Protein AF-A0A0R0IEF7-F1 (afdb_monomer_lite)

Organism: Glycine max (NCBI:txid3847)

InterPro domains:
  IPR008545 WEB family [PF05701] (109-362)

Foldseek 3Di:
DDDDDPVVVVVVVVVVVVVVVVVVVVVVVVVVVVVVVVVVVVVVVVVVVVVVVVVVVVVVVVVPDDDDDDDDDDDDDDDDDDDDDDDDDDDDDDDDDDPDDVVVVVVVVVVVVVVVVVVVVVVVVVVVVVVVVVVVVVVVVVVVVVVVVVVVVVVVVVVVVVVVVVVVVVVVVVVVVCVVVVPVVDPVNVVVVVVVVVVVVVVVVVVVVVVVVVVVVVVVVVVVVVVVVVVVVVVVVVVVVVVVVVVVVVVVVVVVVVVVVVVPPDPDPPDDDDPVVVVVVVVVVVVVVVVVVVVVVVVVVVVVVVVVVVVVVVVVVVVVVVVVVVVVVVVVVVVVVVVVVVVVVVVVVVVVVVVVVVVVVVVVPPPDDDDDDDDDDDDDDDDDDDDDDDDDDDDDDDDDDDDDDDDPVRVVVVVVDDDDDDDDDDDDDDDPDDDPVNVPPDDDDDDDDDDDDDDDDDDDDDDDDDDDDDDDDDDDDDDDDDDDDDDDDD

pLDDT: mean 75.14, std 22.22, range [33.44, 98.44]

Structure (mmCIF, N/CA/C/O backbone):
data_AF-A0A0R0IEF7-F1
#
_entry.id   AF-A0A0R0IEF7-F1
#
loop_
_atom_site.group_PDB
_atom_site.id
_atom_site.type_symbol
_atom_site.label_atom_id
_atom_site.label_alt_id
_atom_site.label_comp_id
_atom_site.label_asym_id
_atom_site.label_entity_id
_atom_site.label_seq_id
_atom_site.pdbx_PDB_ins_code
_atom_site.Cartn_x
_atom_site.Cartn_y
_atom_site.Cartn_z
_atom_site.occupancy
_atom_site.B_iso_or_equiv
_atom_site.auth_seq_id
_atom_site.auth_comp_id
_atom_site.auth_asym_id
_atom_site.auth_atom_id
_atom_site.pdbx_PDB_model_num
ATOM 1 N N . MET A 1 1 ? -33.904 34.238 36.892 1.00 49.34 1 MET A N 1
ATOM 2 C CA . MET A 1 1 ? -32.775 34.107 35.946 1.00 49.34 1 MET A CA 1
ATOM 3 C C . MET A 1 1 ? -32.358 32.641 35.965 1.00 49.34 1 MET A C 1
ATOM 5 O O . MET A 1 1 ? -31.657 32.224 36.875 1.00 49.34 1 MET A O 1
ATOM 9 N N . SER A 1 2 ? -32.947 31.821 35.093 1.00 57.16 2 SER A N 1
ATOM 10 C CA . SER A 1 2 ? -32.855 30.357 35.182 1.00 57.16 2 SER A CA 1
ATOM 11 C C . SER A 1 2 ? -31.479 29.881 34.720 1.00 57.16 2 SER A C 1
ATOM 13 O O . SER A 1 2 ? -31.134 30.001 33.545 1.00 57.16 2 SER A O 1
ATOM 15 N N . ILE A 1 3 ? -30.677 29.384 35.660 1.00 59.12 3 ILE A N 1
ATOM 16 C CA . ILE A 1 3 ? -29.349 28.823 35.406 1.00 59.12 3 ILE A CA 1
ATOM 17 C C . ILE A 1 3 ? -29.560 27.437 34.787 1.00 59.12 3 ILE A C 1
ATOM 19 O O . ILE A 1 3 ? -29.899 26.486 35.484 1.00 59.12 3 ILE A O 1
ATOM 23 N N . LEU A 1 4 ? -29.426 27.335 33.462 1.00 69.88 4 LEU A N 1
ATOM 24 C CA . LEU A 1 4 ? -29.414 26.039 32.781 1.00 69.88 4 LEU A CA 1
ATOM 25 C C . LEU A 1 4 ? -28.160 25.237 33.191 1.00 69.88 4 LEU A C 1
ATOM 27 O O . LEU A 1 4 ? -27.089 25.848 33.303 1.00 69.88 4 LEU A O 1
ATOM 31 N N . PRO A 1 5 ? -28.268 23.903 33.373 1.00 70.12 5 PRO A N 1
ATOM 32 C CA . PRO A 1 5 ? -27.141 23.034 33.719 1.00 70.12 5 PRO A CA 1
ATOM 33 C C . PRO A 1 5 ? -26.001 23.147 32.701 1.00 70.12 5 PRO A C 1
ATOM 35 O O . PRO A 1 5 ? -26.245 23.333 31.503 1.00 70.12 5 PRO A O 1
ATOM 38 N N . ALA A 1 6 ? -24.757 23.017 33.166 1.00 72.75 6 ALA A N 1
ATOM 39 C CA . ALA A 1 6 ? -23.563 23.140 32.332 1.00 72.75 6 ALA A CA 1
ATOM 40 C C . ALA A 1 6 ? -23.555 22.145 31.155 1.00 72.75 6 ALA A C 1
ATOM 42 O O . ALA A 1 6 ? -23.146 22.520 30.054 1.00 72.75 6 ALA A O 1
ATOM 43 N N . GLU A 1 7 ? -24.098 20.932 31.328 1.00 67.81 7 GLU A N 1
ATOM 44 C CA . GLU A 1 7 ? -24.169 19.951 30.238 1.00 67.81 7 GLU A CA 1
ATOM 45 C C . GLU A 1 7 ? -25.093 20.392 29.094 1.00 67.81 7 GLU A C 1
ATOM 47 O O . GLU A 1 7 ? -24.806 20.123 27.928 1.00 67.81 7 GLU A O 1
ATOM 52 N N . VAL A 1 8 ? -26.171 21.129 29.390 1.00 70.56 8 VAL A N 1
ATOM 53 C CA . VAL A 1 8 ? -27.103 21.620 28.360 1.00 70.56 8 VAL A CA 1
ATOM 54 C C . VAL A 1 8 ? -26.454 22.732 27.535 1.00 70.56 8 VAL A C 1
ATOM 56 O O . VAL A 1 8 ? -26.605 22.760 26.314 1.00 70.56 8 VAL A O 1
ATOM 59 N N . LYS A 1 9 ? -25.669 23.616 28.167 1.00 70.50 9 LYS A N 1
ATOM 60 C CA . LYS A 1 9 ? -24.898 24.640 27.441 1.00 70.50 9 LYS A CA 1
ATOM 61 C C . LYS A 1 9 ? -23.840 24.015 26.532 1.00 70.50 9 LYS A C 1
ATOM 63 O O . LYS A 1 9 ? -23.700 24.460 25.395 1.00 70.50 9 LYS A O 1
ATOM 68 N N . GLN A 1 10 ? -23.149 22.972 26.995 1.00 71.31 10 GLN A N 1
ATOM 69 C CA . GLN A 1 10 ? -22.151 22.274 26.184 1.00 71.31 10 GLN A CA 1
ATOM 70 C C . GLN A 1 10 ? -22.790 21.536 24.998 1.00 71.31 10 GLN A C 1
ATOM 72 O O . GLN A 1 10 ? -22.269 21.597 23.887 1.00 71.31 10 GLN A O 1
ATOM 77 N N . GLY A 1 11 ? -23.949 20.899 25.200 1.00 73.00 11 GLY A N 1
ATOM 78 C CA . GLY A 1 11 ? -24.700 20.243 24.125 1.00 73.00 11 GLY A CA 1
ATOM 79 C C . GLY A 1 11 ? -25.161 21.214 23.033 1.00 73.00 11 GLY A C 1
ATOM 80 O O . GLY A 1 11 ? -24.976 20.938 21.849 1.00 73.00 11 GLY A O 1
ATOM 81 N N . VAL A 1 12 ? -25.689 22.382 23.417 1.00 72.12 12 VAL A N 1
ATOM 82 C CA . VAL A 1 12 ? -26.093 23.432 22.462 1.00 72.12 12 VAL A CA 1
ATOM 83 C C . VAL A 1 12 ? -24.881 24.010 21.724 1.00 72.12 12 VAL A C 1
ATOM 85 O O . VAL A 1 12 ? -24.951 24.222 20.515 1.00 72.12 12 VAL A O 1
ATOM 88 N N . TYR A 1 13 ? -23.754 24.213 22.415 1.00 71.38 13 TYR A N 1
ATOM 89 C CA . TYR A 1 13 ? -22.519 24.695 21.791 1.00 71.38 13 TYR A CA 1
ATOM 90 C C . TYR A 1 13 ? -21.960 23.698 20.764 1.00 71.38 13 TYR A C 1
ATOM 92 O O . TYR A 1 13 ? -21.609 24.096 19.654 1.00 71.38 13 TYR A O 1
ATOM 100 N N . ASN A 1 14 ? -21.946 22.403 21.094 1.00 72.38 14 ASN A N 1
ATOM 101 C CA . ASN A 1 14 ? -21.472 21.350 20.195 1.00 72.38 14 ASN A CA 1
ATOM 102 C C . ASN A 1 14 ? -22.400 21.162 18.980 1.00 72.38 14 ASN A C 1
ATOM 104 O O . ASN A 1 14 ? -21.910 20.987 17.868 1.00 72.38 14 ASN A O 1
ATOM 108 N N . SER A 1 15 ? -23.724 21.254 19.158 1.00 71.00 15 SER A N 1
ATOM 109 C CA . SER A 1 15 ? -24.679 21.199 18.038 1.00 71.00 15 SER A CA 1
ATOM 110 C C . SER A 1 15 ? -24.495 22.378 17.082 1.00 71.00 15 SER A C 1
ATOM 112 O O . SER A 1 15 ? -24.438 22.187 15.873 1.00 71.00 15 SER A O 1
ATOM 114 N N . ALA A 1 16 ? -24.330 23.592 17.618 1.00 71.38 16 ALA A N 1
ATOM 115 C CA . ALA A 1 16 ? -24.090 24.779 16.803 1.00 71.38 16 ALA A CA 1
ATOM 116 C C . ALA A 1 16 ? -22.719 24.756 16.101 1.00 71.38 16 ALA A C 1
ATOM 118 O O . ALA A 1 16 ? -22.562 25.398 15.067 1.00 71.38 16 ALA A O 1
ATOM 119 N N . ALA A 1 17 ? -21.721 24.058 16.653 1.00 70.19 17 ALA A N 1
ATOM 120 C CA . ALA A 1 17 ? -20.436 23.849 15.989 1.00 70.19 17 ALA A CA 1
ATOM 121 C C . ALA A 1 17 ? -20.565 22.877 14.805 1.00 70.19 17 ALA A C 1
ATOM 123 O O . ALA A 1 17 ? -20.151 23.225 13.705 1.00 70.19 17 ALA A O 1
ATOM 124 N N . LEU A 1 18 ? -21.236 21.734 14.993 1.00 70.31 18 LEU A N 1
ATOM 125 C CA . LEU A 1 18 ? -21.459 20.748 13.926 1.00 70.31 18 LEU A CA 1
ATOM 126 C C . LEU A 1 18 ? -22.295 21.303 12.763 1.00 70.31 18 LEU A C 1
ATOM 128 O O . LEU A 1 18 ? -21.995 21.014 11.606 1.00 70.31 18 LEU A O 1
ATOM 132 N N . ASP A 1 19 ? -23.307 22.128 13.045 1.00 70.50 19 ASP A N 1
ATOM 133 C CA . ASP A 1 19 ? -24.105 22.766 11.991 1.00 70.50 19 ASP A CA 1
ATOM 134 C C . ASP A 1 19 ? -23.286 23.787 11.181 1.00 70.50 19 ASP A C 1
ATOM 136 O O . ASP A 1 19 ? -23.458 23.882 9.964 1.00 70.50 19 ASP A O 1
ATOM 140 N N . ARG A 1 20 ? -22.358 24.517 11.824 1.00 72.62 20 ARG A N 1
ATOM 141 C CA . ARG A 1 20 ? -21.425 25.418 11.122 1.00 72.62 20 ARG A CA 1
ATOM 142 C C . ARG A 1 20 ? -20.424 24.642 10.273 1.00 72.62 20 ARG A C 1
ATOM 144 O O . ARG A 1 20 ? -20.205 25.012 9.122 1.00 72.62 20 ARG A O 1
ATOM 151 N N . ASP A 1 21 ? -19.864 23.561 10.805 1.00 70.62 21 ASP A N 1
ATOM 152 C CA . ASP A 1 21 ? -18.902 22.731 10.079 1.00 70.62 21 ASP A CA 1
ATOM 153 C C . ASP A 1 21 ? -19.562 22.068 8.859 1.00 70.62 21 ASP A C 1
ATOM 155 O O . ASP A 1 21 ? -19.015 22.115 7.760 1.00 70.62 21 ASP A O 1
ATOM 159 N N . GLY A 1 22 ? -20.802 21.583 8.994 1.00 73.00 22 GLY A N 1
ATOM 160 C CA . GLY A 1 22 ? -21.564 21.014 7.878 1.00 73.00 22 GLY A CA 1
ATOM 161 C C . GLY A 1 22 ? -21.967 22.023 6.791 1.00 73.00 22 GLY A C 1
ATOM 162 O O . GLY A 1 22 ? -22.184 21.629 5.640 1.00 73.00 22 GLY A O 1
ATOM 163 N N . TRP A 1 23 ? -22.082 23.315 7.121 1.00 67.62 23 TRP A N 1
ATOM 164 C CA . TRP A 1 23 ? -22.268 24.390 6.135 1.00 67.62 23 TRP A CA 1
ATOM 165 C C . TRP A 1 23 ? -20.957 24.717 5.411 1.00 67.62 23 TRP A C 1
ATOM 167 O O . TRP A 1 23 ? -20.947 24.774 4.181 1.00 67.62 23 TRP A O 1
ATOM 177 N N . ASN A 1 24 ? -19.847 24.825 6.148 1.00 78.06 24 ASN A N 1
ATOM 178 C CA . ASN A 1 24 ? -18.516 25.066 5.584 1.00 78.06 24 ASN A CA 1
ATOM 179 C C . ASN A 1 24 ? -18.067 23.924 4.651 1.00 78.06 24 ASN A C 1
ATOM 181 O O . ASN A 1 24 ? -17.468 24.167 3.602 1.00 78.06 24 ASN A O 1
ATOM 185 N N . GLU A 1 25 ? -18.388 22.672 4.987 1.00 80.00 25 GLU A N 1
ATOM 186 C CA . GLU A 1 25 ? -18.106 21.504 4.141 1.00 80.00 25 GLU A CA 1
ATOM 187 C C . GLU A 1 25 ? -18.858 21.546 2.801 1.00 80.00 25 GLU A C 1
ATOM 189 O O . GLU A 1 25 ? -18.320 21.140 1.772 1.00 80.00 25 GLU A O 1
ATOM 194 N N . ARG A 1 26 ? -20.094 22.063 2.768 1.00 83.50 26 ARG A N 1
ATOM 195 C CA . ARG A 1 26 ? -20.845 22.202 1.505 1.00 83.50 26 ARG A CA 1
ATOM 196 C C . ARG A 1 26 ? -20.291 23.317 0.634 1.00 83.50 26 ARG A C 1
ATOM 198 O O . ARG A 1 26 ? -20.133 23.107 -0.564 1.00 83.50 26 ARG A O 1
ATOM 205 N N . GLU A 1 27 ? -19.968 24.460 1.232 1.00 84.69 27 GLU A N 1
ATOM 206 C CA . GLU A 1 27 ? -19.375 25.590 0.513 1.00 84.69 27 GLU A CA 1
ATOM 207 C C . GLU A 1 27 ? -18.014 25.207 -0.086 1.00 84.69 27 GLU A C 1
ATOM 209 O O . GLU A 1 27 ? -17.770 25.421 -1.272 1.00 84.69 27 GLU A O 1
ATOM 214 N N . THR A 1 28 ? -17.159 24.528 0.685 1.00 87.56 28 THR A N 1
ATOM 215 C CA . THR A 1 28 ? -15.864 24.033 0.186 1.00 87.56 28 THR A CA 1
ATOM 216 C C . THR A 1 28 ? -16.011 22.983 -0.919 1.00 87.56 28 THR A C 1
ATOM 218 O O . THR A 1 28 ? -15.246 23.012 -1.886 1.00 87.56 28 THR A O 1
ATOM 221 N N . LEU A 1 29 ? -17.003 22.088 -0.843 1.00 91.12 29 LEU A N 1
ATOM 222 C CA . LEU A 1 29 ? -17.290 21.130 -1.918 1.00 91.12 29 LEU A CA 1
ATOM 223 C C . LEU A 1 29 ? -17.778 21.804 -3.205 1.00 91.12 29 LEU A C 1
ATOM 225 O O . LEU A 1 29 ? -17.402 21.364 -4.294 1.00 91.12 29 LEU A O 1
ATOM 229 N N . ASP A 1 30 ? -18.602 22.845 -3.112 1.00 91.75 30 ASP A N 1
ATOM 230 C CA . ASP A 1 30 ? -19.077 23.566 -4.294 1.00 91.75 30 ASP A CA 1
ATOM 231 C C . ASP A 1 30 ? -17.954 24.395 -4.939 1.00 91.75 30 ASP A C 1
ATOM 233 O O . ASP A 1 30 ? -17.789 24.329 -6.160 1.00 91.75 30 ASP A O 1
ATOM 237 N N . VAL A 1 31 ? -17.082 25.026 -4.141 1.00 93.81 31 VAL A N 1
ATOM 238 C CA . VAL A 1 31 ? -15.853 25.680 -4.637 1.00 93.81 31 VAL A CA 1
ATOM 239 C C . VAL A 1 31 ? -14.929 24.678 -5.342 1.00 93.81 31 VAL A C 1
ATOM 241 O O . VAL A 1 31 ? -14.380 24.981 -6.401 1.00 93.81 31 VAL A O 1
ATOM 244 N N . LEU A 1 32 ? -14.774 23.456 -4.817 1.00 93.69 32 LEU A N 1
ATOM 245 C CA . LEU A 1 32 ? -13.963 22.413 -5.462 1.00 93.69 32 LEU A CA 1
ATOM 246 C C . LEU A 1 32 ? -14.529 21.976 -6.822 1.00 93.69 32 LEU A C 1
ATOM 248 O O . LEU A 1 32 ? -13.757 21.777 -7.762 1.00 93.69 32 LEU A O 1
ATOM 252 N N . LYS A 1 33 ? -15.856 21.861 -6.963 1.00 94.94 33 LYS A N 1
ATOM 253 C CA . LYS A 1 33 ? -16.497 21.549 -8.256 1.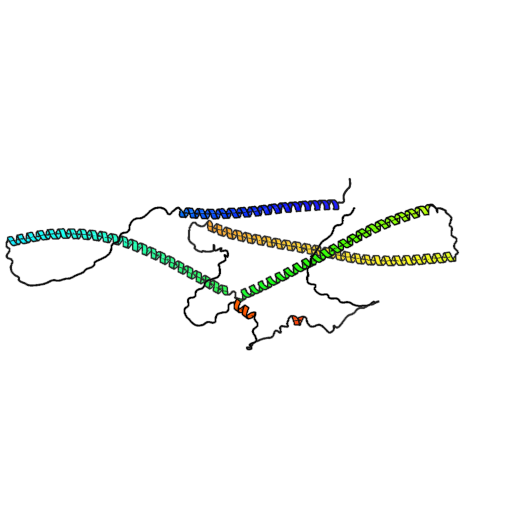00 94.94 33 LYS A CA 1
ATOM 254 C C . LYS A 1 33 ? -16.312 22.673 -9.275 1.00 94.94 33 LYS A C 1
ATOM 256 O O . LYS A 1 33 ? -16.086 22.401 -10.459 1.00 94.94 33 LYS A O 1
ATOM 261 N N . GLU A 1 34 ? -16.407 23.926 -8.839 1.00 93.62 34 GLU A N 1
ATOM 262 C CA . GLU A 1 34 ? -16.178 25.091 -9.698 1.00 93.62 34 GLU A CA 1
ATOM 263 C C . GLU A 1 34 ? -14.708 25.176 -10.141 1.00 93.62 34 GLU A C 1
ATOM 265 O O . GLU A 1 34 ? -14.419 25.398 -11.322 1.00 93.62 34 GLU A O 1
ATOM 270 N N . LEU A 1 35 ? -13.771 24.879 -9.235 1.00 95.94 35 LEU A N 1
ATOM 271 C CA . LEU A 1 35 ? -12.343 24.783 -9.538 1.00 95.94 35 LEU A CA 1
ATOM 272 C C . LEU A 1 35 ? -12.049 23.661 -10.548 1.00 95.94 35 LEU A C 1
ATOM 274 O O . LEU A 1 35 ? -11.281 23.864 -11.490 1.00 95.94 35 LEU A O 1
ATOM 278 N N . GLU A 1 36 ? -12.675 22.489 -10.398 1.00 92.31 36 GLU A N 1
ATOM 279 C CA . GLU A 1 36 ? -12.530 21.375 -11.345 1.00 92.31 36 GLU A CA 1
ATOM 280 C C . GLU A 1 36 ? -13.069 21.743 -12.737 1.00 92.31 36 GLU A C 1
ATOM 282 O O . GLU A 1 36 ? -12.431 21.456 -13.755 1.00 92.31 36 GLU A O 1
ATOM 287 N N . SER A 1 37 ? -14.210 22.434 -12.788 1.00 93.81 37 SER A N 1
ATOM 288 C CA . SER A 1 37 ? -14.810 22.919 -14.036 1.00 93.81 37 SER A CA 1
ATOM 289 C C . SER A 1 37 ? -13.909 23.947 -14.728 1.00 93.81 37 SER A C 1
ATOM 291 O O . SER A 1 37 ? -13.644 23.840 -15.928 1.00 93.81 37 SER A O 1
ATOM 293 N N . THR A 1 38 ? -13.352 24.887 -13.959 1.00 96.00 38 THR A N 1
ATOM 294 C CA . THR A 1 38 ? -12.398 25.896 -14.445 1.00 96.00 38 THR A CA 1
ATOM 295 C C . THR A 1 38 ? -11.115 25.245 -14.962 1.00 96.00 38 THR A C 1
ATOM 297 O O . THR A 1 38 ? -10.619 25.607 -16.029 1.00 96.00 38 THR A O 1
ATOM 300 N N . LYS A 1 39 ? -10.602 24.225 -14.264 1.00 96.50 39 LYS A N 1
ATOM 301 C CA . LYS A 1 39 ? -9.417 23.469 -14.687 1.00 96.50 39 LYS A CA 1
ATOM 302 C C . LYS A 1 39 ? -9.626 22.789 -16.043 1.00 96.50 39 LYS A C 1
ATOM 304 O O . LYS A 1 39 ? -8.761 22.918 -16.908 1.00 96.50 39 LYS A O 1
ATOM 309 N N . ARG A 1 40 ? -10.767 22.119 -16.258 1.00 94.38 40 ARG A N 1
ATOM 310 C CA . ARG A 1 40 ? -11.081 21.508 -17.565 1.00 94.38 40 ARG A CA 1
ATOM 311 C C . ARG A 1 40 ? -11.146 22.539 -18.688 1.00 94.38 40 ARG A C 1
ATOM 313 O O . ARG A 1 40 ? -10.650 22.269 -19.776 1.00 94.38 40 ARG A O 1
ATOM 320 N N . LEU A 1 41 ? -11.725 23.712 -18.430 1.00 96.75 41 LEU A N 1
ATOM 321 C CA . LEU A 1 41 ? -11.813 24.782 -19.424 1.00 96.75 41 LEU A CA 1
ATOM 322 C C . LEU A 1 41 ? -10.426 25.337 -19.790 1.00 96.75 41 LEU A C 1
ATOM 324 O O . LEU A 1 41 ? -10.144 25.561 -20.966 1.00 96.75 41 LEU A O 1
ATOM 328 N N . VAL A 1 42 ? -9.533 25.497 -18.808 1.00 96.31 42 VAL A N 1
ATOM 329 C CA . VAL A 1 42 ? -8.136 25.904 -19.041 1.00 96.31 42 VAL A CA 1
ATOM 330 C C . VAL A 1 42 ? -7.368 24.848 -19.842 1.00 96.31 42 VAL A C 1
ATOM 332 O O . VAL A 1 42 ? -6.611 25.205 -20.745 1.00 96.31 42 VAL A O 1
ATOM 335 N N . GLU A 1 43 ? -7.557 23.559 -19.554 1.00 94.69 43 GLU A N 1
ATOM 336 C CA . GLU A 1 43 ? -6.941 22.465 -20.319 1.00 94.69 43 GLU A CA 1
ATOM 337 C C . GLU A 1 43 ? -7.440 22.428 -21.777 1.00 94.69 43 GLU A C 1
ATOM 339 O O . GLU A 1 43 ? -6.623 22.307 -22.693 1.00 94.69 43 GLU A O 1
ATOM 344 N N . ASP A 1 44 ? -8.744 22.623 -22.008 1.00 95.06 44 ASP A N 1
ATOM 345 C CA . ASP A 1 44 ? -9.330 22.713 -23.354 1.00 95.06 44 ASP A CA 1
ATOM 346 C C . ASP A 1 44 ? -8.773 23.913 -24.140 1.00 95.06 44 ASP A C 1
ATOM 348 O O . ASP A 1 44 ? -8.277 23.743 -25.257 1.00 95.06 44 ASP A O 1
ATOM 352 N N . LEU A 1 45 ? -8.748 25.113 -23.545 1.00 95.75 45 LEU A N 1
ATOM 353 C CA . LEU A 1 45 ? -8.155 26.306 -24.169 1.00 95.75 45 LEU A CA 1
ATOM 354 C C . LEU A 1 45 ? -6.668 26.118 -24.478 1.00 95.75 45 LEU A C 1
ATOM 356 O O . LEU A 1 45 ? -6.212 26.479 -25.562 1.00 95.75 45 LEU A O 1
ATOM 360 N N . LYS A 1 46 ? -5.909 25.508 -23.564 1.00 96.00 46 LYS A N 1
ATOM 361 C CA . LYS A 1 46 ? -4.490 25.211 -23.778 1.00 96.00 46 LYS A CA 1
ATOM 362 C C . LYS A 1 46 ? -4.286 24.269 -24.965 1.00 96.00 46 LYS A C 1
ATOM 364 O O . LYS A 1 46 ? -3.376 24.495 -25.760 1.00 96.00 46 LYS A O 1
ATOM 369 N N . SER A 1 47 ? -5.131 23.246 -25.108 1.00 91.62 47 SER A N 1
ATOM 370 C CA . SER A 1 47 ? -5.075 22.327 -26.250 1.00 91.62 47 SER A CA 1
ATOM 371 C C . SER A 1 47 ? -5.403 23.026 -27.578 1.00 91.62 47 SER A C 1
ATOM 373 O O . SER A 1 47 ? -4.720 22.792 -28.576 1.00 91.62 47 SER A O 1
ATOM 375 N N . LYS A 1 48 ? -6.375 23.951 -27.580 1.00 95.50 48 LYS A N 1
ATOM 376 C CA . LYS A 1 48 ? -6.731 24.771 -28.749 1.00 95.50 48 LYS A CA 1
ATOM 377 C C . LYS A 1 48 ? -5.594 25.696 -29.170 1.00 95.50 48 LYS A C 1
ATOM 379 O O . LYS A 1 48 ? -5.265 25.716 -30.349 1.00 95.50 48 LYS A O 1
ATOM 384 N N . ILE A 1 49 ? -4.947 26.375 -28.220 1.00 92.69 49 ILE A N 1
ATOM 385 C CA . ILE A 1 49 ? -3.789 27.240 -28.497 1.00 92.69 49 ILE A CA 1
ATOM 386 C C . ILE A 1 49 ? -2.630 26.426 -29.077 1.00 92.69 49 ILE A C 1
ATOM 388 O O . ILE A 1 49 ? -2.061 26.821 -30.086 1.00 92.69 49 ILE A O 1
ATOM 392 N N . GLN A 1 50 ? -2.304 25.264 -28.498 1.00 90.88 50 GLN A N 1
ATOM 393 C CA . GLN A 1 50 ? -1.233 24.409 -29.030 1.00 90.88 50 GLN A CA 1
ATOM 394 C C . GLN A 1 50 ? -1.535 23.905 -30.447 1.00 90.88 50 GLN A C 1
ATOM 396 O O . GLN A 1 50 ? -0.635 23.825 -31.285 1.00 90.88 50 GLN A O 1
ATOM 401 N N . LYS A 1 51 ? -2.802 23.582 -30.729 1.00 91.81 51 LYS A N 1
ATOM 402 C CA . LYS A 1 51 ? -3.247 23.193 -32.067 1.00 91.81 51 LYS A CA 1
ATOM 403 C C . LYS A 1 51 ? -3.130 24.360 -33.053 1.00 91.81 51 LYS A C 1
ATOM 405 O O . LYS A 1 51 ? -2.512 24.191 -34.100 1.00 91.81 51 LYS A O 1
ATOM 410 N N . GLU A 1 52 ? -3.649 25.533 -32.710 1.00 88.00 52 GLU A N 1
ATOM 411 C CA . GLU A 1 52 ? -3.589 26.732 -33.555 1.00 88.00 52 GLU A CA 1
ATOM 412 C C . GLU A 1 52 ? -2.143 27.191 -33.804 1.00 88.00 52 GLU A C 1
ATOM 414 O O . GLU A 1 52 ? -1.783 27.517 -34.932 1.00 88.00 52 GLU A O 1
ATOM 419 N N . GLU A 1 53 ? -1.268 27.116 -32.797 1.00 86.94 53 GLU A N 1
ATOM 420 C CA . GLU A 1 53 ? 0.166 27.399 -32.932 1.00 86.94 53 GLU A CA 1
ATOM 421 C C . GLU A 1 53 ? 0.853 26.411 -33.892 1.00 86.94 53 GLU A C 1
ATOM 423 O O . GLU A 1 53 ? 1.712 26.799 -34.690 1.00 86.94 53 GLU A O 1
ATOM 428 N N . SER A 1 54 ? 0.457 25.133 -33.872 1.00 86.50 54 SER A N 1
ATOM 429 C CA . SER A 1 54 ? 0.965 24.136 -34.822 1.00 86.50 54 SER A CA 1
ATOM 430 C C . SER A 1 54 ? 0.465 24.369 -36.256 1.00 86.50 54 SER A C 1
ATOM 432 O O . SER A 1 54 ? 1.244 24.239 -37.201 1.00 86.50 54 SER A O 1
ATOM 434 N N . GLU A 1 55 ? -0.789 24.793 -36.429 1.00 84.56 55 GLU A N 1
ATOM 435 C CA . GLU A 1 55 ? -1.370 25.136 -37.734 1.00 84.56 55 GLU A CA 1
ATOM 436 C C . GLU A 1 55 ? -0.759 26.429 -38.307 1.00 84.56 55 GLU A C 1
ATOM 438 O O . GLU A 1 55 ? -0.407 26.483 -39.489 1.00 84.56 55 GLU A O 1
ATOM 443 N N . ALA A 1 56 ? -0.531 27.448 -37.472 1.00 81.50 56 ALA A N 1
ATOM 444 C CA . ALA A 1 56 ? 0.136 28.688 -37.865 1.00 81.50 56 ALA A CA 1
ATOM 445 C C . ALA A 1 56 ? 1.598 28.450 -38.283 1.00 81.50 56 ALA A C 1
ATOM 447 O O . ALA A 1 56 ? 2.049 28.996 -39.293 1.00 81.50 56 ALA A O 1
ATOM 448 N N . ASN A 1 57 ? 2.329 27.588 -37.564 1.00 78.50 57 ASN A N 1
ATOM 449 C CA . ASN A 1 57 ? 3.699 27.213 -37.925 1.00 78.50 57 ASN A CA 1
ATOM 450 C C . ASN A 1 57 ? 3.775 26.443 -39.255 1.00 78.50 57 ASN A C 1
ATOM 452 O O . ASN A 1 57 ? 4.720 26.649 -40.021 1.00 78.50 57 ASN A O 1
ATOM 456 N N . LEU A 1 58 ? 2.781 25.602 -39.568 1.00 75.31 58 LEU A N 1
ATOM 457 C CA . LEU A 1 58 ? 2.679 24.931 -40.870 1.00 75.31 58 LEU A CA 1
ATOM 458 C C . LEU A 1 58 ? 2.373 25.926 -42.001 1.00 75.31 58 LEU A C 1
ATOM 460 O O . LEU A 1 58 ? 3.035 25.895 -43.040 1.00 75.31 58 LEU A O 1
ATOM 464 N N . ASN A 1 59 ? 1.447 26.864 -41.785 1.00 67.81 59 ASN A N 1
ATOM 465 C CA . ASN A 1 59 ? 1.107 27.887 -42.780 1.00 67.81 59 ASN A CA 1
ATOM 466 C C . ASN A 1 59 ? 2.272 28.855 -43.059 1.00 67.81 59 ASN A C 1
ATOM 468 O O . ASN A 1 59 ? 2.458 29.285 -44.199 1.00 67.81 59 ASN A O 1
ATOM 472 N N . LEU A 1 60 ? 3.120 29.142 -42.064 1.00 65.00 60 LEU A N 1
ATOM 473 C CA . LEU A 1 60 ? 4.314 29.973 -42.249 1.00 65.00 60 LEU A CA 1
ATOM 474 C C . LEU A 1 60 ? 5.436 29.255 -43.030 1.00 65.00 60 LEU A C 1
ATOM 476 O O . LEU A 1 60 ? 6.242 29.916 -43.688 1.00 65.00 60 LEU A O 1
ATOM 480 N N . GLN A 1 61 ? 5.487 27.916 -42.994 1.00 55.34 61 GLN A N 1
ATOM 481 C CA . GLN A 1 61 ? 6.428 27.123 -43.800 1.00 55.34 61 GLN A CA 1
ATOM 482 C C . GLN A 1 61 ? 5.951 26.916 -45.245 1.00 55.34 61 GLN A C 1
ATOM 484 O O . GLN A 1 61 ? 6.782 26.885 -46.151 1.00 55.34 61 GLN A O 1
ATOM 489 N N . MET A 1 62 ? 4.638 26.868 -45.488 1.00 54.59 62 MET A N 1
ATOM 490 C CA . MET A 1 62 ? 4.071 26.705 -46.835 1.00 54.59 62 MET A CA 1
ATOM 491 C C . MET A 1 62 ? 3.986 28.016 -47.642 1.00 54.59 62 MET A C 1
ATOM 493 O O . MET A 1 62 ? 3.890 27.973 -48.863 1.00 54.59 62 MET A O 1
ATOM 497 N N . GLY A 1 63 ? 4.114 29.187 -47.004 1.00 51.59 63 GLY A N 1
ATOM 498 C CA . GLY A 1 63 ? 4.149 30.501 -47.674 1.00 51.59 63 GLY A CA 1
ATOM 499 C C . GLY A 1 63 ? 5.489 30.893 -48.325 1.00 51.59 63 GLY A C 1
ATOM 500 O O . GLY A 1 63 ? 5.643 32.030 -48.772 1.00 51.59 63 GLY A O 1
ATOM 501 N N . LYS A 1 64 ? 6.484 29.993 -48.363 1.00 49.06 64 LYS A N 1
ATOM 502 C CA . LYS A 1 64 ? 7.821 30.225 -48.950 1.00 49.06 64 LYS A CA 1
ATOM 503 C C . LYS A 1 64 ? 8.138 29.246 -50.088 1.00 49.06 64 LYS A C 1
ATOM 505 O O . LYS A 1 64 ? 9.215 28.660 -50.116 1.00 49.06 64 LYS A O 1
ATOM 510 N N . CYS A 1 65 ? 7.232 29.062 -51.042 1.00 40.59 65 CYS A N 1
ATOM 511 C CA . CYS A 1 65 ? 7.583 28.408 -52.305 1.00 40.59 65 CYS A CA 1
ATOM 512 C C . CYS A 1 65 ? 6.709 28.917 -53.454 1.00 40.59 65 CYS A C 1
ATOM 514 O O . CYS A 1 65 ? 5.904 28.186 -53.999 1.00 40.59 65 CYS A O 1
ATOM 516 N N . ASP A 1 66 ? 6.884 30.189 -53.811 1.00 38.56 66 ASP A N 1
ATOM 517 C CA . ASP A 1 66 ? 6.369 30.755 -55.057 1.00 38.56 66 ASP A CA 1
ATOM 518 C C . ASP A 1 66 ? 7.378 31.784 -55.574 1.00 38.56 66 ASP A C 1
ATOM 520 O O . ASP A 1 66 ? 7.488 32.876 -55.009 1.00 38.56 66 ASP A O 1
ATOM 524 N N . LYS A 1 67 ? 8.151 31.414 -56.611 1.00 46.72 67 LYS A N 1
ATOM 525 C CA . LYS A 1 67 ? 8.582 32.266 -57.747 1.00 46.72 67 LYS A CA 1
ATOM 526 C C . LYS A 1 67 ? 9.685 31.605 -58.598 1.00 46.72 67 LYS A C 1
ATOM 528 O O . LYS A 1 67 ? 10.751 31.284 -58.083 1.00 46.72 67 LYS A O 1
ATOM 533 N N . LYS A 1 68 ? 9.422 31.603 -59.921 1.00 39.22 68 LYS A N 1
ATOM 534 C CA . LYS A 1 68 ? 10.258 31.300 -61.115 1.00 39.22 68 LYS A CA 1
ATOM 535 C C . LYS A 1 68 ? 10.365 29.817 -61.511 1.00 39.22 68 LYS A C 1
ATOM 537 O O . LYS A 1 68 ? 11.108 29.078 -60.885 1.00 39.22 68 LYS A O 1
ATOM 542 N N . SER A 1 69 ? 9.566 29.279 -62.449 1.00 38.19 69 SER A N 1
ATOM 543 C CA . SER A 1 69 ? 9.340 29.595 -63.891 1.00 38.19 69 SER A CA 1
ATOM 544 C C . SER A 1 69 ? 10.618 29.447 -64.743 1.00 38.19 69 SER A C 1
ATOM 546 O O . SER A 1 69 ? 11.489 30.304 -64.635 1.00 38.19 69 SER A O 1
ATOM 548 N N . VAL A 1 70 ? 10.836 28.300 -65.408 1.00 37.12 70 VAL A N 1
ATOM 549 C CA . VAL A 1 70 ? 10.445 27.945 -66.806 1.00 37.12 70 VAL A CA 1
ATOM 550 C C . VAL A 1 70 ? 11.472 28.441 -67.848 1.00 37.12 70 VAL A C 1
ATOM 552 O O . VAL A 1 70 ? 11.955 29.562 -67.715 1.00 37.12 70 VAL A O 1
ATOM 555 N N . VAL A 1 71 ? 11.717 27.601 -68.877 1.00 40.38 71 VAL A N 1
ATOM 556 C CA . VAL A 1 71 ? 12.531 27.768 -70.117 1.00 40.38 71 VAL A CA 1
ATOM 557 C C . VAL A 1 71 ? 13.993 27.274 -69.990 1.00 40.38 71 VAL A C 1
ATOM 559 O O . VAL A 1 71 ? 14.697 27.714 -69.090 1.00 40.38 71 VAL A O 1
ATOM 562 N N . ASP A 1 72 ? 14.560 26.380 -70.810 1.00 38.75 72 ASP A N 1
ATOM 563 C CA . ASP A 1 72 ? 14.116 25.652 -72.012 1.00 38.75 72 ASP A CA 1
ATOM 564 C C . ASP A 1 72 ? 14.942 24.363 -72.170 1.00 38.75 72 ASP A C 1
ATOM 566 O O . ASP A 1 72 ? 16.093 24.287 -71.728 1.00 38.75 72 ASP A O 1
ATOM 570 N N . GLU A 1 73 ? 14.357 23.392 -72.858 1.00 39.25 73 GLU A N 1
ATOM 571 C CA . GLU A 1 73 ? 15.011 22.216 -73.427 1.00 39.25 73 GLU A CA 1
ATOM 572 C C . GLU A 1 73 ? 15.771 22.614 -74.706 1.00 39.25 73 GLU A C 1
ATOM 574 O O . GLU A 1 73 ? 15.359 23.540 -75.398 1.00 39.25 73 GLU A O 1
ATOM 579 N N . ASN A 1 74 ? 16.867 21.923 -75.044 1.00 38.38 74 ASN A N 1
ATOM 580 C CA . ASN A 1 74 ? 17.111 21.477 -76.422 1.00 38.38 74 ASN A CA 1
ATOM 581 C C . ASN A 1 74 ? 18.280 20.485 -76.508 1.00 38.38 74 ASN A C 1
ATOM 583 O O . ASN A 1 74 ? 19.362 20.683 -75.951 1.00 38.38 74 ASN A O 1
ATOM 587 N N . GLU A 1 75 ? 17.969 19.393 -77.201 1.00 38.75 75 GLU A N 1
ATOM 588 C CA . GLU A 1 75 ? 18.775 18.233 -77.561 1.00 38.75 75 GLU A CA 1
ATOM 589 C C . GLU A 1 75 ? 19.848 18.546 -78.623 1.00 38.75 75 GLU A C 1
ATOM 591 O O . GLU A 1 75 ? 19.780 19.576 -79.283 1.00 38.75 75 GLU A O 1
ATOM 596 N N . GLU A 1 76 ? 20.799 17.611 -78.792 1.00 41.06 76 GLU A N 1
ATOM 597 C CA . GLU A 1 76 ? 21.330 17.038 -80.061 1.00 41.06 76 GLU A CA 1
ATOM 598 C C . GLU A 1 76 ? 22.729 16.425 -79.779 1.00 41.06 76 GLU A C 1
ATOM 600 O O . GLU A 1 76 ? 23.680 17.130 -79.453 1.00 41.06 76 GLU A O 1
ATOM 605 N N . LYS A 1 77 ? 22.854 15.099 -79.571 1.00 41.19 77 LYS A N 1
ATOM 606 C CA . LYS A 1 77 ? 23.066 14.015 -80.573 1.00 41.19 77 LYS A CA 1
ATOM 607 C C . LYS A 1 77 ? 24.332 14.255 -81.417 1.00 41.19 77 LYS A C 1
ATOM 609 O O . LYS A 1 77 ? 24.370 15.159 -82.231 1.00 41.19 77 LYS A O 1
ATOM 614 N N . GLU A 1 78 ? 25.475 13.648 -81.090 1.00 35.31 78 GLU A N 1
ATOM 615 C CA . GLU A 1 78 ? 25.928 12.282 -81.441 1.00 35.31 78 GLU A CA 1
ATOM 616 C C . GLU A 1 78 ? 26.212 12.065 -82.946 1.00 35.31 78 GLU A C 1
ATOM 618 O O . GLU A 1 78 ? 25.398 12.408 -83.798 1.00 35.31 78 GLU A O 1
ATOM 623 N N . ASN A 1 79 ? 27.343 11.385 -83.213 1.00 35.81 79 ASN A N 1
ATOM 624 C CA . ASN A 1 79 ? 27.901 10.893 -84.491 1.00 35.81 79 ASN A CA 1
ATOM 625 C C . ASN A 1 79 ? 28.871 11.878 -85.188 1.00 35.81 79 ASN A C 1
ATOM 627 O O . ASN A 1 79 ? 28.584 13.055 -85.315 1.00 35.81 79 ASN A O 1
ATOM 631 N N . GLN A 1 80 ? 30.060 11.502 -85.673 1.00 39.88 80 GLN A N 1
ATOM 632 C CA . GLN A 1 80 ? 30.473 10.216 -86.226 1.00 39.88 80 GLN A CA 1
ATOM 633 C C . GLN A 1 80 ? 32.017 10.123 -86.263 1.00 39.88 80 GLN A C 1
ATOM 635 O O . GLN A 1 80 ? 32.706 11.038 -86.713 1.00 39.88 80 GLN A O 1
ATOM 640 N N . VAL A 1 81 ? 32.546 8.993 -85.793 1.00 33.44 81 VAL A N 1
ATOM 641 C CA . VAL A 1 81 ? 33.889 8.470 -86.092 1.00 33.44 81 VAL A CA 1
ATOM 642 C C . VAL A 1 81 ? 33.956 8.120 -87.577 1.00 33.44 81 VAL A C 1
ATOM 644 O O . VAL A 1 81 ? 33.001 7.542 -88.078 1.00 33.44 81 VAL A O 1
ATOM 647 N N . ASN A 1 82 ? 35.084 8.385 -88.246 1.00 37.81 82 ASN A N 1
ATOM 648 C CA . ASN A 1 82 ? 35.620 7.482 -89.270 1.00 37.81 82 ASN A CA 1
ATOM 649 C C . ASN A 1 82 ? 37.118 7.725 -89.509 1.00 37.81 82 ASN A C 1
ATOM 651 O O . ASN A 1 82 ? 37.546 8.771 -89.992 1.00 37.81 82 ASN A O 1
ATOM 655 N N . GLN A 1 83 ? 37.898 6.705 -89.151 1.00 36.41 83 GLN A N 1
ATOM 656 C CA . GLN A 1 83 ? 39.237 6.426 -89.657 1.00 36.41 83 GLN A CA 1
ATOM 657 C C . GLN A 1 83 ? 39.115 5.917 -91.100 1.00 36.41 83 GLN A C 1
ATOM 659 O O . GLN A 1 83 ? 38.251 5.078 -91.342 1.00 36.41 83 GLN A O 1
ATOM 664 N N . LEU A 1 84 ? 40.007 6.313 -92.018 1.00 34.72 84 LEU A N 1
ATOM 665 C CA . LEU A 1 84 ? 40.401 5.437 -93.130 1.00 34.72 84 LEU A CA 1
ATOM 666 C C . LEU A 1 84 ? 41.700 5.900 -93.829 1.00 34.72 84 LEU A C 1
ATOM 668 O O . LEU A 1 84 ? 41.747 6.995 -94.376 1.00 34.72 84 LEU A O 1
ATOM 672 N N . ASN A 1 85 ? 42.697 5.002 -93.823 1.00 35.78 85 ASN A N 1
ATOM 673 C CA . ASN A 1 85 ? 43.690 4.673 -94.869 1.00 35.78 85 ASN A CA 1
ATOM 674 C C . ASN A 1 85 ? 44.528 5.807 -95.502 1.00 35.78 85 ASN A C 1
ATOM 676 O O . ASN A 1 85 ? 44.020 6.666 -96.207 1.00 35.78 85 ASN A O 1
ATOM 680 N N . VAL A 1 86 ? 45.851 5.887 -95.290 1.00 35.31 86 VAL A N 1
ATOM 681 C CA . VAL A 1 86 ? 46.923 5.008 -95.829 1.00 35.31 86 VAL A CA 1
ATOM 682 C C . VAL A 1 86 ? 46.730 4.669 -97.308 1.00 35.31 86 VAL A C 1
ATOM 684 O O . VAL A 1 86 ? 45.869 3.862 -97.624 1.00 35.31 86 VAL A O 1
ATOM 687 N N . LEU A 1 87 ? 47.591 5.217 -98.176 1.00 41.28 87 LEU A N 1
ATOM 688 C CA . LEU A 1 87 ? 48.227 4.526 -99.312 1.00 41.28 87 LEU A CA 1
ATOM 689 C C . LEU A 1 87 ? 49.277 5.447 -99.976 1.00 41.28 87 LEU A C 1
ATOM 691 O O . LEU A 1 87 ? 48.960 6.485 -100.547 1.00 41.28 87 LEU A O 1
ATOM 695 N N . GLN A 1 88 ? 50.544 5.042 -99.871 1.00 34.34 88 GLN A N 1
ATOM 696 C CA . GLN A 1 88 ? 51.651 5.432 -100.757 1.00 34.34 88 GLN A CA 1
ATOM 697 C C . GLN A 1 88 ? 51.445 4.826 -102.159 1.00 34.34 88 GLN A C 1
ATOM 699 O O . GLN A 1 88 ? 50.777 3.796 -102.279 1.00 34.34 88 GLN A O 1
ATOM 704 N N . PRO A 1 89 ? 52.103 5.371 -103.197 1.00 42.53 89 PRO A N 1
ATOM 705 C CA . PRO A 1 89 ? 53.021 4.500 -103.937 1.00 42.53 89 PRO A CA 1
ATOM 706 C C . PRO A 1 89 ? 54.356 5.156 -104.338 1.00 42.53 89 PRO A C 1
ATOM 708 O O . PRO A 1 89 ? 54.424 6.288 -104.813 1.00 42.53 89 PRO A O 1
ATOM 711 N N . SER A 1 90 ? 55.411 4.349 -104.200 1.00 37.09 90 SER A N 1
ATOM 712 C CA . SER A 1 90 ? 56.736 4.481 -104.820 1.00 37.09 90 SER A CA 1
ATOM 713 C C . SER A 1 90 ? 56.687 4.535 -106.351 1.00 37.09 90 SER A C 1
ATOM 715 O O . SER A 1 90 ? 55.876 3.818 -106.932 1.00 37.09 90 SER A O 1
ATOM 717 N N . ARG A 1 91 ? 57.659 5.212 -106.993 1.00 41.81 91 ARG A N 1
ATOM 718 C CA . ARG A 1 91 ? 58.611 4.582 -107.946 1.00 41.81 91 ARG A CA 1
ATOM 719 C C . ARG A 1 91 ? 59.624 5.559 -108.566 1.00 41.81 91 ARG A C 1
ATOM 721 O O . ARG A 1 91 ? 59.233 6.643 -108.966 1.00 41.81 91 ARG A O 1
ATOM 728 N N . GLU A 1 92 ? 60.867 5.060 -108.685 1.00 38.03 92 GLU A N 1
ATOM 729 C CA . GLU A 1 92 ? 61.902 5.297 -109.724 1.00 38.03 92 GLU A CA 1
ATOM 730 C C . GLU A 1 92 ? 62.236 6.762 -110.099 1.00 38.03 92 GLU A C 1
ATOM 732 O O . GLU A 1 92 ? 61.389 7.505 -110.562 1.00 38.03 92 GLU A O 1
ATOM 737 N N . GLY A 1 93 ? 63.456 7.290 -109.979 1.00 35.38 93 GLY A N 1
ATOM 738 C CA . GLY A 1 93 ? 64.746 6.792 -110.466 1.00 35.38 93 GLY A CA 1
ATOM 739 C C . GLY A 1 93 ? 65.436 7.944 -111.236 1.00 35.38 93 GLY A C 1
ATOM 740 O O . GLY A 1 93 ? 64.740 8.781 -111.799 1.00 35.38 93 GLY A O 1
ATOM 741 N N . PHE A 1 94 ? 66.777 7.966 -111.267 1.00 46.09 94 PHE A N 1
ATOM 742 C CA . PHE A 1 94 ? 67.695 8.897 -111.975 1.00 46.09 94 PHE A CA 1
ATOM 743 C C . PHE A 1 94 ? 68.261 10.126 -111.212 1.00 46.09 94 PHE A C 1
ATOM 745 O O . PHE A 1 94 ? 67.643 11.176 -111.079 1.00 46.09 94 PHE A O 1
ATOM 752 N N . ILE A 1 95 ? 69.534 10.001 -110.809 1.00 44.84 95 ILE A N 1
ATOM 753 C CA . ILE A 1 95 ? 70.568 11.068 -110.755 1.00 44.84 95 ILE A CA 1
ATOM 754 C C . ILE A 1 95 ? 71.067 11.197 -112.222 1.00 44.84 95 ILE A C 1
ATOM 756 O O . ILE A 1 95 ? 71.202 10.115 -112.808 1.00 44.84 95 ILE A O 1
ATOM 760 N N . PRO A 1 96 ? 71.357 12.372 -112.869 1.00 44.59 96 PRO A N 1
ATOM 761 C CA . PRO A 1 96 ? 72.443 13.282 -112.441 1.00 44.59 96 PRO A CA 1
ATOM 762 C C . PRO A 1 96 ? 72.484 14.777 -112.941 1.00 44.59 96 PRO A C 1
ATOM 764 O O . PRO A 1 96 ? 71.823 15.177 -113.890 1.00 44.59 96 PRO A O 1
ATOM 767 N N . TYR A 1 97 ? 73.392 15.560 -112.324 1.00 50.53 97 TYR A N 1
ATOM 768 C CA . TYR A 1 97 ? 74.010 16.860 -112.721 1.00 50.53 97 TYR A CA 1
ATOM 769 C C . TYR A 1 97 ? 73.241 18.209 -112.592 1.00 50.53 97 TYR A C 1
ATOM 771 O O . TYR A 1 97 ? 72.102 18.341 -113.034 1.00 50.53 97 TYR A O 1
ATOM 779 N N . PRO A 1 98 ? 73.876 19.275 -112.032 1.00 46.66 98 PRO A N 1
ATOM 780 C CA . PRO A 1 98 ? 73.241 20.574 -111.818 1.00 46.66 98 PRO A CA 1
ATOM 781 C C . PRO A 1 98 ? 73.440 21.512 -113.023 1.00 46.66 98 PRO A C 1
ATOM 783 O O . PRO A 1 98 ? 74.452 22.202 -113.114 1.00 46.66 98 PRO A O 1
ATOM 786 N N . SER A 1 99 ? 72.458 21.625 -113.924 1.00 50.75 99 SER A N 1
ATOM 787 C CA . SER A 1 99 ? 72.407 22.760 -114.861 1.00 50.75 99 SER A CA 1
ATOM 788 C C . SER A 1 99 ? 71.610 23.909 -114.236 1.00 50.75 99 SER A C 1
ATOM 790 O O . SER A 1 99 ? 70.384 24.004 -114.343 1.00 50.75 99 SER A O 1
ATOM 792 N N . SER A 1 100 ? 72.318 24.784 -113.529 1.00 54.69 100 SER A N 1
ATOM 793 C CA . SER A 1 100 ? 71.774 26.023 -112.978 1.00 54.69 100 SER A CA 1
ATOM 794 C C . SER A 1 100 ? 71.435 27.000 -114.113 1.00 54.69 100 SER A C 1
ATOM 796 O O . SER A 1 100 ? 72.297 27.723 -114.599 1.00 54.69 100 SER A O 1
ATOM 798 N N . THR A 1 101 ? 70.182 27.006 -114.577 1.00 67.25 101 THR A N 1
ATOM 799 C CA . THR A 1 101 ? 69.670 28.068 -115.463 1.00 67.25 101 THR A CA 1
ATOM 800 C C . THR A 1 101 ? 69.093 29.188 -114.585 1.00 67.25 101 THR A C 1
ATOM 802 O O . THR A 1 101 ? 68.301 28.870 -113.691 1.00 67.25 101 THR A O 1
ATOM 805 N N . PRO A 1 102 ? 69.402 30.483 -114.811 1.00 78.50 102 PRO A N 1
ATOM 806 C CA . PRO A 1 102 ? 68.885 31.593 -113.993 1.00 78.50 102 PRO A CA 1
ATOM 807 C C . PRO A 1 102 ? 67.355 31.577 -113.808 1.00 78.50 102 PRO A C 1
ATOM 809 O O . PRO A 1 102 ? 66.847 31.899 -112.733 1.00 78.50 102 PRO A O 1
ATOM 812 N N . GLY A 1 103 ? 66.614 31.108 -114.821 1.00 82.62 103 GLY A N 1
ATOM 813 C CA . GLY A 1 103 ? 65.163 30.910 -114.752 1.00 82.62 103 GLY A CA 1
ATOM 814 C C . GLY A 1 103 ? 64.713 29.825 -113.762 1.00 82.62 103 GLY A C 1
ATOM 815 O O . GLY A 1 103 ? 63.725 30.027 -113.056 1.00 82.62 103 GLY A O 1
ATOM 816 N N . LEU A 1 104 ? 65.453 28.712 -113.635 1.00 85.56 104 LEU A N 1
ATOM 817 C CA . LEU A 1 104 ? 65.156 27.659 -112.652 1.00 85.56 104 LEU A CA 1
ATOM 818 C C . LEU A 1 104 ? 65.360 28.158 -111.219 1.00 85.56 104 LEU A C 1
ATOM 820 O O . LEU A 1 104 ? 64.561 27.823 -110.345 1.00 85.56 104 LEU A O 1
ATOM 824 N N . ILE A 1 105 ? 66.401 28.962 -110.968 1.00 87.00 105 ILE A N 1
ATOM 825 C CA . ILE A 1 105 ? 66.642 29.545 -109.639 1.00 87.00 105 ILE A CA 1
ATOM 826 C C . ILE A 1 105 ? 65.485 30.473 -109.259 1.00 87.00 105 ILE A C 1
ATOM 828 O O . ILE A 1 105 ? 64.945 30.353 -108.161 1.00 87.00 105 ILE A O 1
ATOM 832 N N . LEU A 1 106 ? 65.052 31.353 -110.169 1.00 89.69 106 LEU A N 1
ATOM 833 C CA . LEU A 1 106 ? 63.935 32.263 -109.911 1.00 89.69 106 LEU A CA 1
ATOM 834 C C . LEU A 1 106 ? 62.612 31.512 -109.703 1.00 89.69 106 LEU A C 1
ATOM 836 O O . LEU A 1 106 ? 61.841 31.876 -108.817 1.00 89.69 106 LEU A O 1
ATOM 840 N N . MET A 1 107 ? 62.350 30.452 -110.477 1.00 91.06 107 MET A N 1
ATOM 841 C CA . MET A 1 107 ? 61.172 29.599 -110.289 1.00 91.06 107 MET A CA 1
ATOM 842 C C . MET A 1 107 ? 61.201 28.904 -108.922 1.00 91.06 107 MET A C 1
ATOM 844 O O . MET A 1 107 ? 60.211 28.953 -108.194 1.00 91.06 107 MET A O 1
ATOM 848 N N . LYS A 1 108 ? 62.348 28.330 -108.529 1.00 90.94 108 LYS A N 1
ATOM 849 C CA . LYS A 1 108 ? 62.544 27.733 -107.198 1.00 90.94 108 LYS A CA 1
ATOM 850 C C . LYS A 1 108 ? 62.391 28.763 -106.077 1.00 90.94 108 LYS A C 1
ATOM 852 O O . LYS A 1 108 ? 61.780 28.446 -105.065 1.00 90.94 108 LYS A O 1
ATOM 857 N N . LEU A 1 109 ? 62.869 29.996 -106.259 1.00 94.44 109 LEU A N 1
ATOM 858 C CA . LEU A 1 109 ? 62.703 31.084 -105.290 1.00 94.44 109 LEU A CA 1
ATOM 859 C C . LEU A 1 109 ? 61.237 31.527 -105.171 1.00 94.44 109 LEU A C 1
ATOM 861 O O . LEU A 1 109 ? 60.745 31.716 -104.062 1.00 94.44 109 LEU A O 1
ATOM 865 N N . LYS A 1 110 ? 60.516 31.657 -106.293 1.00 94.38 110 LYS A N 1
ATOM 866 C CA . LYS A 1 110 ? 59.072 31.946 -106.297 1.00 94.38 110 LYS A CA 1
ATOM 867 C C . LYS A 1 110 ? 58.287 30.841 -105.590 1.00 94.38 110 LYS A C 1
ATOM 869 O O . LYS A 1 110 ? 57.439 31.150 -104.757 1.00 94.38 110 LYS A O 1
ATOM 874 N N . GLN A 1 111 ? 58.617 29.576 -105.852 1.00 94.31 111 GLN A N 1
ATOM 875 C CA . GLN A 1 111 ? 58.032 28.435 -105.149 1.00 94.31 111 GLN A CA 1
ATOM 876 C C . GLN A 1 111 ? 58.365 28.461 -103.653 1.00 94.31 111 GLN A C 1
ATOM 878 O O . GLN A 1 111 ? 57.477 28.274 -102.829 1.00 94.31 111 GLN A O 1
ATOM 883 N N . ALA A 1 112 ? 59.618 28.740 -103.283 1.00 95.06 112 ALA A N 1
ATOM 884 C CA . ALA A 1 112 ? 60.037 28.854 -101.889 1.00 95.06 112 ALA A CA 1
ATOM 885 C C . ALA A 1 112 ? 59.312 29.998 -101.163 1.00 95.06 112 ALA A C 1
ATOM 887 O O . ALA A 1 112 ? 58.918 29.827 -100.014 1.00 95.06 112 ALA A O 1
ATOM 888 N N . LYS A 1 113 ? 59.062 31.130 -101.836 1.00 96.38 113 LYS A N 1
ATOM 889 C CA . LYS A 1 113 ? 58.271 32.245 -101.296 1.00 96.38 113 LYS A CA 1
ATOM 890 C C . LYS A 1 113 ? 56.813 31.847 -101.060 1.00 96.38 113 LYS A C 1
ATOM 892 O O . LYS A 1 113 ? 56.290 32.136 -99.990 1.00 96.38 113 LYS A O 1
ATOM 897 N N . LEU A 1 114 ? 56.179 31.175 -102.026 1.00 95.94 114 LEU A N 1
ATOM 898 C CA . LEU A 1 114 ? 54.814 30.656 -101.869 1.00 95.94 114 LEU A CA 1
ATOM 899 C C . LEU A 1 114 ? 54.731 29.632 -100.730 1.00 95.94 114 LEU A C 1
ATOM 901 O O . LEU A 1 114 ? 53.824 29.699 -99.901 1.00 95.94 114 LEU A O 1
ATOM 905 N N . ASN A 1 115 ? 55.711 28.730 -100.646 1.00 96.69 115 ASN A N 1
ATOM 906 C CA . ASN A 1 115 ? 55.818 27.771 -99.552 1.00 96.69 115 ASN A CA 1
ATOM 907 C C . ASN A 1 115 ? 55.988 28.492 -98.208 1.00 96.69 115 ASN A C 1
ATOM 909 O O . ASN A 1 115 ? 55.289 28.152 -97.267 1.00 96.69 115 ASN A O 1
ATOM 913 N N . LEU A 1 116 ? 56.835 29.523 -98.120 1.00 96.38 116 LEU A N 1
ATOM 914 C CA . LEU A 1 116 ? 57.021 30.307 -96.896 1.00 96.38 116 LEU A CA 1
ATOM 915 C C . LEU A 1 116 ? 55.720 30.985 -96.449 1.00 96.38 116 LEU A C 1
ATOM 917 O O . LEU A 1 116 ? 55.377 30.914 -95.270 1.00 96.38 116 LEU A O 1
ATOM 921 N N . THR A 1 117 ? 54.977 31.611 -97.369 1.00 95.12 117 THR A N 1
ATOM 922 C CA . THR A 1 117 ? 53.671 32.214 -97.049 1.00 95.12 117 THR A CA 1
ATOM 923 C C . THR A 1 117 ? 52.649 31.172 -96.606 1.00 95.12 117 THR A C 1
ATOM 925 O O . THR A 1 117 ? 51.932 31.410 -95.639 1.00 95.12 117 THR A O 1
ATOM 928 N N . LYS A 1 118 ? 52.625 29.997 -97.252 1.00 96.38 118 LYS A N 1
ATOM 929 C CA . LYS A 1 118 ? 51.748 28.887 -96.866 1.00 96.38 118 LYS A CA 1
ATOM 930 C C . LYS A 1 118 ? 52.095 28.381 -95.465 1.00 96.38 118 LYS A C 1
ATOM 932 O O . LYS A 1 118 ? 51.241 28.409 -94.594 1.00 96.38 118 LYS A O 1
ATOM 937 N N . THR A 1 119 ? 53.362 28.052 -95.214 1.00 96.62 119 THR A N 1
ATOM 938 C CA . THR A 1 119 ? 53.841 27.600 -93.900 1.00 96.62 119 THR A CA 1
ATOM 939 C C . THR A 1 119 ? 53.615 28.650 -92.806 1.00 96.62 119 THR A C 1
ATOM 941 O O . THR A 1 119 ? 53.360 28.291 -91.663 1.00 96.62 119 THR A O 1
ATOM 944 N N . THR A 1 120 ? 53.693 29.946 -93.127 1.00 96.44 120 THR A N 1
ATOM 945 C CA . THR A 1 120 ? 53.424 31.029 -92.162 1.00 96.44 120 THR A CA 1
ATOM 946 C C . THR A 1 120 ? 51.944 31.094 -91.779 1.00 96.44 120 THR A C 1
ATOM 948 O O . THR A 1 120 ? 51.641 31.261 -90.598 1.00 96.44 120 THR A O 1
ATOM 951 N N . ASN A 1 121 ? 51.034 30.930 -92.744 1.00 96.44 121 ASN A N 1
ATOM 952 C CA . ASN A 1 121 ? 49.596 30.851 -92.476 1.00 96.44 121 ASN A CA 1
ATOM 953 C C . ASN A 1 121 ? 49.243 29.566 -91.716 1.00 96.44 121 ASN A C 1
ATOM 955 O O . ASN A 1 121 ? 48.608 29.650 -90.670 1.00 96.44 121 ASN A O 1
ATOM 959 N N . ASP A 1 122 ? 49.757 28.413 -92.157 1.00 97.50 122 ASP A N 1
ATOM 960 C CA . ASP A 1 122 ? 49.582 27.132 -91.461 1.00 97.50 122 ASP A CA 1
ATOM 961 C C . ASP A 1 122 ? 50.084 27.233 -90.003 1.00 97.50 122 ASP A C 1
ATOM 963 O O . ASP A 1 122 ? 49.454 26.727 -89.077 1.00 97.50 122 ASP A O 1
ATOM 967 N N . LEU A 1 123 ? 51.193 27.947 -89.756 1.00 97.38 123 LEU A N 1
ATOM 968 C CA . LEU A 1 123 ? 51.708 28.210 -88.407 1.00 97.38 123 LEU A CA 1
ATOM 969 C C . LEU A 1 123 ? 50.775 29.110 -87.581 1.00 97.38 123 LEU A C 1
ATOM 971 O O . LEU A 1 123 ? 50.680 28.926 -86.366 1.00 97.38 123 LEU A O 1
ATOM 975 N N . ALA A 1 124 ? 50.106 30.085 -88.199 1.00 96.50 124 ALA A N 1
ATOM 976 C CA . ALA A 1 124 ? 49.101 30.903 -87.525 1.00 96.50 124 ALA A CA 1
ATOM 977 C C . ALA A 1 124 ? 47.873 30.061 -87.134 1.00 96.50 124 ALA A C 1
ATOM 979 O O . ALA A 1 124 ? 47.434 30.144 -85.988 1.00 96.50 124 ALA A O 1
ATOM 980 N N . ASP A 1 125 ? 47.396 29.184 -88.019 1.00 97.25 125 ASP A N 1
ATOM 981 C CA . ASP A 1 125 ? 46.281 28.265 -87.749 1.00 97.25 125 ASP A CA 1
ATOM 982 C C . ASP A 1 125 ? 46.631 27.230 -86.667 1.00 97.25 125 ASP A C 1
ATOM 984 O O . ASP A 1 125 ? 45.837 26.933 -85.772 1.00 97.25 125 ASP A O 1
ATOM 988 N N . VAL A 1 126 ? 47.864 26.715 -86.672 1.00 97.94 126 VAL A N 1
ATOM 989 C CA . VAL A 1 126 ? 48.359 25.847 -85.594 1.00 97.94 126 VAL A CA 1
ATOM 990 C C . VAL A 1 126 ? 48.409 26.605 -84.267 1.00 97.94 126 VAL A C 1
ATOM 992 O O . VAL A 1 126 ? 48.009 26.056 -83.242 1.00 97.94 126 VAL A O 1
ATOM 995 N N . ARG A 1 127 ? 48.848 27.871 -84.255 1.00 98.00 127 ARG A N 1
ATOM 996 C CA . ARG A 1 127 ? 48.875 28.694 -83.033 1.00 98.00 127 ARG A CA 1
ATOM 997 C C . ARG A 1 127 ? 47.475 28.941 -82.474 1.00 98.00 127 ARG A C 1
ATOM 999 O O . ARG A 1 127 ? 47.279 28.749 -81.275 1.00 98.00 127 ARG A O 1
ATOM 1006 N N . THR A 1 128 ? 46.498 29.292 -83.311 1.00 97.31 128 THR A N 1
ATOM 1007 C CA . THR A 1 128 ? 45.105 29.481 -82.865 1.00 97.31 128 THR A CA 1
ATOM 1008 C C . THR A 1 128 ? 44.502 28.172 -82.347 1.00 97.31 128 THR A C 1
ATOM 1010 O O . THR A 1 128 ? 43.829 28.167 -81.313 1.00 97.31 128 THR A O 1
ATOM 1013 N N . SER A 1 129 ? 44.816 27.040 -82.986 1.00 97.81 129 SER A N 1
ATOM 1014 C CA . SER A 1 129 ? 44.431 25.704 -82.520 1.00 97.81 129 SER A CA 1
ATOM 1015 C C . SER A 1 129 ? 45.039 25.373 -81.151 1.00 97.81 129 SER A C 1
ATOM 1017 O O . SER A 1 129 ? 44.309 24.981 -80.238 1.00 97.81 129 SER A O 1
ATOM 1019 N N . VAL A 1 130 ? 46.337 25.624 -80.947 1.00 98.25 130 VAL A N 1
ATOM 1020 C CA . VAL A 1 130 ? 47.028 25.429 -79.658 1.00 98.25 130 VAL A CA 1
ATOM 1021 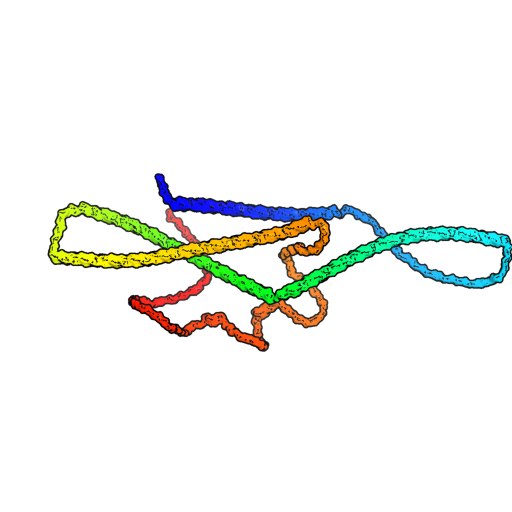C C . VAL A 1 130 ? 46.433 26.313 -78.559 1.00 98.25 130 VAL A C 1
ATOM 1023 O O . VAL A 1 130 ? 46.189 25.831 -77.453 1.00 98.25 130 VAL A O 1
ATOM 1026 N N . GLU A 1 131 ? 46.138 27.584 -78.842 1.00 97.81 131 GLU A N 1
ATOM 1027 C CA . GLU A 1 131 ? 45.472 28.475 -77.884 1.00 97.81 131 GLU A CA 1
ATOM 1028 C C . GLU A 1 131 ? 44.062 27.988 -77.523 1.00 97.81 131 GLU A C 1
ATOM 1030 O O . GLU A 1 131 ? 43.677 28.007 -76.349 1.00 97.81 131 GLU A O 1
ATOM 1035 N N . SER A 1 132 ? 43.292 27.512 -78.507 1.00 97.06 132 SER A N 1
ATOM 1036 C CA . SER A 1 132 ? 41.960 26.942 -78.275 1.00 97.06 132 SER A CA 1
ATOM 1037 C C . SER A 1 132 ? 42.022 25.665 -77.424 1.00 97.06 132 SER A C 1
ATOM 1039 O O . SER A 1 132 ? 41.236 25.505 -76.484 1.00 97.06 132 SER A O 1
ATOM 1041 N N . LEU A 1 133 ? 43.009 24.798 -77.683 1.00 97.88 133 LEU A N 1
ATOM 1042 C CA . LEU A 1 133 ? 43.252 23.568 -76.939 1.00 97.88 133 LEU A CA 1
ATOM 1043 C C . LEU A 1 133 ? 43.677 23.874 -75.501 1.00 97.88 133 LEU A C 1
ATOM 1045 O O . LEU A 1 133 ? 43.145 23.264 -74.579 1.00 97.88 133 LEU A O 1
ATOM 1049 N N . ASN A 1 134 ? 44.551 24.862 -75.294 1.00 98.12 134 ASN A N 1
ATOM 1050 C CA . ASN A 1 134 ? 44.950 25.325 -73.964 1.00 98.12 134 ASN A CA 1
ATOM 1051 C C . ASN A 1 134 ? 43.756 25.861 -73.162 1.00 98.12 134 ASN A C 1
ATOM 1053 O O . ASN A 1 134 ? 43.604 25.521 -71.990 1.00 98.12 134 ASN A O 1
ATOM 1057 N N . LYS A 1 135 ? 42.858 26.638 -73.788 1.00 97.81 135 LYS A N 1
ATOM 1058 C CA . LYS A 1 135 ? 41.616 27.099 -73.139 1.00 97.81 135 LYS A CA 1
ATOM 1059 C C . LYS A 1 135 ? 40.709 25.932 -72.739 1.00 97.81 135 LYS A C 1
ATOM 1061 O O . LYS A 1 135 ? 40.113 25.972 -71.663 1.00 97.81 135 LYS A O 1
ATOM 1066 N N . ARG A 1 136 ? 40.581 24.900 -73.582 1.00 97.94 136 ARG A N 1
ATOM 1067 C CA . ARG A 1 136 ? 39.804 23.689 -73.260 1.00 97.94 136 ARG A CA 1
ATOM 1068 C C . ARG A 1 136 ? 40.447 22.893 -72.122 1.00 97.94 136 ARG A C 1
ATOM 1070 O O . ARG A 1 136 ? 39.751 22.520 -71.185 1.00 97.94 136 ARG A O 1
ATOM 1077 N N . LEU A 1 137 ? 41.764 22.720 -72.166 1.00 98.06 137 LEU A N 1
ATOM 1078 C CA . LEU A 1 137 ? 42.542 22.020 -71.147 1.00 98.06 137 LEU A CA 1
ATOM 1079 C C . LEU A 1 137 ? 42.405 22.698 -69.776 1.00 98.06 137 LEU A C 1
ATOM 1081 O O . LEU A 1 137 ? 42.210 22.022 -68.770 1.00 98.06 137 LEU A O 1
ATOM 1085 N N . GLU A 1 138 ? 42.425 24.031 -69.723 1.00 97.75 138 GLU A N 1
ATOM 1086 C CA . GLU A 1 138 ? 42.237 24.763 -68.466 1.00 97.75 138 GLU A CA 1
ATOM 1087 C C . GLU A 1 138 ? 40.817 24.591 -67.893 1.00 97.75 138 GLU A C 1
ATOM 1089 O O . GLU A 1 138 ? 40.648 24.376 -66.691 1.00 97.75 138 GLU A O 1
ATOM 1094 N N . LYS A 1 139 ? 39.780 24.578 -68.747 1.00 97.81 139 LYS A N 1
ATOM 1095 C CA . LYS A 1 139 ? 38.401 24.259 -68.325 1.00 97.81 139 LYS A CA 1
ATOM 1096 C C . LYS A 1 139 ? 38.283 22.839 -67.757 1.00 97.81 139 LYS A C 1
ATOM 1098 O O . LYS A 1 139 ? 37.604 22.640 -66.745 1.00 97.81 139 LYS A O 1
ATOM 1103 N N . GLU A 1 140 ? 38.943 21.862 -68.377 1.00 97.00 140 GLU A N 1
ATOM 1104 C CA . GLU A 1 140 ? 38.993 20.481 -67.885 1.00 97.00 140 GLU A CA 1
ATOM 1105 C C . GLU A 1 140 ? 39.757 20.376 -66.562 1.00 97.00 140 GLU A C 1
ATOM 1107 O O . GLU A 1 140 ? 39.262 19.735 -65.638 1.00 97.00 140 GLU A O 1
ATOM 1112 N N . ARG A 1 141 ? 40.893 21.071 -66.403 1.00 97.94 141 ARG A N 1
ATOM 1113 C CA . ARG A 1 141 ? 41.644 21.123 -65.134 1.00 97.94 141 ARG A CA 1
ATOM 1114 C C . ARG A 1 141 ? 40.807 21.666 -63.980 1.00 97.94 141 ARG A C 1
ATOM 1116 O O . ARG A 1 141 ? 40.801 21.073 -62.901 1.00 97.94 141 ARG A O 1
ATOM 1123 N N . ILE A 1 142 ? 40.075 22.760 -64.197 1.00 97.19 142 ILE A N 1
ATOM 1124 C CA . ILE A 1 142 ? 39.185 23.342 -63.179 1.00 97.19 142 ILE A CA 1
ATOM 1125 C C . ILE A 1 142 ? 38.053 22.367 -62.832 1.00 97.19 142 ILE A C 1
ATOM 1127 O O . ILE A 1 142 ? 37.731 22.183 -61.656 1.00 97.19 142 ILE A O 1
ATOM 1131 N N . SER A 1 143 ? 37.457 21.722 -63.837 1.00 96.50 143 SER A N 1
ATOM 1132 C CA . SER A 1 143 ? 36.387 20.738 -63.635 1.00 96.50 143 SER A CA 1
ATOM 1133 C C . SER A 1 143 ? 36.892 19.510 -62.871 1.00 96.50 143 SER A C 1
ATOM 1135 O O . SER A 1 143 ? 36.259 19.092 -61.902 1.00 96.50 143 SER A O 1
ATOM 1137 N N . LEU A 1 144 ? 38.076 19.000 -63.223 1.00 97.75 144 LEU A N 1
ATOM 1138 C CA . LEU A 1 144 ? 38.741 17.898 -62.533 1.00 97.75 144 LEU A CA 1
ATOM 1139 C C . LEU A 1 144 ? 39.018 18.254 -61.071 1.00 97.75 144 LEU A C 1
ATOM 1141 O O . LEU A 1 144 ? 38.657 17.488 -60.180 1.00 97.75 144 LEU A O 1
ATOM 1145 N N . LYS A 1 145 ? 39.566 19.445 -60.797 1.00 97.44 145 LYS A N 1
ATOM 1146 C CA . LYS A 1 145 ? 39.819 19.909 -59.426 1.00 97.44 145 LYS A CA 1
ATOM 1147 C C . LYS A 1 145 ? 38.541 19.930 -58.582 1.00 97.44 145 LYS A C 1
ATOM 1149 O O . LYS A 1 145 ? 38.542 19.377 -57.485 1.00 97.44 145 LYS A O 1
ATOM 1154 N N . LYS A 1 146 ? 37.431 20.451 -59.120 1.00 97.50 146 LYS A N 1
ATOM 1155 C CA . LYS A 1 146 ? 36.115 20.413 -58.451 1.00 97.50 146 LYS A CA 1
ATOM 1156 C C . LYS A 1 146 ? 35.643 18.980 -58.180 1.00 97.50 146 LYS A C 1
ATOM 1158 O O . LYS A 1 146 ? 35.102 18.701 -57.111 1.00 97.50 146 LYS A O 1
ATOM 1163 N N . THR A 1 147 ? 35.846 18.053 -59.122 1.00 97.06 147 THR A N 1
ATOM 1164 C CA . THR A 1 147 ? 35.488 16.641 -58.905 1.00 97.06 147 THR A CA 1
ATOM 1165 C C . THR A 1 147 ? 36.368 15.965 -57.854 1.00 97.06 147 THR A C 1
ATOM 1167 O O . THR A 1 147 ? 35.836 15.217 -57.037 1.00 97.06 147 THR A O 1
ATOM 1170 N N . CYS A 1 148 ? 37.667 16.278 -57.806 1.00 97.31 148 CYS A N 1
ATOM 1171 C CA . CYS A 1 148 ? 38.586 15.794 -56.778 1.00 97.31 148 CYS A CA 1
ATOM 1172 C C . CYS A 1 148 ? 38.219 16.331 -55.388 1.00 97.31 148 CYS A C 1
ATOM 1174 O O . CYS A 1 148 ? 38.184 15.561 -54.433 1.00 97.31 148 CYS A O 1
ATOM 1176 N N . GLU A 1 149 ? 37.878 17.617 -55.268 1.00 96.94 149 GLU A N 1
ATOM 1177 C CA . GLU A 1 149 ? 37.399 18.218 -54.014 1.00 96.94 149 GLU A CA 1
ATOM 1178 C C . GLU A 1 149 ? 36.104 17.547 -53.527 1.00 96.94 149 GLU A C 1
ATOM 1180 O O . GLU A 1 149 ? 35.997 17.177 -52.356 1.00 96.94 149 GLU A O 1
ATOM 1185 N N . ARG A 1 150 ? 35.143 17.302 -54.431 1.00 97.50 150 ARG A N 1
ATOM 1186 C CA . ARG A 1 150 ? 33.906 16.569 -54.113 1.00 97.50 150 ARG A CA 1
ATOM 1187 C C . ARG A 1 150 ? 34.183 15.129 -53.674 1.00 97.50 150 ARG A C 1
ATOM 1189 O O . ARG A 1 150 ? 33.555 14.658 -52.728 1.00 97.50 150 ARG A O 1
ATOM 1196 N N . LEU A 1 151 ? 35.109 14.432 -54.336 1.00 97.06 151 LEU A N 1
ATOM 1197 C CA . LEU A 1 151 ? 35.522 13.082 -53.945 1.00 97.06 151 LEU A CA 1
ATOM 1198 C C . LEU A 1 151 ? 36.176 13.080 -52.560 1.00 97.06 151 LEU A C 1
ATOM 1200 O O . LEU A 1 151 ? 35.778 12.278 -51.725 1.00 97.06 151 LEU A O 1
ATOM 1204 N N . ALA A 1 152 ? 37.085 14.013 -52.269 1.00 96.56 152 ALA A N 1
ATOM 1205 C CA . ALA A 1 152 ? 37.718 14.132 -50.954 1.00 96.56 152 ALA A CA 1
ATOM 1206 C C . ALA A 1 152 ? 36.694 14.393 -49.832 1.00 96.56 152 ALA A C 1
ATOM 1208 O O . ALA A 1 152 ? 36.744 13.755 -48.778 1.00 96.56 152 ALA A O 1
ATOM 1209 N N . GLN A 1 153 ? 35.717 15.277 -50.072 1.00 96.62 153 GLN A N 1
ATOM 1210 C CA . GLN A 1 153 ? 34.609 15.515 -49.141 1.00 96.62 153 GLN A CA 1
ATOM 1211 C C . GLN A 1 153 ? 33.742 14.266 -48.936 1.00 96.62 153 GLN A C 1
ATOM 1213 O O . GLN A 1 153 ? 33.358 13.966 -47.806 1.00 96.62 153 GLN A O 1
ATOM 1218 N N . ASN A 1 154 ? 33.434 13.527 -50.005 1.00 97.62 154 ASN A N 1
ATOM 1219 C CA . ASN A 1 154 ? 32.667 12.285 -49.913 1.00 97.62 154 ASN A CA 1
ATOM 1220 C C . ASN A 1 154 ? 33.433 11.202 -49.145 1.00 97.62 154 ASN A C 1
ATOM 1222 O O . ASN A 1 154 ? 32.842 10.564 -48.280 1.00 97.62 154 ASN A O 1
ATOM 1226 N N . THR A 1 155 ? 34.738 11.047 -49.381 1.00 96.75 155 THR A N 1
ATOM 1227 C CA . THR A 1 155 ? 35.596 10.124 -48.624 1.00 96.75 155 THR A CA 1
ATOM 1228 C C . THR A 1 155 ? 35.576 10.454 -47.130 1.00 96.75 155 THR A C 1
ATOM 1230 O O . THR A 1 155 ? 35.357 9.563 -46.318 1.00 96.75 155 THR A O 1
ATOM 1233 N N . SER A 1 156 ? 35.690 11.734 -46.752 1.00 95.25 156 SER A N 1
ATOM 1234 C CA . SER A 1 156 ? 35.598 12.156 -45.344 1.00 95.25 156 SER A CA 1
ATOM 1235 C C . SER A 1 156 ? 34.230 11.851 -44.712 1.00 95.25 156 SER A C 1
ATOM 1237 O O . SER A 1 156 ? 34.172 11.389 -43.571 1.00 95.25 156 SER A O 1
ATOM 1239 N N . LYS A 1 157 ? 33.126 12.046 -45.449 1.00 97.88 157 LYS A N 1
ATOM 1240 C CA . LYS A 1 157 ? 31.775 11.681 -44.983 1.00 97.88 157 LYS A CA 1
ATOM 1241 C C . LYS A 1 157 ? 31.617 10.171 -44.798 1.00 97.88 157 LYS A C 1
ATOM 1243 O O . LYS A 1 157 ? 31.027 9.754 -43.807 1.00 97.88 157 LYS A O 1
ATOM 1248 N N . ILE A 1 158 ? 32.146 9.367 -45.722 1.00 97.25 158 ILE A N 1
ATOM 1249 C CA . ILE A 1 158 ? 32.115 7.901 -45.633 1.00 97.25 158 ILE A CA 1
ATOM 1250 C C . ILE A 1 158 ? 32.876 7.433 -44.388 1.00 97.25 158 ILE A C 1
ATOM 1252 O O . ILE A 1 158 ? 32.317 6.664 -43.613 1.00 97.25 158 ILE A O 1
ATOM 1256 N N . SER A 1 159 ? 34.076 7.965 -44.125 1.00 95.56 159 SER A N 1
ATOM 1257 C CA . SER A 1 159 ? 34.833 7.637 -42.907 1.00 95.56 159 SER A CA 1
ATOM 1258 C C . SER A 1 159 ? 34.088 8.018 -41.622 1.00 95.56 159 SER A C 1
ATOM 1260 O O . SER A 1 159 ? 34.078 7.244 -40.670 1.00 95.56 159 SER A O 1
ATOM 1262 N N . SER A 1 160 ? 33.405 9.171 -41.594 1.00 95.06 160 SER A N 1
ATOM 1263 C CA . SER A 1 160 ? 32.572 9.566 -40.445 1.00 95.06 160 SER A CA 1
ATOM 1264 C C . SER A 1 160 ? 31.391 8.615 -40.222 1.00 95.06 160 SER A C 1
ATOM 1266 O O . SER A 1 160 ? 31.064 8.309 -39.079 1.00 95.06 160 SER A O 1
ATOM 1268 N N . LEU A 1 161 ? 30.733 8.150 -41.288 1.00 97.69 161 LEU A N 1
ATOM 1269 C CA . LEU A 1 161 ? 29.628 7.191 -41.182 1.00 97.69 161 LEU A CA 1
ATOM 1270 C C . LEU A 1 161 ? 30.115 5.800 -40.755 1.00 97.69 161 LEU A C 1
ATOM 1272 O O . LEU A 1 161 ? 29.439 5.132 -39.976 1.00 97.69 161 LEU A O 1
ATOM 1276 N N . GLU A 1 162 ? 31.288 5.376 -41.224 1.00 96.88 162 GLU A N 1
ATOM 1277 C CA . GLU A 1 162 ? 31.927 4.120 -40.821 1.00 96.88 162 GLU A CA 1
ATOM 1278 C C . GLU A 1 162 ? 32.283 4.118 -39.324 1.00 96.88 162 GLU A C 1
ATOM 1280 O O . GLU A 1 162 ? 32.027 3.135 -38.625 1.00 96.88 162 GLU A O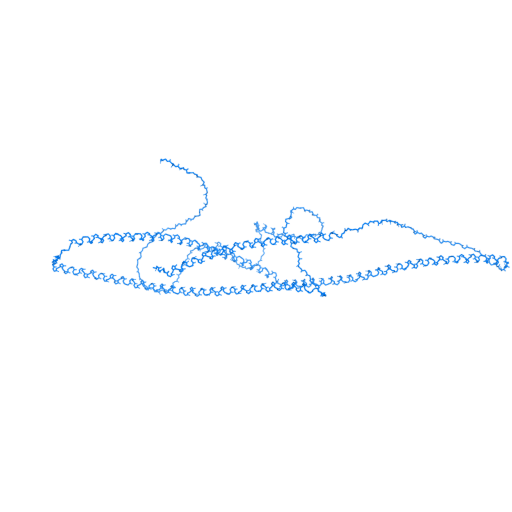 1
ATOM 1285 N N . GLU A 1 163 ? 32.783 5.236 -38.790 1.00 96.50 163 GLU A N 1
ATOM 1286 C CA . GLU A 1 163 ? 33.020 5.401 -37.351 1.00 96.50 163 GLU A CA 1
ATOM 1287 C C . GLU A 1 163 ? 31.714 5.311 -36.537 1.00 96.50 163 GLU A C 1
ATOM 1289 O O . GLU A 1 163 ? 31.655 4.599 -35.530 1.00 96.50 163 GLU A O 1
ATOM 1294 N N . GLU A 1 164 ? 30.632 5.956 -36.989 1.00 96.25 164 GLU A N 1
ATOM 1295 C CA . GLU A 1 164 ? 29.315 5.877 -36.337 1.00 96.25 164 GLU A CA 1
ATOM 1296 C C . GLU A 1 164 ? 28.707 4.463 -36.383 1.00 96.25 164 GLU A C 1
ATOM 1298 O O . GLU A 1 164 ? 28.127 3.995 -35.395 1.00 96.25 164 GLU A O 1
ATOM 1303 N N . LEU A 1 165 ? 28.877 3.744 -37.495 1.00 97.19 165 LEU A N 1
ATOM 1304 C CA . LEU A 1 165 ? 28.474 2.342 -37.630 1.00 97.19 165 LEU A CA 1
ATOM 1305 C C . LEU A 1 165 ? 29.240 1.456 -36.636 1.00 97.19 165 LEU A C 1
ATOM 1307 O O . LEU A 1 165 ? 28.642 0.650 -35.921 1.00 97.19 165 LEU A O 1
ATOM 1311 N N . ASN A 1 166 ? 30.556 1.633 -36.532 1.00 96.94 166 ASN A N 1
ATOM 1312 C CA . ASN A 1 166 ? 31.379 0.889 -35.582 1.00 96.94 166 ASN A CA 1
ATOM 1313 C C . ASN A 1 166 ? 30.987 1.200 -34.128 1.00 96.94 166 ASN A C 1
ATOM 1315 O O . ASN A 1 166 ? 30.867 0.285 -33.306 1.00 96.94 166 ASN A O 1
ATOM 1319 N N . GLN A 1 167 ? 30.690 2.464 -33.814 1.00 96.69 167 GLN A N 1
ATOM 1320 C CA . GLN A 1 167 ? 30.217 2.876 -32.492 1.00 96.69 167 GLN A CA 1
ATOM 1321 C C . GLN A 1 167 ? 28.855 2.256 -32.140 1.00 96.69 167 GLN A C 1
ATOM 1323 O O . GLN A 1 167 ? 28.661 1.782 -31.018 1.00 96.69 167 GLN A O 1
ATOM 1328 N N . THR A 1 168 ? 27.901 2.241 -33.074 1.00 94.38 168 THR A N 1
ATOM 1329 C CA . THR A 1 168 ? 26.578 1.624 -32.860 1.00 94.38 168 THR A CA 1
ATOM 1330 C C . THR A 1 168 ? 26.669 0.106 -32.741 1.00 94.38 168 THR A C 1
ATOM 1332 O O . THR A 1 168 ? 26.015 -0.463 -31.866 1.00 94.38 168 THR A O 1
ATOM 1335 N N . ARG A 1 169 ? 27.542 -0.547 -33.521 1.00 97.06 169 ARG A N 1
ATOM 1336 C CA . ARG A 1 169 ? 27.826 -1.984 -33.398 1.00 97.06 169 ARG A CA 1
ATOM 1337 C C . ARG A 1 169 ? 28.371 -2.338 -32.016 1.00 97.06 169 ARG A C 1
ATOM 1339 O O . ARG A 1 169 ? 27.882 -3.284 -31.405 1.00 97.06 169 ARG A O 1
ATOM 1346 N N . LEU A 1 170 ? 29.321 -1.555 -31.497 1.00 95.19 170 LEU A N 1
ATOM 1347 C CA . LEU A 1 170 ? 29.871 -1.751 -30.153 1.00 95.19 170 LEU A CA 1
ATOM 1348 C C . LEU A 1 170 ? 28.805 -1.537 -29.068 1.00 95.19 170 LEU A C 1
ATOM 1350 O O . LEU A 1 170 ? 28.690 -2.348 -28.156 1.00 95.19 170 LEU A O 1
ATOM 1354 N N . ARG A 1 171 ? 27.980 -0.487 -29.178 1.00 93.62 171 ARG A N 1
ATOM 1355 C CA . ARG A 1 171 ? 26.867 -0.237 -28.240 1.00 93.62 171 ARG A CA 1
ATOM 1356 C C . ARG A 1 171 ? 25.848 -1.373 -28.234 1.00 93.62 171 ARG A C 1
ATOM 1358 O O . ARG A 1 171 ? 25.386 -1.759 -27.166 1.00 93.62 171 ARG A O 1
ATOM 1365 N N . LEU A 1 172 ? 25.518 -1.913 -29.406 1.00 92.38 172 LEU A N 1
ATOM 1366 C CA . LEU A 1 172 ? 24.613 -3.051 -29.542 1.00 92.38 172 LEU A CA 1
ATOM 1367 C C . LEU A 1 172 ? 25.221 -4.321 -28.941 1.00 92.38 172 LEU A C 1
ATOM 1369 O O . LEU A 1 172 ? 24.509 -5.076 -28.289 1.00 92.38 172 LEU A O 1
ATOM 1373 N N . GLN A 1 173 ? 26.527 -4.541 -29.108 1.00 91.50 173 GLN A N 1
ATOM 1374 C CA . GLN A 1 173 ? 27.224 -5.656 -28.471 1.00 91.50 173 GLN A CA 1
ATOM 1375 C C . GLN A 1 173 ? 27.240 -5.519 -26.944 1.00 91.50 173 GLN A C 1
ATOM 1377 O O . GLN A 1 173 ? 26.876 -6.465 -26.262 1.00 91.50 173 GLN A O 1
ATOM 1382 N N . ILE A 1 174 ? 27.532 -4.330 -26.407 1.00 88.94 174 ILE A N 1
ATOM 1383 C CA . ILE A 1 174 ? 27.455 -4.056 -24.963 1.00 88.94 174 ILE A CA 1
ATOM 1384 C C . ILE A 1 174 ? 26.033 -4.277 -24.433 1.00 88.94 174 ILE A C 1
ATOM 1386 O O . ILE A 1 174 ? 25.871 -4.868 -23.371 1.00 88.94 174 ILE A O 1
ATOM 1390 N N . ALA A 1 175 ? 25.002 -3.830 -25.157 1.00 84.62 175 ALA A N 1
ATOM 1391 C CA . ALA A 1 175 ? 23.610 -4.047 -24.768 1.00 84.62 175 ALA A CA 1
ATOM 1392 C C . ALA A 1 175 ? 23.241 -5.539 -24.772 1.00 84.62 175 ALA A C 1
ATOM 1394 O O . ALA A 1 175 ? 22.604 -5.998 -23.831 1.00 84.62 175 ALA A O 1
ATOM 1395 N N . LYS A 1 176 ? 23.700 -6.304 -25.771 1.00 84.62 176 LYS A N 1
ATOM 1396 C CA . LYS A 1 176 ? 23.532 -7.763 -25.814 1.00 84.62 176 LYS A CA 1
ATOM 1397 C C . LYS A 1 176 ? 24.281 -8.466 -24.688 1.00 84.62 176 LYS A C 1
ATOM 1399 O O . LYS A 1 176 ? 23.719 -9.347 -24.059 1.00 84.62 176 LYS A O 1
ATOM 1404 N N . ASP A 1 177 ? 25.517 -8.074 -24.399 1.00 80.69 177 ASP A N 1
ATOM 1405 C CA . ASP A 1 177 ? 26.301 -8.663 -23.310 1.00 80.69 177 ASP A CA 1
ATOM 1406 C C . ASP A 1 177 ? 25.710 -8.302 -21.938 1.00 80.69 177 ASP A C 1
ATOM 1408 O O . ASP A 1 177 ? 25.754 -9.113 -21.015 1.00 80.69 177 ASP A O 1
ATOM 1412 N N . ALA A 1 178 ? 25.116 -7.111 -21.803 1.00 76.44 178 ALA A N 1
ATOM 1413 C CA . ALA A 1 178 ? 24.349 -6.707 -20.629 1.00 76.44 178 ALA A CA 1
ATOM 1414 C C . ALA A 1 178 ? 23.026 -7.476 -20.512 1.00 76.44 178 ALA A C 1
ATOM 1416 O O . ALA A 1 178 ? 22.639 -7.824 -19.405 1.00 76.44 178 ALA A O 1
ATOM 1417 N N . GLU A 1 179 ? 22.364 -7.792 -21.626 1.00 63.69 179 GLU A N 1
ATOM 1418 C CA . GLU A 1 179 ? 21.171 -8.644 -21.658 1.00 63.69 179 GLU A CA 1
ATOM 1419 C C . GLU A 1 179 ? 21.518 -10.102 -21.335 1.00 63.69 179 GLU A C 1
ATOM 1421 O O . GLU A 1 179 ? 20.805 -10.733 -20.573 1.00 63.69 179 GLU A O 1
ATOM 1426 N N . ILE A 1 180 ? 22.657 -10.623 -21.803 1.00 64.12 180 ILE A N 1
ATOM 1427 C CA . ILE A 1 180 ? 23.134 -11.977 -21.476 1.00 64.12 180 ILE A CA 1
ATOM 1428 C C . ILE A 1 180 ? 23.583 -12.065 -20.011 1.00 64.12 180 ILE A C 1
ATOM 1430 O O . ILE A 1 180 ? 23.299 -13.057 -19.344 1.00 64.12 180 ILE A O 1
ATOM 1434 N N . LYS A 1 181 ? 24.256 -11.034 -19.480 1.00 58.88 181 LYS A N 1
ATOM 1435 C CA . LYS A 1 181 ? 24.622 -10.968 -18.054 1.00 58.88 181 LYS A CA 1
ATOM 1436 C C . LYS A 1 181 ? 23.431 -10.654 -17.144 1.00 58.88 181 LYS A C 1
ATOM 1438 O O . LYS A 1 181 ? 23.438 -11.100 -16.005 1.00 58.88 181 LYS A O 1
ATOM 1443 N N . GLY A 1 182 ? 22.431 -9.921 -17.632 1.00 53.44 182 GLY A N 1
ATOM 1444 C CA . GLY A 1 182 ? 21.180 -9.616 -16.930 1.00 53.44 182 GLY A CA 1
ATOM 1445 C C . GLY A 1 182 ? 20.135 -10.733 -17.021 1.00 53.44 182 GLY A C 1
ATOM 1446 O O . GLY A 1 182 ? 19.311 -10.866 -16.131 1.00 53.44 182 GLY A O 1
ATOM 1447 N N . ALA A 1 183 ? 20.211 -11.601 -18.032 1.00 52.50 183 ALA A N 1
ATOM 1448 C CA . ALA A 1 183 ? 19.437 -12.843 -18.131 1.00 52.50 183 ALA A CA 1
ATOM 1449 C C . ALA A 1 183 ? 19.960 -13.956 -17.200 1.00 52.50 183 ALA A C 1
ATOM 1451 O O . ALA A 1 183 ? 19.443 -15.072 -17.222 1.00 52.50 183 ALA A O 1
ATOM 1452 N N . LEU A 1 184 ? 20.982 -13.653 -16.388 1.00 52.50 184 LEU A N 1
ATOM 1453 C CA . LEU A 1 184 ? 21.334 -14.430 -15.201 1.00 52.50 184 LEU A CA 1
ATOM 1454 C C . LEU A 1 184 ? 20.487 -14.028 -13.975 1.00 52.50 184 LEU A C 1
ATOM 1456 O O . LEU A 1 184 ? 20.739 -14.528 -12.886 1.00 52.50 184 LEU A O 1
ATOM 1460 N N . ASP A 1 185 ? 19.474 -13.170 -14.125 1.00 50.66 185 ASP A N 1
ATOM 1461 C CA . ASP A 1 185 ? 18.280 -13.300 -13.293 1.00 50.66 185 ASP A CA 1
ATOM 1462 C C . ASP A 1 185 ? 17.489 -14.474 -13.879 1.00 50.66 185 ASP A C 1
ATOM 1464 O O . ASP A 1 185 ? 16.870 -14.372 -14.942 1.00 50.66 185 ASP A O 1
ATOM 1468 N N . ASP A 1 186 ? 17.626 -15.628 -13.226 1.00 56.22 186 ASP A N 1
ATOM 1469 C CA . ASP A 1 186 ? 17.043 -16.909 -13.610 1.00 56.22 186 ASP A CA 1
ATOM 1470 C C . ASP A 1 186 ? 15.590 -16.697 -14.097 1.00 56.22 186 ASP A C 1
ATOM 1472 O O . ASP A 1 186 ? 14.795 -16.083 -13.380 1.00 56.22 186 ASP A O 1
ATOM 1476 N N . PRO A 1 187 ? 15.168 -17.181 -15.283 1.00 60.12 187 PRO A N 1
ATOM 1477 C CA . PRO A 1 187 ? 13.758 -17.150 -15.690 1.00 60.12 187 PRO A CA 1
ATOM 1478 C C . PRO A 1 187 ? 12.812 -17.705 -14.604 1.00 60.12 187 PRO A C 1
ATOM 1480 O O . PRO A 1 187 ? 11.619 -17.369 -14.557 1.00 60.12 187 PRO A O 1
ATOM 1483 N N . LEU A 1 188 ? 13.352 -18.539 -13.706 1.00 66.31 188 LEU A N 1
ATOM 1484 C CA . LEU A 1 188 ? 12.699 -19.002 -12.489 1.00 66.31 188 LEU A CA 1
ATOM 1485 C C . LEU A 1 188 ? 12.384 -17.880 -11.487 1.00 66.31 188 LEU A C 1
ATOM 1487 O O . LEU A 1 188 ? 11.310 -17.940 -10.893 1.00 66.31 188 LEU A O 1
ATOM 1491 N N . ASP A 1 189 ? 13.212 -16.848 -11.323 1.00 73.75 189 ASP A N 1
ATOM 1492 C CA . ASP A 1 189 ? 12.980 -15.748 -10.377 1.00 73.75 189 ASP A CA 1
ATOM 1493 C C . ASP A 1 189 ? 11.815 -14.851 -10.803 1.00 73.75 189 ASP A C 1
ATOM 1495 O O . ASP A 1 189 ? 10.922 -14.595 -9.993 1.00 73.75 189 ASP A O 1
ATOM 1499 N N . ILE A 1 190 ? 11.714 -14.473 -12.084 1.00 80.38 190 ILE A N 1
ATOM 1500 C CA . ILE A 1 190 ? 10.546 -13.718 -12.587 1.00 80.38 190 ILE A CA 1
ATOM 1501 C C . ILE A 1 190 ? 9.271 -14.557 -12.442 1.00 80.38 190 ILE A C 1
ATOM 1503 O O . ILE A 1 190 ? 8.228 -14.060 -12.012 1.00 80.38 190 ILE A O 1
ATOM 1507 N N . THR A 1 191 ? 9.344 -15.850 -12.770 1.00 85.88 191 THR A N 1
ATOM 1508 C CA . THR A 1 191 ? 8.196 -16.758 -12.653 1.00 85.88 191 THR A CA 1
ATOM 1509 C C . THR A 1 191 ? 7.766 -16.924 -11.193 1.00 85.88 191 THR A C 1
ATOM 1511 O O . THR A 1 191 ? 6.570 -16.898 -10.891 1.00 85.88 191 THR A O 1
ATOM 1514 N N . ARG A 1 192 ? 8.725 -17.059 -10.273 1.00 88.44 192 ARG A N 1
ATOM 1515 C CA . ARG A 1 192 ? 8.491 -17.180 -8.830 1.00 88.44 192 ARG A CA 1
ATOM 1516 C C . ARG A 1 192 ? 7.901 -15.899 -8.254 1.00 88.44 192 ARG A C 1
ATOM 1518 O O . ARG A 1 192 ? 6.959 -15.969 -7.465 1.00 88.44 192 ARG A O 1
ATOM 1525 N N . GLU A 1 193 ? 8.395 -14.747 -8.686 1.00 87.69 193 GLU A N 1
ATOM 1526 C CA . GLU A 1 193 ? 7.893 -13.441 -8.275 1.00 87.69 193 GLU A CA 1
ATOM 1527 C C . GLU A 1 193 ? 6.467 -13.201 -8.792 1.00 87.69 193 GLU A C 1
ATOM 1529 O O . GLU A 1 193 ? 5.587 -12.798 -8.032 1.00 87.69 193 GLU A O 1
ATOM 1534 N N . LEU A 1 194 ? 6.174 -13.569 -10.044 1.00 92.56 194 LEU A N 1
ATOM 1535 C CA . LEU A 1 194 ? 4.820 -13.506 -10.600 1.00 92.56 194 LEU A CA 1
ATOM 1536 C C . LEU A 1 194 ? 3.849 -14.430 -9.848 1.00 92.56 194 LEU A C 1
ATOM 1538 O O . LEU A 1 194 ? 2.717 -14.038 -9.557 1.00 92.56 194 LEU A O 1
ATOM 1542 N N . GLN A 1 195 ? 4.278 -15.646 -9.494 1.00 93.88 195 GLN A N 1
ATOM 1543 C CA . GLN A 1 195 ? 3.486 -16.565 -8.668 1.00 93.88 195 GLN A CA 1
ATOM 1544 C C . GLN A 1 195 ? 3.243 -16.004 -7.261 1.00 93.88 195 GLN A C 1
ATOM 1546 O O . GLN A 1 195 ? 2.121 -16.101 -6.755 1.00 93.88 195 GLN A O 1
ATOM 1551 N N . ARG A 1 196 ? 4.256 -15.376 -6.649 1.00 94.88 196 ARG A N 1
ATOM 1552 C CA . ARG A 1 196 ? 4.151 -14.701 -5.348 1.00 94.88 196 ARG A CA 1
ATOM 1553 C C . ARG A 1 196 ? 3.132 -13.565 -5.396 1.00 94.88 196 ARG A C 1
ATOM 1555 O O . ARG A 1 196 ? 2.193 -13.572 -4.602 1.00 94.88 196 ARG A O 1
ATOM 1562 N N . LEU A 1 197 ? 3.254 -12.659 -6.366 1.00 95.62 197 LEU A N 1
ATOM 1563 C CA . LEU A 1 197 ? 2.328 -11.538 -6.562 1.00 95.62 197 LEU A CA 1
ATOM 1564 C C . LEU A 1 197 ? 0.907 -12.018 -6.892 1.00 95.62 197 LEU A C 1
ATOM 1566 O O . LEU A 1 197 ? -0.069 -11.461 -6.394 1.00 95.62 197 LEU A O 1
ATOM 1570 N N . SER A 1 198 ? 0.763 -13.095 -7.670 1.00 95.81 198 SER A N 1
ATOM 1571 C CA . SER A 1 198 ? -0.539 -13.715 -7.947 1.00 95.81 198 SER A CA 1
ATOM 1572 C C . SER A 1 198 ? -1.193 -14.273 -6.674 1.00 95.81 198 SER A C 1
ATOM 1574 O O . SER A 1 198 ? -2.391 -14.076 -6.439 1.00 95.81 198 SER A O 1
ATOM 1576 N N . TYR A 1 199 ? -0.410 -14.932 -5.811 1.00 95.62 199 TYR A N 1
ATOM 1577 C CA . TYR A 1 199 ? -0.875 -15.425 -4.513 1.00 95.62 199 TYR A CA 1
ATOM 1578 C C . TYR A 1 199 ? -1.259 -14.279 -3.567 1.00 95.62 199 TYR A C 1
ATOM 1580 O O . TYR A 1 199 ? -2.313 -14.332 -2.929 1.00 95.62 199 TYR A O 1
ATOM 1588 N N . GLU A 1 200 ? -0.453 -13.223 -3.516 1.00 96.12 200 GLU A N 1
ATOM 1589 C CA . GLU A 1 200 ? -0.699 -12.028 -2.712 1.00 96.12 200 GLU A CA 1
ATOM 1590 C C . GLU A 1 200 ? -1.963 -11.278 -3.165 1.00 96.12 200 GLU A C 1
ATOM 1592 O O . GLU A 1 200 ? -2.844 -11.005 -2.347 1.00 96.12 200 GLU A O 1
ATOM 1597 N N . ALA A 1 201 ? -2.151 -11.070 -4.471 1.00 96.19 201 ALA A N 1
ATOM 1598 C CA . ALA A 1 201 ? -3.376 -10.489 -5.023 1.00 96.19 201 ALA A CA 1
ATOM 1599 C C . ALA A 1 201 ? -4.624 -11.319 -4.660 1.00 96.19 201 ALA A C 1
ATOM 1601 O O . ALA A 1 201 ? -5.672 -10.776 -4.292 1.00 96.19 201 ALA A O 1
ATOM 1602 N N . LYS A 1 202 ? -4.516 -12.656 -4.694 1.00 96.56 202 LYS A N 1
ATOM 1603 C CA . LYS A 1 202 ? -5.593 -13.563 -4.270 1.00 96.56 202 LYS A CA 1
ATOM 1604 C C . LYS A 1 202 ? -5.871 -13.470 -2.765 1.00 96.56 202 LYS A C 1
ATOM 1606 O O . LYS A 1 202 ? -7.035 -13.546 -2.364 1.00 96.56 202 LYS A O 1
ATOM 1611 N N . ASN A 1 203 ? -4.843 -13.288 -1.934 1.00 95.56 203 ASN A N 1
ATOM 1612 C CA . ASN A 1 203 ? -4.994 -13.045 -0.497 1.00 95.56 203 ASN A CA 1
ATOM 1613 C C . ASN A 1 203 ? -5.707 -11.725 -0.213 1.00 95.56 203 ASN A C 1
ATOM 1615 O O . ASN A 1 203 ? -6.672 -11.727 0.549 1.00 95.56 203 ASN A O 1
ATOM 1619 N N . PHE A 1 204 ? -5.298 -10.630 -0.857 1.00 94.94 204 PHE A N 1
ATOM 1620 C CA . PHE A 1 204 ? -5.947 -9.329 -0.691 1.00 94.94 204 PHE A CA 1
ATOM 1621 C C . PHE A 1 204 ? -7.417 -9.364 -1.099 1.00 94.94 204 PHE A C 1
ATOM 1623 O O . PHE A 1 204 ? -8.260 -8.820 -0.386 1.00 94.94 204 PHE A O 1
ATOM 1630 N N . LYS A 1 205 ? -7.760 -10.080 -2.177 1.00 97.19 205 LYS A N 1
ATOM 1631 C CA . LYS A 1 205 ? -9.160 -10.287 -2.564 1.00 97.19 205 LYS A CA 1
ATOM 1632 C C . LYS A 1 205 ? -9.963 -10.989 -1.462 1.00 97.19 205 LYS A C 1
ATOM 1634 O O . LYS A 1 205 ? -11.020 -10.491 -1.082 1.00 97.19 205 LYS A O 1
ATOM 1639 N N . ARG A 1 206 ? -9.447 -12.092 -0.901 1.00 96.88 206 ARG A N 1
ATOM 1640 C CA . ARG A 1 206 ? -10.099 -12.807 0.217 1.00 96.88 206 ARG A CA 1
ATOM 1641 C C . ARG A 1 206 ? -10.226 -11.943 1.470 1.00 96.88 206 ARG A C 1
ATOM 1643 O O . ARG A 1 206 ? -11.267 -11.967 2.122 1.00 96.88 206 ARG A O 1
ATOM 1650 N N . MET A 1 207 ? -9.191 -11.172 1.799 1.00 95.25 207 MET A N 1
ATOM 1651 C CA . MET A 1 207 ? -9.208 -10.252 2.937 1.00 95.25 207 MET A CA 1
ATOM 1652 C C . MET A 1 207 ? -10.270 -9.161 2.746 1.00 95.25 207 MET A C 1
ATOM 1654 O O . MET A 1 207 ? -11.058 -8.904 3.653 1.00 95.25 207 MET A O 1
ATOM 1658 N N . GLY A 1 208 ? -10.358 -8.585 1.543 1.00 95.75 208 GLY A N 1
ATOM 1659 C CA . GLY A 1 208 ? -11.380 -7.601 1.188 1.00 95.75 208 GLY A CA 1
ATOM 1660 C C . GLY A 1 208 ? -12.803 -8.164 1.246 1.00 95.75 208 GLY A C 1
ATOM 1661 O O . GLY A 1 208 ? -13.709 -7.496 1.741 1.00 95.75 208 GLY A O 1
ATOM 1662 N N . GLU A 1 209 ? -13.016 -9.402 0.796 1.00 97.12 209 GLU A N 1
ATOM 1663 C CA . GLU A 1 209 ? -14.307 -10.099 0.909 1.00 97.12 209 GLU A CA 1
ATOM 1664 C C . GLU A 1 209 ? -14.686 -10.377 2.376 1.00 97.12 209 GLU A C 1
ATOM 1666 O O . GLU A 1 209 ? -15.822 -10.113 2.778 1.00 97.12 209 GLU A O 1
ATOM 1671 N N . SER A 1 210 ? -13.734 -10.823 3.203 1.00 94.75 210 SER A N 1
ATOM 1672 C CA . SER A 1 210 ? -13.930 -11.038 4.645 1.00 94.75 210 SER A CA 1
ATOM 1673 C C . SER A 1 210 ? -14.287 -9.738 5.379 1.00 94.75 210 SER A C 1
ATOM 1675 O O . SER A 1 210 ? -15.263 -9.694 6.132 1.00 94.75 210 SER A O 1
ATOM 1677 N N . ALA A 1 211 ? -13.565 -8.647 5.097 1.00 96.44 211 ALA A N 1
ATOM 1678 C CA . ALA A 1 211 ? -13.843 -7.329 5.664 1.00 96.44 211 ALA A CA 1
ATOM 1679 C C . ALA A 1 211 ? -15.251 -6.835 5.293 1.00 96.44 211 ALA A C 1
ATOM 1681 O O . ALA A 1 211 ? -16.009 -6.424 6.172 1.00 96.44 211 ALA A O 1
ATOM 1682 N N . LYS A 1 212 ? -15.652 -6.965 4.019 1.00 98.00 212 LYS A N 1
ATOM 1683 C CA . LYS A 1 212 ? -17.018 -6.644 3.565 1.00 98.00 212 LYS A CA 1
ATOM 1684 C C . LYS A 1 212 ? -18.076 -7.472 4.296 1.00 98.00 212 LYS A C 1
ATOM 1686 O O . LYS A 1 212 ? -19.085 -6.921 4.731 1.00 98.00 212 LYS A O 1
ATOM 1691 N N . SER A 1 213 ? -17.845 -8.774 4.482 1.00 95.25 213 SER A N 1
ATOM 1692 C CA . SER A 1 213 ? -18.771 -9.631 5.231 1.00 95.25 213 SER A CA 1
ATOM 1693 C C . SER A 1 213 ? -18.885 -9.225 6.701 1.00 95.25 213 SER A C 1
ATOM 1695 O O . SER A 1 213 ? -19.984 -9.303 7.252 1.00 95.25 213 SER A O 1
ATOM 1697 N N . LYS A 1 214 ? -17.788 -8.798 7.340 1.00 95.81 214 LYS A N 1
ATOM 1698 C CA . LYS A 1 214 ? -17.803 -8.318 8.729 1.00 95.81 214 LYS A CA 1
ATOM 1699 C C . LYS A 1 214 ? -18.607 -7.024 8.853 1.00 95.81 214 LYS A C 1
ATOM 1701 O O . LYS A 1 214 ? -19.453 -6.948 9.732 1.00 95.81 214 LYS A O 1
ATOM 1706 N N . VAL A 1 215 ? -18.422 -6.077 7.929 1.00 97.38 215 VAL A N 1
ATOM 1707 C CA . VAL A 1 215 ? -19.195 -4.821 7.881 1.00 97.38 215 VAL A CA 1
ATOM 1708 C C . VAL A 1 215 ? -20.696 -5.084 7.720 1.00 97.38 215 VAL A C 1
ATOM 1710 O O . VAL A 1 215 ? -21.504 -4.494 8.433 1.00 97.38 215 VAL A O 1
ATOM 1713 N N . LEU A 1 216 ? -21.090 -5.997 6.824 1.00 97.25 216 LEU A N 1
ATOM 1714 C CA . LEU A 1 216 ? -22.503 -6.362 6.652 1.00 97.25 216 LEU A CA 1
ATOM 1715 C C . LEU A 1 216 ? -23.092 -7.009 7.912 1.00 97.25 216 LEU A C 1
ATOM 1717 O O . LEU A 1 216 ? -24.224 -6.703 8.285 1.00 97.25 216 LEU A O 1
ATOM 1721 N N . ARG A 1 217 ? -22.321 -7.869 8.590 1.00 97.06 217 ARG A N 1
ATOM 1722 C CA . ARG A 1 217 ? -22.736 -8.487 9.855 1.00 97.06 217 ARG A CA 1
ATOM 1723 C C . ARG A 1 217 ? -22.951 -7.436 10.943 1.00 97.06 217 ARG A C 1
ATOM 1725 O O . ARG A 1 217 ? -24.031 -7.397 11.522 1.00 97.06 217 ARG A O 1
ATOM 1732 N N . THR A 1 218 ? -21.980 -6.549 11.161 1.00 95.81 218 THR A N 1
ATOM 1733 C CA . THR A 1 218 ? -22.090 -5.486 12.171 1.00 95.81 218 THR A CA 1
ATOM 1734 C C . THR A 1 218 ? -23.231 -4.521 11.856 1.00 95.81 218 THR A C 1
ATOM 1736 O O . THR A 1 218 ? -23.935 -4.091 12.760 1.00 95.81 218 THR A O 1
ATOM 1739 N N . MET A 1 219 ? -23.479 -4.217 10.577 1.00 97.12 219 MET A N 1
ATOM 1740 C CA . MET A 1 219 ? -24.619 -3.388 10.169 1.00 97.12 219 MET A CA 1
ATOM 1741 C C . MET A 1 219 ? -25.960 -4.047 10.531 1.00 97.12 219 MET A C 1
ATOM 1743 O O . MET A 1 219 ? -26.862 -3.384 11.038 1.00 97.12 219 MET A O 1
ATOM 1747 N N . SER A 1 220 ? -26.079 -5.363 10.322 1.00 95.88 220 SER A N 1
ATOM 1748 C CA . SER A 1 220 ? -27.268 -6.126 10.719 1.00 95.88 220 SER A CA 1
ATOM 1749 C C . SER A 1 220 ? -27.459 -6.157 12.239 1.00 95.88 220 SER A C 1
ATOM 1751 O O . SER A 1 220 ? -28.588 -6.030 12.707 1.00 95.88 220 SER A O 1
ATOM 1753 N N . GLU A 1 221 ? -26.381 -6.311 13.011 1.00 97.12 221 GLU A N 1
ATOM 1754 C CA . GLU A 1 221 ? -26.412 -6.283 14.483 1.00 97.12 221 GLU A CA 1
ATOM 1755 C C . GLU A 1 221 ? -26.826 -4.898 15.016 1.00 97.12 221 GLU A C 1
ATOM 1757 O O . GLU A 1 221 ? -27.618 -4.804 15.958 1.00 97.12 221 GLU A O 1
ATOM 1762 N N . ILE A 1 222 ? -26.363 -3.816 14.378 1.00 97.06 222 ILE A N 1
ATOM 1763 C CA . ILE A 1 222 ? -26.764 -2.437 14.698 1.00 97.06 222 ILE A CA 1
ATOM 1764 C C . ILE A 1 222 ? -28.261 -2.234 14.441 1.00 97.06 222 ILE A C 1
ATOM 1766 O O . ILE A 1 222 ? -28.973 -1.750 15.324 1.00 97.06 222 ILE A O 1
ATOM 1770 N N . GLU A 1 223 ? -28.770 -2.626 13.270 1.00 96.44 223 GLU A N 1
ATOM 1771 C CA . GLU A 1 223 ? -30.199 -2.487 12.963 1.00 96.44 223 GLU A CA 1
ATOM 1772 C C . GLU A 1 223 ? -31.068 -3.358 13.885 1.00 96.44 223 GLU A C 1
ATOM 1774 O O . GLU A 1 223 ? -32.088 -2.885 14.393 1.00 96.44 223 GLU A O 1
ATOM 1779 N N . GLN A 1 224 ? -30.637 -4.580 14.216 1.00 97.62 224 GLN A N 1
ATOM 1780 C CA . GLN A 1 224 ? -31.314 -5.406 15.220 1.00 97.62 224 GLN A CA 1
ATOM 1781 C C . GLN A 1 224 ? -31.364 -4.697 16.583 1.00 97.62 224 GLN A C 1
ATOM 1783 O O . GLN A 1 224 ? -32.438 -4.557 17.173 1.00 97.62 224 GLN A O 1
ATOM 1788 N N . THR A 1 225 ? -30.233 -4.183 17.066 1.00 96.94 225 THR A N 1
ATOM 1789 C CA . THR A 1 225 ? -30.147 -3.469 18.351 1.00 96.94 225 THR A CA 1
ATOM 1790 C C . THR A 1 225 ? -31.046 -2.232 18.371 1.00 96.94 225 THR A C 1
ATOM 1792 O O . THR A 1 225 ? -31.756 -1.991 19.345 1.00 96.94 225 THR A O 1
ATOM 1795 N N . LYS A 1 226 ? -31.117 -1.489 17.264 1.00 98.44 226 LYS A N 1
ATOM 1796 C CA . LYS A 1 226 ? -31.995 -0.323 17.097 1.00 98.44 226 LYS A CA 1
ATOM 1797 C C . LYS A 1 226 ? -33.481 -0.683 17.189 1.00 98.44 226 LYS A C 1
ATOM 1799 O O . LYS A 1 226 ? -34.255 0.052 17.804 1.00 98.44 226 LYS A O 1
ATOM 1804 N N . THR A 1 227 ? -33.897 -1.819 16.624 1.00 96.44 227 THR A N 1
ATOM 1805 C CA . THR A 1 227 ? -35.284 -2.309 16.767 1.00 96.44 227 THR A CA 1
ATOM 1806 C C . THR A 1 227 ? -35.605 -2.740 18.200 1.00 96.44 227 THR A C 1
ATOM 1808 O O . THR A 1 227 ? -36.683 -2.422 18.717 1.00 96.44 227 THR A O 1
ATOM 1811 N N . MET A 1 228 ? -34.655 -3.390 18.877 1.00 97.06 228 MET A N 1
ATOM 1812 C CA . MET A 1 228 ? -34.786 -3.762 20.286 1.00 97.06 228 MET A CA 1
ATOM 1813 C C . MET A 1 228 ? -34.891 -2.526 21.182 1.00 97.06 228 MET A C 1
ATOM 1815 O O . MET A 1 228 ? -35.779 -2.479 22.034 1.00 97.06 228 MET A O 1
ATOM 1819 N N . LEU A 1 229 ? -34.073 -1.501 20.922 1.00 96.88 229 LEU A N 1
ATOM 1820 C CA . LEU A 1 229 ? -34.087 -0.224 21.634 1.00 96.88 229 LEU A CA 1
ATOM 1821 C C . LEU A 1 229 ? -35.449 0.472 21.520 1.00 96.88 229 LEU A C 1
ATOM 1823 O O . LEU A 1 229 ? -36.047 0.824 22.537 1.00 96.88 229 LEU A O 1
ATOM 1827 N N . ARG A 1 230 ? -36.009 0.580 20.306 1.00 98.00 230 ARG A N 1
ATOM 1828 C CA . ARG A 1 230 ? -37.363 1.135 20.098 1.00 98.00 230 ARG A CA 1
ATOM 1829 C C . ARG A 1 230 ? -38.426 0.367 20.887 1.00 98.00 230 ARG A C 1
ATOM 1831 O O . ARG A 1 230 ? -39.311 0.963 21.493 1.00 98.00 230 ARG A O 1
ATOM 1838 N N . THR A 1 231 ? -38.320 -0.960 20.921 1.00 96.81 231 THR A N 1
ATOM 1839 C CA . THR A 1 231 ? -39.256 -1.820 21.662 1.00 96.81 231 THR A CA 1
ATOM 1840 C C . THR A 1 231 ? -39.132 -1.630 23.176 1.00 96.81 231 THR A C 1
ATOM 1842 O O . THR A 1 231 ? -40.135 -1.624 23.891 1.00 96.81 231 THR A O 1
ATOM 1845 N N . THR A 1 232 ? -37.914 -1.484 23.703 1.00 96.56 232 THR A N 1
ATOM 1846 C CA . THR A 1 232 ? -37.700 -1.165 25.123 1.00 96.56 232 THR A CA 1
ATOM 1847 C C . THR A 1 232 ? -38.185 0.236 25.475 1.00 96.56 232 THR A C 1
ATOM 1849 O O . THR A 1 232 ? -38.762 0.417 26.542 1.00 96.56 232 THR A O 1
ATOM 1852 N N . GLU A 1 233 ? -38.041 1.202 24.571 1.00 97.19 233 GLU A N 1
ATOM 1853 C CA . GLU A 1 233 ? -38.483 2.578 24.788 1.00 97.19 233 GLU A CA 1
ATOM 1854 C C . GLU A 1 233 ? -40.010 2.687 24.868 1.00 97.19 233 GLU A C 1
ATOM 1856 O O . GLU A 1 233 ? -40.536 3.289 25.803 1.00 97.19 233 GLU A O 1
ATOM 1861 N N . ILE A 1 234 ? -40.738 1.994 23.984 1.00 97.38 234 ILE A N 1
ATOM 1862 C CA . ILE A 1 234 ? -42.206 1.892 24.064 1.00 97.38 234 ILE A CA 1
ATOM 1863 C C . ILE A 1 234 ? -42.640 1.273 25.404 1.00 97.38 234 ILE A C 1
ATOM 1865 O O . ILE A 1 234 ? -43.543 1.795 26.063 1.00 97.38 234 ILE A O 1
ATOM 1869 N N . ARG A 1 235 ? -41.979 0.191 25.846 1.00 97.25 235 ARG A N 1
ATOM 1870 C CA . ARG A 1 235 ? -42.266 -0.454 27.143 1.00 97.25 235 ARG A CA 1
ATOM 1871 C C . ARG A 1 235 ? -42.000 0.477 28.326 1.00 97.25 235 ARG A C 1
ATOM 1873 O O . ARG A 1 235 ? -42.793 0.513 29.263 1.00 97.25 235 ARG A O 1
ATOM 1880 N N . LEU A 1 236 ? -40.925 1.256 28.270 1.00 97.12 236 LEU A N 1
ATOM 1881 C CA . LEU A 1 236 ? -40.570 2.229 29.298 1.00 97.12 236 LEU A CA 1
ATOM 1882 C C . LEU A 1 236 ? -41.587 3.376 29.377 1.00 97.12 236 LEU A C 1
ATOM 1884 O O . LEU A 1 236 ? -41.989 3.753 30.478 1.00 97.12 236 LEU A O 1
ATOM 1888 N N . VAL A 1 237 ? -42.065 3.890 28.239 1.00 97.62 237 VAL A N 1
ATOM 1889 C CA . VAL A 1 237 ? -43.140 4.898 28.204 1.00 97.62 237 VAL A CA 1
ATOM 1890 C C . VAL A 1 237 ? -44.433 4.341 28.808 1.00 97.62 237 VAL A C 1
ATOM 1892 O O . VAL A 1 237 ? -45.065 5.018 29.620 1.00 97.62 237 VAL A O 1
ATOM 1895 N N . ALA A 1 238 ? -44.810 3.102 28.475 1.00 97.44 238 ALA A N 1
ATOM 1896 C CA . ALA A 1 238 ? -45.985 2.449 29.055 1.00 97.44 238 ALA A CA 1
ATOM 1897 C C . ALA A 1 238 ? -45.856 2.265 30.580 1.00 97.44 238 ALA A C 1
ATOM 1899 O O . ALA A 1 238 ? -46.779 2.602 31.321 1.00 97.44 238 ALA A O 1
ATOM 1900 N N . ALA A 1 239 ? -44.695 1.811 31.063 1.00 97.31 239 ALA A N 1
ATOM 1901 C CA . ALA A 1 239 ? -44.428 1.649 32.492 1.00 97.31 239 ALA A CA 1
ATOM 1902 C C . ALA A 1 239 ? -44.468 2.984 33.257 1.00 97.31 239 ALA A C 1
ATOM 1904 O O . ALA A 1 239 ? -45.001 3.038 34.365 1.00 97.31 239 ALA A O 1
ATOM 1905 N N . ARG A 1 240 ? -43.963 4.078 32.666 1.00 97.75 240 ARG A N 1
ATOM 1906 C CA . ARG A 1 240 ? -44.058 5.427 33.255 1.00 97.75 240 ARG A CA 1
ATOM 1907 C C . ARG A 1 240 ? -45.510 5.888 33.391 1.00 97.75 240 ARG A C 1
ATOM 1909 O O . ARG A 1 240 ? -45.893 6.309 34.477 1.00 97.75 240 ARG A O 1
ATOM 1916 N N . LYS A 1 241 ? -46.330 5.719 32.346 1.00 97.75 241 LYS A N 1
ATOM 1917 C CA . LYS A 1 241 ? -47.768 6.044 32.399 1.00 97.75 241 LYS A CA 1
ATOM 1918 C C . LYS A 1 241 ? -48.514 5.218 33.451 1.00 97.75 241 LYS A C 1
ATOM 1920 O O . LYS A 1 241 ? -49.330 5.758 34.188 1.00 97.75 241 LYS A O 1
ATOM 1925 N N . MET A 1 242 ? -48.203 3.926 33.567 1.00 95.06 242 MET A N 1
ATOM 1926 C CA . MET A 1 242 ? -48.785 3.055 34.595 1.00 95.06 242 MET A CA 1
ATOM 1927 C C . MET A 1 242 ? -48.372 3.476 36.014 1.00 95.06 242 MET A C 1
ATOM 1929 O O . MET A 1 242 ? -49.209 3.493 36.911 1.00 95.06 242 MET A O 1
ATOM 1933 N N . LYS A 1 243 ? -47.107 3.869 36.218 1.00 96.44 243 LYS A N 1
ATOM 1934 C CA . LYS A 1 243 ? -46.617 4.404 37.499 1.00 96.44 243 LYS A CA 1
ATOM 1935 C C . LYS A 1 243 ? -47.335 5.697 37.893 1.00 96.44 243 LYS A C 1
ATOM 1937 O O . LYS A 1 243 ? -47.673 5.872 39.059 1.00 96.44 243 LYS A O 1
ATOM 1942 N N . GLU A 1 244 ? -47.552 6.604 36.943 1.00 95.56 244 GLU A N 1
ATOM 1943 C CA . GLU A 1 244 ? -48.300 7.845 37.180 1.00 95.56 244 GLU A CA 1
ATOM 1944 C C . GLU A 1 244 ? -49.770 7.564 37.518 1.00 95.56 244 GLU A C 1
ATOM 1946 O O . GLU A 1 244 ? -50.285 8.130 38.480 1.00 95.56 244 GLU A O 1
ATOM 1951 N N . ALA A 1 245 ? -50.413 6.626 36.815 1.00 95.44 245 ALA A N 1
ATOM 1952 C CA . ALA A 1 245 ? -51.772 6.188 37.131 1.00 95.44 245 ALA A CA 1
ATOM 1953 C C . ALA A 1 245 ? -51.872 5.549 38.530 1.00 95.44 245 ALA A C 1
ATOM 1955 O O . ALA A 1 245 ? -52.783 5.878 39.285 1.00 95.44 245 ALA A O 1
ATOM 1956 N N . ALA A 1 246 ? -50.915 4.695 38.913 1.00 95.94 246 ALA A N 1
ATOM 1957 C CA . ALA A 1 246 ? -50.873 4.086 40.245 1.00 95.94 246 ALA A CA 1
ATOM 1958 C C . ALA A 1 246 ? -50.743 5.137 41.360 1.00 95.94 246 ALA A C 1
ATOM 1960 O O . ALA A 1 246 ? -51.467 5.068 42.348 1.00 95.94 246 ALA A O 1
ATOM 1961 N N . ARG A 1 247 ? -49.891 6.157 41.171 1.00 96.50 247 ARG A N 1
ATOM 1962 C CA . ARG A 1 247 ? -49.768 7.286 42.112 1.00 96.50 247 ARG A CA 1
ATOM 1963 C C . ARG A 1 247 ? -51.057 8.099 42.237 1.00 96.50 247 ARG A C 1
ATOM 1965 O O . ARG A 1 247 ? -51.377 8.554 43.329 1.00 96.50 247 ARG A O 1
ATOM 1972 N N . ALA A 1 248 ? -51.797 8.291 41.143 1.00 95.38 248 ALA A N 1
ATOM 1973 C CA . ALA A 1 248 ? -53.084 8.985 41.185 1.00 95.38 248 ALA A CA 1
ATOM 1974 C C . ALA A 1 248 ? -54.143 8.188 41.972 1.00 95.38 248 ALA A C 1
ATOM 1976 O O . ALA A 1 248 ? -54.885 8.771 42.759 1.00 95.38 248 ALA A O 1
ATOM 1977 N N . VAL A 1 249 ? -54.174 6.859 41.808 1.00 94.38 249 VAL A N 1
ATOM 1978 C CA . VAL A 1 249 ? -55.053 5.962 42.582 1.00 94.38 249 VAL A CA 1
ATOM 1979 C C . VAL A 1 249 ? -54.672 5.950 44.063 1.00 94.38 249 VAL A C 1
ATOM 1981 O O . VAL A 1 249 ? -55.549 6.030 44.916 1.00 94.38 249 VAL A O 1
ATOM 1984 N N . GLU A 1 250 ? -53.377 5.904 44.381 1.00 93.56 250 GLU A N 1
ATOM 1985 C CA . GLU A 1 250 ? -52.882 5.990 45.759 1.00 93.56 250 GLU A CA 1
ATOM 1986 C C . GLU A 1 250 ? -53.290 7.313 46.421 1.00 93.56 250 GLU A C 1
ATOM 1988 O O . GLU A 1 250 ? -53.815 7.307 47.531 1.00 93.56 250 GLU A O 1
ATOM 1993 N N . ALA A 1 251 ? -53.128 8.442 45.724 1.00 95.12 251 ALA A N 1
ATOM 1994 C CA . ALA A 1 251 ? -53.556 9.745 46.226 1.00 95.12 251 ALA A CA 1
ATOM 1995 C C . ALA A 1 251 ? -55.076 9.808 46.477 1.00 95.12 251 ALA A C 1
ATOM 1997 O O . ALA A 1 251 ? -55.503 10.390 47.474 1.00 95.12 251 ALA A O 1
ATOM 1998 N N . PHE A 1 252 ? -55.886 9.183 45.612 1.00 93.19 252 PHE A N 1
ATOM 1999 C CA . PHE A 1 252 ? -57.335 9.067 45.803 1.00 93.19 252 PHE A CA 1
ATOM 2000 C C . PHE A 1 252 ? -57.683 8.223 47.038 1.00 93.19 252 PHE A C 1
ATOM 2002 O O . PHE A 1 252 ? -58.447 8.675 47.889 1.00 93.19 252 PHE A O 1
ATOM 2009 N N . ALA A 1 253 ? -57.068 7.045 47.186 1.00 91.94 253 ALA A N 1
ATOM 2010 C CA . ALA A 1 253 ? -57.287 6.167 48.335 1.00 91.94 253 ALA A CA 1
ATOM 2011 C C . ALA A 1 253 ? -56.845 6.818 49.659 1.00 91.94 253 ALA A C 1
ATOM 2013 O O . ALA A 1 253 ? -57.546 6.720 50.662 1.00 91.94 253 ALA A O 1
ATOM 2014 N N . LEU A 1 254 ? -55.713 7.534 49.670 1.00 91.88 254 LEU A N 1
ATOM 2015 C CA . LEU A 1 254 ? -55.258 8.281 50.847 1.00 91.88 254 LEU A CA 1
ATOM 2016 C C . LEU A 1 254 ? -56.226 9.410 51.224 1.00 91.88 254 LEU A C 1
ATOM 2018 O O . LEU A 1 254 ? -56.473 9.631 52.409 1.00 91.88 254 LEU A O 1
ATOM 2022 N N . ALA A 1 255 ? -56.797 10.114 50.243 1.00 90.62 255 ALA A N 1
ATOM 2023 C CA . ALA A 1 255 ? -57.816 11.127 50.503 1.00 90.62 255 ALA A CA 1
ATOM 2024 C C . ALA A 1 255 ? -59.090 10.509 51.105 1.00 90.62 255 ALA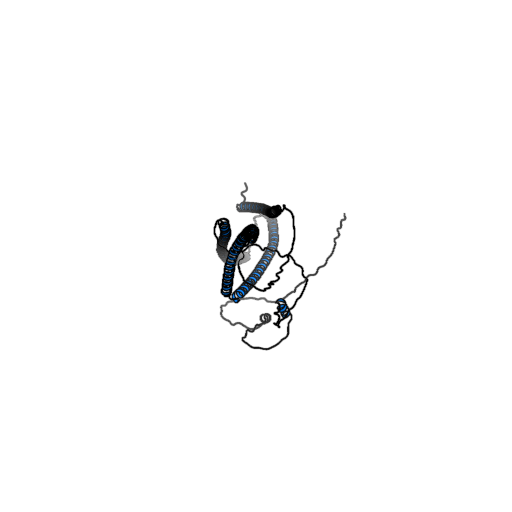 A C 1
ATOM 2026 O O . ALA A 1 255 ? -59.627 11.052 52.069 1.00 90.62 255 ALA A O 1
ATOM 2027 N N . GLU A 1 256 ? -59.531 9.355 50.599 1.00 87.88 256 GLU A N 1
ATOM 2028 C CA . GLU A 1 256 ? -60.688 8.619 51.122 1.00 87.88 256 GLU A CA 1
ATOM 2029 C C . GLU A 1 256 ? -60.463 8.142 52.567 1.00 87.88 256 GLU A C 1
ATOM 2031 O O . GLU A 1 256 ? -61.308 8.380 53.432 1.00 87.88 256 GLU A O 1
ATOM 2036 N N . ILE A 1 257 ? -59.288 7.574 52.870 1.00 84.25 257 ILE A N 1
ATOM 2037 C CA . ILE A 1 257 ? -58.912 7.165 54.235 1.00 84.25 257 ILE A CA 1
ATOM 2038 C C . ILE A 1 257 ? -58.937 8.362 55.193 1.00 84.25 257 ILE A C 1
ATOM 2040 O O . ILE A 1 257 ? -59.468 8.252 56.298 1.00 84.25 257 ILE A O 1
ATOM 2044 N N . ASN A 1 258 ? -58.411 9.518 54.777 1.00 86.69 258 ASN A N 1
ATOM 2045 C CA . ASN A 1 258 ? -58.422 10.726 55.604 1.00 86.69 258 ASN A CA 1
ATOM 2046 C C . ASN A 1 258 ? -59.848 11.230 55.883 1.00 86.69 258 ASN A C 1
ATOM 2048 O O . ASN A 1 258 ? -60.120 11.708 56.982 1.00 86.69 258 ASN A O 1
ATOM 2052 N N . VAL A 1 259 ? -60.774 11.109 54.926 1.00 82.19 259 VAL A N 1
ATOM 2053 C CA . VAL A 1 259 ? -62.187 11.478 55.130 1.00 82.19 259 VAL A CA 1
ATOM 2054 C C . VAL A 1 259 ? -62.847 10.570 56.170 1.00 82.19 259 VAL A C 1
ATOM 2056 O O . VAL A 1 259 ? -63.527 11.076 57.060 1.00 82.19 259 VAL A O 1
ATOM 2059 N N . VAL A 1 260 ? -62.609 9.255 56.105 1.00 79.69 260 VAL A N 1
ATOM 2060 C CA . VAL A 1 260 ? -63.178 8.288 57.061 1.00 79.69 260 VAL A CA 1
ATOM 2061 C C . VAL A 1 260 ? -62.560 8.452 58.453 1.00 79.69 260 VAL A C 1
ATOM 2063 O O . VAL A 1 260 ? -63.277 8.525 59.447 1.00 79.69 260 VAL A O 1
ATOM 2066 N N . SER A 1 261 ? -61.235 8.589 58.542 1.00 74.75 261 SER A N 1
ATOM 2067 C CA . SER A 1 261 ? -60.530 8.634 59.829 1.00 74.75 261 SER A CA 1
ATOM 2068 C C . SER A 1 261 ? -60.841 9.886 60.657 1.00 74.75 261 SER A C 1
ATOM 2070 O O . SER A 1 261 ? -60.715 9.849 61.880 1.00 74.75 261 SER A O 1
ATOM 2072 N N . ASN A 1 262 ? -61.271 10.982 60.024 1.00 62.91 262 ASN A N 1
ATOM 2073 C CA . ASN A 1 262 ? -61.677 12.198 60.730 1.00 62.91 262 ASN A CA 1
ATOM 2074 C C . ASN A 1 262 ? -63.042 12.062 61.434 1.00 62.91 262 ASN A C 1
ATOM 2076 O O . ASN A 1 262 ? -63.348 12.879 62.302 1.00 62.91 262 ASN A O 1
ATOM 2080 N N . HIS A 1 263 ? -63.841 11.034 61.115 1.00 57.94 263 HIS A N 1
ATOM 2081 C CA . HIS A 1 263 ? -65.138 10.788 61.757 1.00 57.94 263 HIS A CA 1
ATOM 2082 C C . HIS A 1 263 ? -65.047 9.862 62.993 1.00 57.94 263 HIS A C 1
ATOM 2084 O O . HIS A 1 263 ? -65.971 9.831 63.805 1.00 57.94 263 HIS A O 1
ATOM 2090 N N . ASP A 1 264 ? -63.916 9.180 63.205 1.00 52.97 264 ASP A N 1
ATOM 2091 C CA . ASP A 1 264 ? -63.758 8.159 64.258 1.00 52.97 264 ASP A CA 1
ATOM 2092 C C . ASP A 1 264 ? -62.839 8.588 65.419 1.00 52.97 264 ASP A C 1
ATOM 2094 O O . ASP A 1 264 ? -62.248 7.764 66.119 1.00 52.97 264 ASP A O 1
ATOM 2098 N N . SER A 1 265 ? -62.734 9.892 65.690 1.00 46.41 265 SER A N 1
ATOM 2099 C CA . SER A 1 265 ? -61.989 10.415 66.846 1.00 46.41 265 SER A CA 1
ATOM 2100 C C . SER A 1 265 ? -62.794 10.319 68.156 1.00 46.41 265 SER A C 1
ATOM 2102 O O . SER A 1 265 ? -63.060 11.313 68.825 1.00 46.41 265 SER A O 1
ATOM 2104 N N . SER A 1 266 ? -63.178 9.099 68.551 1.00 47.50 266 SER A N 1
ATOM 2105 C CA . SER A 1 266 ? -63.696 8.807 69.897 1.00 47.50 266 SER A CA 1
ATOM 2106 C C . SER A 1 266 ? -62.635 8.080 70.740 1.00 47.50 266 SER A C 1
ATOM 2108 O O . SER A 1 266 ? -62.244 6.956 70.407 1.00 47.50 266 SER A O 1
ATOM 2110 N N . PRO A 1 267 ? -62.127 8.687 71.830 1.00 46.66 267 PRO A N 1
ATOM 2111 C CA . PRO A 1 267 ? -61.098 8.089 72.666 1.00 46.66 267 PRO A CA 1
ATOM 2112 C C . PRO A 1 267 ? -61.766 7.165 73.692 1.00 46.66 267 PRO A C 1
ATOM 2114 O O . PRO A 1 267 ? -62.250 7.630 74.720 1.00 46.66 267 PRO A O 1
ATOM 2117 N N . GLY A 1 268 ? -61.835 5.855 73.431 1.00 49.22 268 GLY A N 1
ATOM 2118 C CA . GLY A 1 268 ? -62.502 4.963 74.395 1.00 49.22 268 GLY A CA 1
ATOM 2119 C C . GLY A 1 268 ? -62.301 3.454 74.282 1.00 49.22 268 GLY A C 1
ATOM 2120 O O . GLY A 1 268 ? -62.685 2.741 75.205 1.00 49.22 268 GLY A O 1
ATOM 2121 N N . ASN A 1 269 ? -61.685 2.924 73.221 1.00 48.44 269 ASN A N 1
ATOM 2122 C CA . ASN A 1 269 ? -61.624 1.469 73.021 1.00 48.44 269 ASN A CA 1
ATOM 2123 C C . ASN A 1 269 ? -60.477 0.802 73.801 1.00 48.44 269 ASN A C 1
ATOM 2125 O O . ASN A 1 269 ? -59.490 0.335 73.235 1.00 48.44 269 ASN A O 1
ATOM 2129 N N . GLN A 1 270 ? -60.627 0.730 75.124 1.00 42.09 270 GLN A N 1
ATOM 2130 C CA . GLN A 1 270 ? -59.811 -0.110 75.996 1.00 42.09 270 GLN A CA 1
ATOM 2131 C C . GLN A 1 270 ? -60.268 -1.574 75.862 1.00 42.09 270 GLN A C 1
ATOM 2133 O O . GLN A 1 270 ? -61.258 -1.996 76.454 1.00 42.09 270 GLN A O 1
ATOM 2138 N N . VAL A 1 271 ? -59.560 -2.359 75.046 1.00 57.66 271 VAL A N 1
ATOM 2139 C CA . VAL A 1 271 ? -59.869 -3.780 74.807 1.00 57.66 271 VAL A CA 1
ATOM 2140 C C . VAL A 1 271 ? -59.307 -4.642 75.944 1.00 57.66 271 VAL A C 1
ATOM 2142 O O . VAL A 1 271 ? -58.093 -4.783 76.083 1.00 57.66 271 VAL A O 1
ATOM 2145 N N . THR A 1 272 ? -60.179 -5.253 76.751 1.00 56.44 272 THR A N 1
ATOM 2146 C CA . THR A 1 272 ? -59.792 -6.231 77.783 1.00 56.44 272 THR A CA 1
ATOM 2147 C C . THR A 1 272 ? -59.617 -7.621 77.160 1.00 56.44 272 THR A C 1
ATOM 2149 O O . THR A 1 272 ? -60.565 -8.203 76.633 1.00 56.44 272 THR A O 1
ATOM 2152 N N . LEU A 1 273 ? -58.402 -8.172 77.217 1.00 66.88 273 LEU A N 1
ATOM 2153 C CA . LEU A 1 273 ? -58.077 -9.521 76.737 1.00 66.88 273 LEU A CA 1
ATOM 2154 C C . LEU A 1 273 ? -57.864 -10.477 77.916 1.00 66.88 273 LEU A C 1
ATOM 2156 O O . LEU A 1 273 ? -57.263 -10.106 78.921 1.00 66.88 273 LEU A O 1
ATOM 2160 N N . SER A 1 274 ? -58.331 -11.724 77.779 1.00 82.06 274 SER A N 1
ATOM 2161 C CA . SER A 1 274 ? -58.002 -12.789 78.734 1.00 82.06 274 SER A CA 1
ATOM 2162 C C . SER A 1 274 ? -56.496 -13.064 78.730 1.00 82.06 274 SER A C 1
ATOM 2164 O O . SER A 1 274 ? -55.840 -12.907 77.699 1.00 82.06 274 SER A O 1
ATOM 2166 N N . PHE A 1 275 ? -55.951 -13.517 79.864 1.00 83.19 275 PHE A N 1
ATOM 2167 C CA . PHE A 1 275 ? -54.522 -13.828 79.994 1.00 83.19 275 PHE A CA 1
ATOM 2168 C C . PHE A 1 275 ? -54.026 -14.791 78.902 1.00 83.19 275 PHE A C 1
ATOM 2170 O O . PHE A 1 275 ? -52.985 -14.553 78.305 1.00 83.19 275 PHE A O 1
ATOM 2177 N N . GLU A 1 276 ? -54.810 -15.816 78.563 1.00 86.38 276 GLU A N 1
ATOM 2178 C CA . GLU A 1 276 ? -54.492 -16.758 77.480 1.00 86.38 276 GLU A CA 1
ATOM 2179 C C . GLU A 1 276 ? -54.470 -16.103 76.088 1.00 86.38 276 GLU A C 1
ATOM 2181 O O . GLU A 1 276 ? -53.609 -16.404 75.262 1.00 86.38 276 GLU A O 1
ATOM 2186 N N . LYS A 1 277 ? -55.385 -15.161 75.811 1.00 88.19 277 LYS A N 1
ATOM 2187 C CA . LYS A 1 277 ? -55.355 -14.411 74.547 1.00 88.19 277 LYS A CA 1
ATOM 2188 C C . LYS A 1 277 ? -54.160 -13.473 74.501 1.00 88.19 277 LYS A C 1
ATOM 2190 O O . LYS A 1 277 ? -53.542 -13.352 73.448 1.00 88.19 277 LYS A O 1
ATOM 2195 N N . TYR A 1 278 ? -53.837 -12.831 75.623 1.00 84.25 278 TYR A N 1
ATOM 2196 C CA . TYR A 1 278 ? -52.651 -11.996 75.756 1.00 84.25 278 TYR A CA 1
ATOM 2197 C C . TYR A 1 278 ? -51.386 -12.809 75.466 1.00 84.25 278 TYR A C 1
ATOM 2199 O O . TYR A 1 278 ? -50.642 -12.443 74.563 1.00 84.25 278 TYR A O 1
ATOM 2207 N N . THR A 1 279 ? -51.188 -13.956 76.121 1.00 88.25 279 THR A N 1
ATOM 2208 C CA . THR A 1 279 ? -50.005 -14.798 75.888 1.00 88.25 279 THR A CA 1
ATOM 2209 C C . THR A 1 279 ? -49.947 -15.327 74.456 1.00 88.25 279 THR A C 1
ATOM 2211 O O . THR A 1 279 ? -48.893 -15.237 73.830 1.00 88.25 279 THR A O 1
ATOM 2214 N N . ALA A 1 280 ? -51.064 -15.786 73.882 1.00 91.31 280 ALA A N 1
ATOM 2215 C CA . ALA A 1 280 ? -51.113 -16.241 72.492 1.00 91.31 280 ALA A CA 1
ATOM 2216 C C . ALA A 1 280 ? -50.801 -15.119 71.482 1.00 91.31 280 ALA A C 1
ATOM 2218 O O . ALA A 1 280 ? -50.092 -15.354 70.501 1.00 91.31 280 ALA A O 1
ATOM 2219 N N . LEU A 1 281 ? -51.301 -13.898 71.710 1.00 88.50 281 LEU A N 1
ATOM 2220 C CA . LEU A 1 281 ? -50.993 -12.726 70.883 1.00 88.50 281 LEU A CA 1
ATOM 2221 C C . LEU A 1 281 ? -49.530 -12.301 71.034 1.00 88.50 281 LEU A C 1
ATOM 2223 O O . LEU A 1 281 ? -48.882 -12.033 70.025 1.00 88.50 281 LEU A O 1
ATOM 2227 N N . THR A 1 282 ? -48.984 -12.300 72.252 1.00 87.31 282 THR A N 1
ATOM 2228 C CA . THR A 1 282 ? -47.566 -12.010 72.500 1.00 87.31 282 THR A CA 1
ATOM 2229 C C . THR A 1 282 ? -46.654 -13.046 71.837 1.00 87.31 282 THR A C 1
ATOM 2231 O O . THR A 1 282 ? -45.651 -12.664 71.237 1.00 87.31 282 THR A O 1
ATOM 2234 N N . CYS A 1 283 ? -47.002 -14.338 71.878 1.00 90.44 283 CYS A N 1
ATOM 2235 C CA . CYS A 1 283 ? -46.274 -15.391 71.165 1.00 90.44 283 CYS A CA 1
ATOM 2236 C C . CYS A 1 283 ? -46.320 -15.180 69.648 1.00 90.44 283 CYS A C 1
ATOM 2238 O O . CYS A 1 283 ? -45.270 -15.113 69.021 1.00 90.44 283 CYS A O 1
ATOM 2240 N N . LYS A 1 284 ? -47.506 -14.966 69.059 1.00 94.44 284 LYS A N 1
ATOM 2241 C CA . LYS A 1 284 ? -47.633 -14.695 67.615 1.00 94.44 284 LYS A CA 1
ATOM 2242 C C . LYS A 1 284 ? -46.878 -13.439 67.179 1.00 94.44 284 LYS A C 1
ATOM 2244 O O . LYS A 1 284 ? -46.261 -13.446 66.117 1.00 94.44 284 LYS A O 1
ATOM 2249 N N . ALA A 1 285 ? -46.910 -12.377 67.986 1.00 90.19 285 ALA A N 1
ATOM 2250 C CA . ALA A 1 285 ? -46.144 -11.163 67.727 1.00 90.19 285 ALA A CA 1
ATOM 2251 C C . ALA A 1 285 ? -44.639 -11.467 67.706 1.00 90.19 285 ALA A C 1
ATOM 2253 O O . ALA A 1 285 ? -43.974 -11.125 66.730 1.00 90.19 285 ALA A O 1
ATOM 2254 N N . ARG A 1 286 ? -44.131 -12.198 68.708 1.00 93.75 286 ARG A N 1
ATOM 2255 C CA . ARG A 1 286 ? -42.726 -12.625 68.776 1.00 93.75 286 ARG A CA 1
ATOM 2256 C C . ARG A 1 286 ? -42.327 -13.507 67.590 1.00 93.75 286 ARG A C 1
ATOM 2258 O O . ARG A 1 286 ? -41.297 -13.249 66.979 1.00 93.75 286 ARG A O 1
ATOM 2265 N N . ASP A 1 287 ? -43.145 -14.489 67.225 1.00 93.00 287 ASP A N 1
ATOM 2266 C CA . ASP A 1 287 ? -42.873 -15.378 66.089 1.00 93.00 287 ASP A CA 1
ATOM 2267 C C . ASP A 1 287 ? -42.838 -14.596 64.768 1.00 93.00 287 ASP A C 1
ATOM 2269 O O . ASP A 1 287 ? -41.965 -14.813 63.926 1.00 93.00 287 ASP A O 1
ATOM 2273 N N . SER A 1 288 ? -43.765 -13.648 64.585 1.00 90.88 288 SER A N 1
ATOM 2274 C CA . SER A 1 288 ? -43.791 -12.773 63.409 1.00 90.88 288 SER A CA 1
ATOM 2275 C C . SER A 1 288 ? -42.589 -11.824 63.361 1.00 90.88 288 SER A C 1
ATOM 2277 O O . SER A 1 288 ? -42.023 -11.603 62.289 1.00 90.88 288 SER A O 1
ATOM 2279 N N . GLU A 1 289 ? -42.147 -11.317 64.515 1.00 93.06 289 GLU A N 1
ATOM 2280 C CA . GLU A 1 289 ? -40.946 -10.494 64.649 1.00 93.06 289 GLU A CA 1
ATOM 2281 C C . GLU A 1 289 ? -39.692 -11.313 64.320 1.00 93.06 289 GLU A C 1
ATOM 2283 O O . GLU A 1 289 ? -38.827 -10.848 63.582 1.00 93.06 289 GLU A O 1
ATOM 2288 N N . GLU A 1 290 ? -39.604 -12.557 64.796 1.00 92.94 290 GLU A N 1
ATOM 2289 C CA . GLU A 1 290 ? -38.495 -13.459 64.486 1.00 92.94 290 GLU A CA 1
ATOM 2290 C C . GLU A 1 290 ? -38.472 -13.838 62.997 1.00 92.94 290 GLU A C 1
ATOM 2292 O O . GLU A 1 290 ? -37.411 -13.816 62.369 1.00 92.94 290 GLU A O 1
ATOM 2297 N N . GLN A 1 291 ? -39.630 -14.120 62.388 1.00 92.75 291 GLN A N 1
ATOM 2298 C CA . GLN A 1 291 ? -39.729 -14.335 60.941 1.00 92.75 291 GLN A CA 1
ATOM 2299 C C . GLN A 1 291 ? -39.320 -13.091 60.148 1.00 92.75 291 GLN A C 1
ATOM 2301 O O . GLN A 1 291 ? -38.617 -13.217 59.145 1.00 92.75 291 GLN A O 1
ATOM 2306 N N . SER A 1 292 ? -39.719 -11.897 60.593 1.00 91.62 292 SER A N 1
ATOM 2307 C CA . SER A 1 292 ? -39.300 -10.631 59.987 1.00 91.62 292 SER A CA 1
ATOM 2308 C C . SER A 1 292 ? -37.784 -10.453 60.078 1.00 91.62 292 SER A C 1
ATOM 2310 O O . SER A 1 292 ? -37.137 -10.235 59.057 1.00 91.62 292 SER A O 1
ATOM 2312 N N . LYS A 1 293 ? -37.185 -10.670 61.258 1.00 94.94 293 LYS A N 1
ATOM 2313 C CA . LYS A 1 293 ? -35.726 -10.631 61.459 1.00 94.94 293 LYS A CA 1
ATOM 2314 C C . LYS A 1 293 ? -34.995 -11.610 60.540 1.00 94.94 293 LYS A C 1
ATOM 2316 O O . LYS A 1 293 ? -34.002 -11.229 59.929 1.00 94.94 293 LYS A O 1
ATOM 2321 N N . LYS A 1 294 ? -35.504 -12.838 60.375 1.00 94.69 294 LYS A N 1
ATOM 2322 C CA . LYS A 1 294 ? -34.949 -13.831 59.435 1.00 94.69 294 LYS A CA 1
ATOM 2323 C C . LYS A 1 294 ? -35.035 -13.364 57.980 1.00 94.69 294 LYS A C 1
ATOM 2325 O O . LYS A 1 294 ? -34.060 -13.506 57.248 1.00 94.69 294 LYS A O 1
ATOM 2330 N N . ARG A 1 295 ? -36.161 -12.774 57.559 1.00 94.38 295 ARG A N 1
ATOM 2331 C CA . ARG A 1 295 ? -36.313 -12.207 56.204 1.00 94.38 295 ARG A CA 1
ATOM 2332 C C . ARG A 1 295 ? -35.367 -11.035 55.969 1.00 94.38 295 ARG A C 1
ATOM 2334 O O . ARG A 1 295 ? -34.743 -10.985 54.918 1.00 94.38 295 ARG A O 1
ATOM 2341 N N . VAL A 1 296 ? -35.229 -10.137 56.944 1.00 95.38 296 VAL A N 1
ATOM 2342 C CA . VAL A 1 296 ? -34.288 -9.010 56.879 1.00 95.38 296 VAL A CA 1
ATOM 2343 C C . VAL A 1 296 ? -32.854 -9.519 56.777 1.00 95.38 296 VAL A C 1
ATOM 2345 O O . VAL A 1 296 ? -32.131 -9.073 55.898 1.00 95.38 296 VAL A O 1
ATOM 2348 N N . ALA A 1 297 ? -32.456 -10.496 57.598 1.00 95.75 297 ALA A N 1
ATOM 2349 C CA . ALA A 1 297 ? -31.120 -11.087 57.525 1.00 95.75 297 ALA A CA 1
ATOM 2350 C C . ALA A 1 297 ? -30.850 -11.756 56.165 1.00 95.75 297 ALA A C 1
ATOM 2352 O O . ALA A 1 297 ? -29.792 -11.542 55.583 1.00 95.75 297 ALA A O 1
ATOM 2353 N N . SER A 1 298 ? -31.816 -12.510 55.624 1.00 93.56 298 SER A N 1
ATOM 2354 C CA . SER A 1 298 ? -31.700 -13.122 54.293 1.00 93.56 298 SER A CA 1
ATOM 2355 C C . SER A 1 298 ? -31.589 -12.080 53.179 1.00 93.56 298 SER A C 1
ATOM 2357 O O . SER A 1 298 ? -30.758 -12.234 52.292 1.00 93.56 298 SER A O 1
ATOM 2359 N N . ALA A 1 299 ? -32.400 -11.019 53.227 1.00 94.75 299 ALA A N 1
ATOM 2360 C CA . ALA A 1 299 ? -32.340 -9.932 52.253 1.00 94.75 299 ALA A CA 1
ATOM 2361 C C . ALA A 1 299 ? -31.020 -9.154 52.354 1.00 94.75 299 ALA A C 1
ATOM 2363 O O . ALA A 1 299 ? -30.474 -8.731 51.343 1.00 94.75 299 ALA A O 1
ATOM 2364 N N . MET A 1 300 ? -30.483 -8.990 53.565 1.00 94.00 300 MET A N 1
ATOM 2365 C CA . MET A 1 300 ? -29.203 -8.320 53.783 1.00 94.00 300 MET A CA 1
ATOM 2366 C C . MET A 1 300 ? -28.038 -9.140 53.212 1.00 94.00 300 MET A C 1
ATOM 2368 O O . MET A 1 300 ? -27.185 -8.571 52.543 1.00 94.00 300 MET A O 1
ATOM 2372 N N . LEU A 1 301 ? -28.062 -10.473 53.359 1.00 94.00 301 LEU A N 1
ATOM 2373 C CA . LEU A 1 301 ? -27.092 -11.364 52.708 1.00 94.00 301 LEU A CA 1
ATOM 2374 C C . LEU A 1 301 ? -27.164 -11.299 51.174 1.00 94.00 301 LEU A C 1
ATOM 2376 O O . LEU A 1 301 ? -26.127 -11.237 50.523 1.00 94.00 301 LEU A O 1
ATOM 2380 N N . GLU A 1 302 ? -28.367 -11.271 50.592 1.00 93.94 302 GLU A N 1
ATOM 2381 C CA . GLU A 1 302 ? -28.552 -11.123 49.138 1.00 93.94 302 GLU A CA 1
ATOM 2382 C C . GLU A 1 302 ? -28.026 -9.769 48.631 1.00 93.94 302 GLU A C 1
ATOM 2384 O O . GLU A 1 302 ? -27.396 -9.688 47.573 1.00 93.94 302 GLU A O 1
ATOM 2389 N N . VAL A 1 303 ? -28.239 -8.697 49.402 1.00 95.44 303 VAL A N 1
ATOM 2390 C CA . VAL A 1 303 ? -27.684 -7.368 49.115 1.00 95.44 303 VAL A CA 1
ATOM 2391 C C . VAL A 1 303 ? -26.158 -7.388 49.185 1.00 95.44 303 VAL A C 1
ATOM 2393 O O . VAL A 1 303 ? -25.519 -6.849 48.285 1.00 95.44 303 VAL A O 1
ATOM 2396 N N . ASP A 1 304 ? -25.564 -8.028 50.191 1.00 94.88 304 ASP A N 1
ATOM 2397 C CA . ASP A 1 304 ? -24.108 -8.141 50.323 1.00 94.88 304 ASP A CA 1
ATOM 2398 C C . ASP A 1 304 ? -23.492 -8.952 49.172 1.00 94.88 304 ASP A C 1
ATOM 2400 O O . ASP A 1 304 ? -22.506 -8.517 48.575 1.00 94.88 304 ASP A O 1
ATOM 2404 N N . GLU A 1 305 ? -24.103 -10.072 48.779 1.00 92.62 305 GLU A N 1
ATOM 2405 C CA . GLU A 1 305 ? -23.684 -10.862 47.612 1.00 92.62 305 GLU A CA 1
ATOM 2406 C C . GLU A 1 305 ? -23.793 -10.050 46.310 1.00 92.62 305 GLU A C 1
ATOM 2408 O O . GLU A 1 305 ? -22.864 -10.025 45.496 1.00 92.62 305 GLU A O 1
ATOM 2413 N N . THR A 1 306 ? -24.885 -9.298 46.143 1.00 93.25 306 THR A N 1
ATOM 2414 C CA . THR A 1 306 ? -25.078 -8.397 44.997 1.00 93.25 306 THR A CA 1
ATOM 2415 C C . THR A 1 306 ? -24.046 -7.268 44.993 1.00 93.25 306 THR A C 1
ATOM 2417 O O . THR A 1 306 ? -23.518 -6.917 43.939 1.00 93.25 306 THR A O 1
ATOM 2420 N N . ASN A 1 307 ? -23.706 -6.712 46.157 1.00 96.19 307 ASN A N 1
ATOM 2421 C CA . ASN A 1 307 ? -22.680 -5.680 46.298 1.00 96.19 307 ASN A CA 1
ATOM 2422 C C . ASN A 1 307 ? -21.287 -6.216 45.953 1.00 96.19 307 ASN A C 1
ATOM 2424 O O . ASN A 1 307 ? -20.533 -5.536 45.256 1.00 96.19 307 ASN A O 1
ATOM 2428 N N . LEU A 1 308 ? -20.959 -7.442 46.370 1.00 93.88 308 LEU A N 1
ATOM 2429 C CA . LEU A 1 308 ? -19.718 -8.116 45.986 1.00 93.88 308 LEU A CA 1
ATOM 2430 C C . LEU A 1 308 ? -19.656 -8.349 44.471 1.00 93.88 308 LEU A C 1
ATOM 2432 O O . LEU A 1 308 ? -18.645 -8.023 43.847 1.00 93.88 308 LEU A O 1
ATOM 2436 N N . SER A 1 309 ? -20.744 -8.827 43.858 1.00 92.81 309 SER A N 1
ATOM 2437 C CA . SER A 1 309 ? -20.829 -8.982 42.400 1.00 92.81 309 SER A CA 1
ATOM 2438 C C . SER A 1 309 ? -20.713 -7.641 41.670 1.00 92.81 309 SER A C 1
ATOM 2440 O O . SER A 1 309 ? -20.028 -7.557 40.654 1.00 92.81 309 SER A O 1
ATOM 2442 N N . ASN A 1 310 ? -21.352 -6.580 42.170 1.00 95.62 310 ASN A N 1
ATOM 2443 C CA . ASN A 1 310 ? -21.244 -5.236 41.599 1.00 95.62 310 ASN A CA 1
ATOM 2444 C C . ASN A 1 310 ? -19.810 -4.707 41.690 1.00 95.62 310 ASN A C 1
ATOM 2446 O O . ASN A 1 310 ? -19.329 -4.096 40.739 1.00 95.62 310 ASN A O 1
ATOM 2450 N N . MET A 1 311 ? -19.108 -4.968 42.794 1.00 94.88 311 MET A N 1
ATOM 2451 C CA . MET A 1 311 ? -17.715 -4.562 42.967 1.00 94.88 311 MET A CA 1
ATOM 2452 C C . MET A 1 311 ? -16.767 -5.316 42.022 1.00 94.88 311 MET A C 1
ATOM 2454 O O . MET A 1 311 ? -15.880 -4.690 41.444 1.00 94.88 311 MET A O 1
ATOM 2458 N N . ASP A 1 312 ? -16.980 -6.618 41.787 1.00 94.75 312 ASP A N 1
ATOM 2459 C CA . ASP A 1 312 ? -16.232 -7.375 40.768 1.00 94.75 312 ASP A CA 1
ATOM 2460 C C . ASP A 1 312 ? -16.498 -6.838 39.354 1.00 94.75 312 ASP A C 1
ATOM 2462 O O . ASP A 1 312 ? -15.561 -6.611 38.588 1.00 94.75 312 ASP A O 1
ATOM 2466 N N . ILE A 1 313 ? -17.762 -6.550 39.020 1.00 95.50 313 ILE A N 1
ATOM 2467 C CA . ILE A 1 313 ? -18.129 -5.950 37.730 1.00 95.50 313 ILE A CA 1
ATOM 2468 C C . ILE A 1 313 ? -17.462 -4.578 37.562 1.00 95.50 313 ILE A C 1
ATOM 2470 O O . ILE A 1 313 ? -16.870 -4.329 36.515 1.00 95.50 313 ILE A O 1
ATOM 2474 N N . LEU A 1 314 ? -17.500 -3.706 38.576 1.00 95.00 314 LEU A N 1
ATOM 2475 C CA . LEU A 1 314 ? -16.836 -2.397 38.535 1.00 95.00 314 LEU A CA 1
ATOM 2476 C C . LEU A 1 314 ? -15.324 -2.534 38.348 1.00 95.00 314 LEU A C 1
ATOM 2478 O O . LEU A 1 314 ? -14.750 -1.813 37.538 1.00 95.00 314 LEU A O 1
ATOM 2482 N N . LYS A 1 315 ? -14.685 -3.491 39.030 1.00 96.50 315 LYS A N 1
ATOM 2483 C CA . LYS A 1 315 ? -13.255 -3.770 38.857 1.00 96.50 315 LYS A CA 1
ATOM 2484 C C . LYS A 1 315 ? -12.927 -4.205 37.425 1.00 96.50 315 LYS A C 1
ATOM 2486 O O . LYS A 1 315 ? -11.964 -3.705 36.853 1.00 96.50 315 LYS A O 1
ATOM 2491 N N . ARG A 1 316 ? -13.731 -5.093 36.828 1.00 96.50 316 ARG A N 1
ATOM 2492 C CA . ARG A 1 316 ? -13.556 -5.513 35.424 1.00 96.50 316 ARG A CA 1
ATOM 2493 C C . ARG A 1 316 ? -13.797 -4.372 34.441 1.00 96.50 316 ARG A C 1
ATOM 2495 O O . ARG A 1 316 ? -13.128 -4.303 33.416 1.00 96.50 316 ARG A O 1
ATOM 2502 N N . VAL A 1 317 ? -14.753 -3.489 34.737 1.00 96.69 317 VAL A N 1
ATOM 2503 C CA . VAL A 1 317 ? -14.996 -2.282 33.938 1.00 96.69 317 VAL A CA 1
ATOM 2504 C C . VAL A 1 317 ? -13.782 -1.358 34.000 1.00 96.69 317 VAL A C 1
ATOM 2506 O O . VAL A 1 317 ? -13.332 -0.921 32.948 1.00 96.69 317 VAL A O 1
ATOM 2509 N N . GLU A 1 318 ? -13.213 -1.120 35.183 1.00 94.88 318 GLU A N 1
ATOM 2510 C CA . GLU A 1 318 ? -12.001 -0.307 35.340 1.00 94.88 318 GLU A CA 1
ATOM 2511 C C . GLU A 1 318 ? -10.821 -0.899 34.547 1.00 94.88 318 GLU A C 1
ATOM 2513 O O . GLU A 1 318 ? -10.206 -0.205 33.738 1.00 94.88 318 GLU A O 1
ATOM 2518 N N . GLU A 1 319 ? -10.564 -2.205 34.677 1.00 94.31 319 GLU A N 1
ATOM 2519 C CA . GLU A 1 319 ? -9.517 -2.906 33.919 1.00 94.31 319 GLU A CA 1
ATOM 2520 C C . GLU A 1 319 ? -9.716 -2.774 32.400 1.00 94.31 319 GLU A C 1
ATOM 2522 O O . GLU A 1 319 ? -8.789 -2.402 31.679 1.00 94.31 319 GLU A O 1
ATOM 2527 N N . ALA A 1 320 ? -10.944 -2.980 31.912 1.00 95.75 320 ALA A N 1
ATOM 2528 C CA . ALA A 1 320 ? -11.273 -2.799 30.501 1.00 95.75 320 ALA A CA 1
ATOM 2529 C C . ALA A 1 320 ? -11.105 -1.338 30.046 1.00 95.75 320 ALA A C 1
ATOM 2531 O O . ALA A 1 320 ? -10.691 -1.087 28.914 1.00 95.75 320 ALA A O 1
ATOM 2532 N N . THR A 1 321 ? -11.400 -0.353 30.902 1.00 95.19 321 THR A N 1
ATOM 2533 C CA . THR A 1 321 ? -11.179 1.060 30.561 1.00 95.19 321 THR A CA 1
ATOM 2534 C C . THR A 1 321 ? -9.698 1.412 30.462 1.00 95.19 321 THR A C 1
ATOM 2536 O O . THR A 1 321 ? -9.324 2.166 29.561 1.00 95.19 321 THR A O 1
ATOM 2539 N N . GLU A 1 322 ? -8.841 0.836 31.307 1.00 95.31 322 GLU A N 1
ATOM 2540 C CA . GLU A 1 322 ? -7.387 0.995 31.203 1.00 95.31 322 GLU A CA 1
ATOM 2541 C C . GLU A 1 322 ? -6.818 0.286 29.959 1.00 95.31 322 GLU A C 1
ATOM 2543 O O . GLU A 1 322 ? -5.987 0.855 29.242 1.00 95.31 322 GLU A O 1
ATOM 2548 N N . GLU A 1 323 ? -7.325 -0.898 29.602 1.00 93.38 323 GLU A N 1
ATOM 2549 C CA . GLU A 1 323 ? -6.972 -1.572 28.342 1.00 93.38 323 GLU A CA 1
ATOM 2550 C C . GLU A 1 323 ? -7.378 -0.732 27.116 1.00 93.38 323 GLU A C 1
ATOM 2552 O O . GLU A 1 323 ? -6.600 -0.563 26.175 1.00 93.38 323 GLU A O 1
ATOM 2557 N N . VAL A 1 324 ? -8.561 -0.110 27.134 1.00 95.44 324 VAL A N 1
ATOM 2558 C CA . VAL A 1 324 ? -8.996 0.799 26.061 1.00 95.44 324 VAL A CA 1
ATOM 2559 C C . VAL A 1 324 ? -8.094 2.034 25.971 1.00 95.44 324 VAL A C 1
ATOM 2561 O O . VAL A 1 324 ? -7.740 2.441 24.863 1.00 95.44 324 VAL A O 1
ATOM 2564 N N . LYS A 1 325 ? -7.680 2.629 27.099 1.00 96.50 325 LYS A N 1
ATOM 2565 C CA . LYS A 1 325 ? -6.752 3.777 27.111 1.00 96.50 325 LYS A CA 1
ATOM 2566 C C . LYS A 1 325 ? -5.390 3.409 26.520 1.00 96.50 325 LYS A C 1
ATOM 2568 O O . LYS A 1 325 ? -4.871 4.143 25.678 1.00 96.50 325 LYS A O 1
ATOM 2573 N N . THR A 1 326 ? -4.826 2.269 26.917 1.00 94.88 326 THR A N 1
ATOM 2574 C CA . THR A 1 326 ? -3.536 1.787 26.392 1.00 94.88 326 THR A CA 1
ATOM 2575 C C . THR A 1 326 ? -3.624 1.419 24.910 1.00 94.88 326 THR A C 1
ATOM 2577 O O . THR A 1 326 ? -2.767 1.830 24.127 1.00 94.88 326 THR A O 1
ATOM 2580 N N . SER A 1 327 ? -4.698 0.743 24.490 1.00 93.69 327 SER A N 1
ATOM 2581 C CA . SER A 1 327 ? -4.969 0.420 23.085 1.00 93.69 327 SER A CA 1
ATOM 2582 C C . SER A 1 327 ? -5.130 1.676 22.222 1.00 93.69 327 SER A C 1
ATOM 2584 O O . SER A 1 327 ? -4.554 1.760 21.137 1.00 93.69 327 SER A O 1
ATOM 2586 N N . LYS A 1 328 ? -5.838 2.697 22.725 1.00 97.12 328 LYS A N 1
ATOM 2587 C CA . LYS A 1 328 ? -5.988 3.994 22.054 1.00 97.12 328 LYS A CA 1
ATOM 2588 C C . LYS A 1 328 ? -4.637 4.676 21.837 1.00 97.12 328 LYS A C 1
ATOM 2590 O O . LYS A 1 328 ? -4.363 5.108 20.722 1.00 97.12 328 LYS A O 1
ATOM 2595 N N . LYS A 1 329 ? -3.781 4.720 22.862 1.00 96.44 329 LYS A N 1
ATOM 2596 C CA . LYS A 1 329 ? -2.436 5.300 22.743 1.00 96.44 329 LYS A CA 1
ATOM 2597 C C . LYS A 1 329 ? -1.581 4.548 21.716 1.00 96.44 329 LYS A C 1
ATOM 2599 O O . LYS A 1 329 ? -0.948 5.170 20.871 1.00 96.44 329 LYS A O 1
ATOM 2604 N N . ALA A 1 330 ? -1.620 3.214 21.728 1.00 95.31 330 ALA A N 1
ATOM 2605 C CA . ALA A 1 330 ? -0.911 2.396 20.743 1.00 95.31 330 ALA A CA 1
ATOM 2606 C C . ALA A 1 330 ? -1.411 2.635 19.302 1.00 95.31 330 ALA A C 1
ATOM 2608 O O . ALA A 1 330 ? -0.621 2.589 18.355 1.00 95.31 330 ALA A O 1
ATOM 2609 N N . LEU A 1 331 ? -2.711 2.900 19.127 1.00 96.00 331 LEU A N 1
ATOM 2610 C CA . LEU A 1 331 ? -3.302 3.254 17.836 1.00 96.00 331 LEU A CA 1
ATOM 2611 C C . LEU A 1 331 ? -2.875 4.654 17.367 1.00 96.00 331 LEU A C 1
ATOM 2613 O O . LEU A 1 331 ? -2.548 4.808 16.192 1.00 96.00 331 LEU A O 1
ATOM 2617 N N . GLU A 1 332 ? -2.847 5.647 18.259 1.00 94.56 332 GLU A N 1
ATOM 2618 C CA . GLU A 1 332 ? -2.357 7.003 17.964 1.00 94.56 332 GLU A CA 1
ATOM 2619 C C . GLU A 1 332 ? -0.877 6.977 17.543 1.00 94.56 332 GLU A C 1
ATOM 2621 O O . GLU A 1 332 ? -0.539 7.476 16.471 1.00 94.56 332 GLU A O 1
ATOM 2626 N N . GLU A 1 333 ? -0.014 6.268 18.278 1.00 95.50 333 GLU A N 1
ATOM 2627 C CA . GLU A 1 333 ? 1.399 6.081 17.905 1.00 95.50 333 GLU A CA 1
ATOM 2628 C C . GLU A 1 333 ? 1.557 5.344 16.559 1.00 95.50 333 GLU A C 1
ATOM 2630 O O . GLU A 1 333 ? 2.485 5.603 15.786 1.00 95.50 333 GLU A O 1
ATOM 2635 N N . ALA A 1 334 ? 0.662 4.400 16.245 1.00 95.31 334 ALA A N 1
ATOM 2636 C CA . ALA A 1 334 ? 0.656 3.726 14.949 1.00 95.31 334 ALA A CA 1
ATOM 2637 C C . ALA A 1 334 ? 0.244 4.651 13.800 1.00 95.31 334 ALA A C 1
ATOM 2639 O O . ALA A 1 334 ? 0.846 4.570 12.725 1.00 95.31 334 ALA A O 1
ATOM 2640 N N . LEU A 1 335 ? -0.735 5.527 14.025 1.00 95.31 335 LEU A N 1
ATOM 2641 C CA . LEU A 1 335 ? -1.147 6.553 13.071 1.00 95.31 335 LEU A CA 1
ATOM 2642 C C . LEU A 1 335 ? -0.022 7.556 12.812 1.00 95.31 335 LEU A C 1
ATOM 2644 O O . LEU A 1 335 ? 0.331 7.764 11.653 1.00 95.31 335 LEU A O 1
ATOM 2648 N N . GLU A 1 336 ? 0.615 8.085 13.859 1.00 96.88 336 GLU A N 1
ATOM 2649 C CA . GLU A 1 336 ? 1.743 9.017 13.729 1.00 96.88 336 GLU A CA 1
ATOM 2650 C C . GLU A 1 336 ? 2.897 8.414 12.913 1.00 96.88 336 GLU A C 1
ATOM 2652 O O . GLU A 1 336 ? 3.468 9.084 12.049 1.00 96.88 336 GLU A O 1
ATOM 2657 N N . ARG A 1 337 ? 3.206 7.123 13.115 1.00 96.25 337 ARG A N 1
ATOM 2658 C CA . ARG A 1 337 ? 4.217 6.403 12.319 1.00 96.25 337 ARG A CA 1
ATOM 2659 C C . ARG A 1 337 ? 3.840 6.293 10.843 1.00 96.25 337 ARG A C 1
ATOM 2661 O O . ARG A 1 337 ? 4.707 6.442 9.983 1.00 96.25 337 ARG A O 1
ATOM 2668 N N . VAL A 1 338 ? 2.571 6.024 10.538 1.00 95.12 338 VAL A N 1
ATOM 2669 C CA . VAL A 1 338 ? 2.084 5.949 9.151 1.00 95.12 338 VAL A CA 1
ATOM 2670 C C . VAL A 1 338 ? 2.110 7.327 8.491 1.00 95.12 338 VAL A C 1
ATOM 2672 O O . VAL A 1 338 ? 2.529 7.448 7.341 1.00 95.12 338 VAL A O 1
ATOM 2675 N N . GLU A 1 339 ? 1.721 8.378 9.206 1.00 95.31 339 GLU A N 1
ATOM 2676 C CA . GLU A 1 339 ? 1.784 9.752 8.706 1.00 95.31 339 GLU A CA 1
ATOM 2677 C C . GLU A 1 339 ? 3.221 10.225 8.476 1.00 95.31 339 GLU A C 1
ATOM 2679 O O . GLU A 1 339 ? 3.489 10.859 7.456 1.00 95.31 339 GLU A O 1
ATOM 2684 N N . ALA A 1 340 ? 4.155 9.895 9.373 1.00 96.00 340 ALA A N 1
ATOM 2685 C CA . ALA A 1 340 ? 5.577 10.171 9.188 1.00 96.00 340 ALA A CA 1
ATOM 2686 C C . ALA A 1 340 ? 6.126 9.458 7.941 1.00 96.00 340 ALA A C 1
ATOM 2688 O O . ALA A 1 340 ? 6.709 10.107 7.076 1.00 96.00 340 ALA A O 1
ATOM 2689 N N . ALA A 1 341 ? 5.836 8.163 7.776 1.00 95.12 341 ALA A N 1
ATOM 2690 C CA . ALA A 1 341 ? 6.236 7.410 6.586 1.00 95.12 341 ALA A CA 1
ATOM 2691 C C . ALA A 1 341 ? 5.616 7.970 5.291 1.00 95.12 341 ALA A C 1
ATOM 2693 O O . ALA A 1 341 ? 6.264 7.991 4.245 1.00 95.12 341 ALA A O 1
ATOM 2694 N N . ASN A 1 342 ? 4.372 8.458 5.345 1.00 96.31 342 ASN A N 1
ATOM 2695 C CA . ASN A 1 342 ? 3.730 9.122 4.211 1.00 96.31 342 ASN A CA 1
ATOM 2696 C C . ASN A 1 342 ? 4.385 10.471 3.882 1.00 96.31 342 ASN A C 1
ATOM 2698 O O . ASN A 1 342 ? 4.573 10.769 2.703 1.00 96.31 342 ASN A O 1
ATOM 2702 N N . ARG A 1 343 ? 4.764 11.269 4.889 1.00 96.06 343 ARG A N 1
ATOM 2703 C CA . ARG A 1 343 ? 5.524 12.516 4.695 1.00 96.06 343 ARG A CA 1
ATOM 2704 C C . ARG A 1 343 ? 6.880 12.243 4.045 1.00 96.06 343 ARG A C 1
ATOM 2706 O O . ARG A 1 343 ? 7.204 12.890 3.052 1.00 96.06 343 ARG A O 1
ATOM 2713 N N . ASP A 1 344 ? 7.611 11.238 4.524 1.00 95.56 344 ASP A N 1
ATOM 2714 C CA . ASP A 1 344 ? 8.896 10.825 3.947 1.00 95.56 344 ASP A CA 1
ATOM 2715 C C . ASP A 1 344 ? 8.732 10.332 2.505 1.00 95.56 344 ASP A C 1
ATOM 2717 O O . ASP A 1 344 ? 9.496 10.712 1.617 1.00 95.56 344 ASP A O 1
ATOM 2721 N N . LYS A 1 345 ? 7.685 9.543 2.236 1.00 96.81 345 LYS A N 1
ATOM 2722 C CA . LYS A 1 345 ? 7.337 9.105 0.881 1.00 96.81 345 LYS A CA 1
ATOM 2723 C C . LYS A 1 345 ? 7.103 10.297 -0.050 1.00 96.81 345 LYS A C 1
ATOM 2725 O O . LYS A 1 345 ? 7.664 10.320 -1.144 1.00 96.81 345 LYS A O 1
ATOM 2730 N N . VAL A 1 346 ? 6.296 11.278 0.362 1.00 94.50 346 VAL A N 1
ATOM 2731 C CA . VAL A 1 346 ? 6.027 12.481 -0.444 1.00 94.50 346 VAL A CA 1
ATOM 2732 C C . VAL A 1 346 ? 7.310 13.284 -0.663 1.00 94.50 346 VAL A C 1
ATOM 2734 O O . VAL A 1 346 ? 7.580 13.674 -1.795 1.00 94.50 346 VAL A O 1
ATOM 2737 N N . ALA A 1 347 ? 8.154 13.450 0.359 1.00 94.88 347 ALA A N 1
ATOM 2738 C CA . ALA A 1 347 ? 9.442 14.134 0.230 1.00 94.88 347 ALA A CA 1
ATOM 2739 C C . ALA A 1 347 ? 10.378 13.439 -0.778 1.00 94.88 347 ALA A C 1
ATOM 2741 O O . ALA A 1 347 ? 11.026 14.105 -1.588 1.00 94.88 347 ALA A O 1
ATOM 2742 N N . VAL A 1 348 ? 10.417 12.101 -0.789 1.00 94.81 348 VAL A N 1
ATOM 2743 C CA . VAL A 1 348 ? 11.172 11.313 -1.780 1.00 94.81 348 VAL A CA 1
ATOM 2744 C C . VAL A 1 348 ? 10.580 11.468 -3.185 1.00 94.81 348 VAL A C 1
ATOM 2746 O O . VAL A 1 348 ? 11.328 11.639 -4.151 1.00 94.81 348 VAL A O 1
ATOM 2749 N N . GLU A 1 349 ? 9.253 11.449 -3.329 1.00 91.75 349 GLU A N 1
ATOM 2750 C CA . GLU A 1 349 ? 8.581 11.678 -4.615 1.00 91.75 349 GLU A CA 1
ATOM 2751 C C . GLU A 1 349 ? 8.825 13.099 -5.152 1.00 91.75 349 GLU A C 1
ATOM 2753 O O . GLU A 1 349 ? 9.074 13.270 -6.348 1.00 91.75 349 GLU A O 1
ATOM 2758 N N . GLU A 1 350 ? 8.812 14.118 -4.294 1.00 93.00 350 GLU A N 1
ATOM 2759 C CA . GLU A 1 350 ? 9.133 15.503 -4.650 1.00 93.00 350 GLU A CA 1
ATOM 2760 C C . GLU A 1 350 ? 10.608 15.677 -5.009 1.00 93.00 350 GLU A C 1
ATOM 2762 O O . GLU A 1 350 ? 10.914 16.286 -6.035 1.00 93.00 350 GLU A O 1
ATOM 2767 N N . ALA A 1 351 ? 11.531 15.083 -4.247 1.00 92.94 351 ALA A N 1
ATOM 2768 C CA . ALA A 1 351 ? 12.951 15.056 -4.590 1.00 92.94 351 ALA A CA 1
ATOM 2769 C C . ALA A 1 351 ? 13.176 14.397 -5.958 1.00 92.94 351 ALA A C 1
ATOM 2771 O O . ALA A 1 351 ? 13.940 14.910 -6.778 1.00 92.94 351 ALA A O 1
ATOM 2772 N N . LEU A 1 352 ? 12.449 13.315 -6.258 1.00 92.75 352 LEU A N 1
ATOM 2773 C CA . LEU A 1 352 ? 12.491 12.653 -7.558 1.00 92.75 352 LEU A CA 1
ATOM 2774 C C . LEU A 1 352 ? 11.912 13.536 -8.678 1.00 92.75 352 LEU A C 1
ATOM 2776 O O . LEU A 1 352 ? 12.483 13.586 -9.770 1.00 92.75 352 LEU A O 1
ATOM 2780 N N . ARG A 1 353 ? 10.809 14.258 -8.438 1.00 90.25 353 ARG A N 1
ATOM 2781 C CA . ARG A 1 353 ? 10.236 15.229 -9.394 1.00 90.25 353 ARG A CA 1
ATOM 2782 C C . ARG A 1 353 ? 11.183 16.405 -9.649 1.00 90.25 353 ARG A C 1
ATOM 2784 O O . ARG A 1 353 ? 11.376 16.785 -10.808 1.00 90.25 353 ARG A O 1
ATOM 2791 N N . ASN A 1 354 ? 11.811 16.938 -8.603 1.00 89.19 354 ASN A N 1
ATOM 2792 C CA . ASN A 1 354 ? 12.802 18.009 -8.686 1.00 89.19 354 ASN A CA 1
ATOM 2793 C C . ASN A 1 354 ? 14.049 17.545 -9.438 1.00 89.19 354 ASN A C 1
ATOM 2795 O O . ASN A 1 354 ? 14.483 18.230 -10.357 1.00 89.19 354 ASN A O 1
ATOM 2799 N N . TRP A 1 355 ? 14.571 16.352 -9.139 1.00 88.25 355 TRP A N 1
ATOM 2800 C CA . TRP A 1 355 ? 15.707 15.764 -9.852 1.00 88.25 355 TRP A CA 1
ATOM 2801 C C . TRP A 1 355 ? 15.417 15.572 -11.349 1.00 88.25 355 TRP A C 1
ATOM 2803 O O . TRP A 1 355 ? 16.244 15.931 -12.190 1.00 88.25 355 TRP A O 1
ATOM 2813 N N . ARG A 1 356 ? 14.211 15.102 -11.710 1.00 86.88 356 ARG A N 1
ATOM 2814 C CA . ARG A 1 356 ? 13.769 15.008 -13.117 1.00 86.88 356 ARG A CA 1
ATOM 2815 C C . ARG A 1 356 ? 13.706 16.384 -13.794 1.00 86.88 356 ARG A C 1
ATOM 2817 O O . ARG A 1 356 ? 14.136 16.522 -14.938 1.00 86.88 356 ARG A O 1
ATOM 2824 N N . SER A 1 357 ? 13.223 17.399 -13.079 1.00 81.44 357 SER A N 1
ATOM 2825 C CA . SER A 1 357 ? 13.070 18.769 -13.592 1.00 81.44 357 SER A CA 1
ATOM 2826 C C . SER A 1 357 ? 14.408 19.511 -13.726 1.00 81.44 357 SER A C 1
ATOM 2828 O O . SER A 1 357 ? 14.651 20.169 -14.737 1.00 81.44 357 SER A O 1
ATOM 2830 N N . GLU A 1 358 ? 15.309 19.377 -12.751 1.00 79.69 358 GLU A N 1
ATOM 2831 C CA . GLU A 1 358 ? 16.670 19.933 -12.771 1.00 79.69 358 GLU A CA 1
ATOM 2832 C C . GLU A 1 358 ? 17.498 19.282 -13.886 1.00 79.69 358 GLU A C 1
ATOM 2834 O O . GLU A 1 358 ? 18.180 19.976 -14.639 1.00 79.69 358 GLU A O 1
ATOM 2839 N N . GLY A 1 359 ? 17.352 17.966 -14.088 1.00 72.88 359 GLY A N 1
ATOM 2840 C CA . GLY A 1 359 ? 17.940 17.255 -15.224 1.00 72.88 359 GLY A CA 1
ATOM 2841 C C . GLY A 1 359 ? 17.464 17.774 -16.590 1.00 72.88 359 GLY A C 1
ATOM 2842 O O . GLY A 1 359 ? 18.237 17.760 -17.550 1.00 72.88 359 GLY A O 1
ATOM 2843 N N . GLN A 1 360 ? 16.230 18.285 -16.692 1.00 61.22 360 GLN A N 1
ATOM 2844 C CA . GLN A 1 360 ? 15.728 18.957 -17.900 1.00 61.22 360 GLN A CA 1
ATOM 2845 C C . GLN A 1 360 ? 16.220 20.408 -18.029 1.00 61.22 360 GLN A C 1
ATOM 2847 O O . GLN A 1 360 ? 16.594 20.817 -19.128 1.00 61.22 360 GLN A O 1
ATOM 2852 N N . LYS A 1 361 ? 16.298 21.183 -16.939 1.00 60.16 361 LYS A N 1
ATOM 2853 C CA . LYS A 1 361 ? 16.805 22.572 -16.966 1.00 60.16 361 LYS A CA 1
ATOM 2854 C C . LYS A 1 361 ? 18.310 22.647 -17.242 1.00 60.16 361 LYS A C 1
ATOM 2856 O O . LYS A 1 361 ? 18.741 23.468 -18.050 1.00 60.16 361 LYS A O 1
ATOM 2861 N N . ARG A 1 362 ? 19.104 21.736 -16.668 1.00 57.94 362 ARG A N 1
ATOM 2862 C CA . ARG A 1 362 ? 20.542 21.582 -16.964 1.00 57.94 362 ARG A CA 1
ATOM 2863 C C . ARG A 1 362 ? 20.781 21.178 -18.417 1.00 57.94 362 ARG A C 1
ATOM 2865 O O . ARG A 1 362 ? 21.763 21.616 -19.006 1.00 57.94 362 ARG A O 1
ATOM 2872 N N . ARG A 1 363 ? 19.861 20.412 -19.017 1.00 53.72 363 ARG A N 1
ATOM 2873 C CA . ARG A 1 363 ? 19.885 20.108 -20.455 1.00 53.72 363 ARG A CA 1
ATOM 2874 C C . ARG A 1 363 ? 19.487 21.302 -21.324 1.00 53.72 363 ARG A C 1
ATOM 2876 O O . ARG A 1 363 ? 20.052 21.443 -22.391 1.00 53.72 363 ARG A O 1
ATOM 2883 N N . SER A 1 364 ? 18.606 22.199 -20.879 1.00 55.25 364 SER A N 1
ATOM 2884 C CA . SER A 1 364 ? 18.207 23.373 -21.678 1.00 55.25 364 SER A CA 1
ATOM 2885 C C . SER A 1 364 ? 19.155 24.580 -21.567 1.00 55.25 364 SER A C 1
ATOM 2887 O O . SER A 1 364 ? 19.151 25.423 -22.457 1.00 55.25 364 SER A O 1
ATOM 2889 N N . SER A 1 365 ? 19.959 24.686 -20.501 1.00 49.31 365 SER A N 1
ATOM 2890 C CA . SER A 1 365 ? 20.851 25.836 -20.243 1.00 49.31 365 SER A CA 1
ATOM 2891 C C . SER A 1 365 ? 22.318 25.608 -20.646 1.00 49.31 365 SER A C 1
ATOM 2893 O O . SER A 1 365 ? 23.109 26.548 -20.602 1.00 49.31 365 SER A O 1
ATOM 2895 N N . ILE A 1 366 ? 22.704 24.386 -21.027 1.00 48.94 366 ILE A N 1
ATOM 2896 C CA . ILE A 1 366 ? 24.089 24.016 -21.383 1.00 48.94 366 ILE A CA 1
ATOM 2897 C C . ILE A 1 366 ? 24.122 23.531 -22.843 1.00 48.94 366 ILE A C 1
ATOM 2899 O O . ILE A 1 366 ? 24.639 22.467 -23.172 1.00 48.94 366 ILE A O 1
ATOM 2903 N N . HIS A 1 367 ? 23.529 24.322 -23.739 1.00 49.69 367 HIS A N 1
ATOM 2904 C CA . HIS A 1 367 ? 23.609 24.125 -25.190 1.00 49.69 367 HIS A CA 1
ATOM 2905 C C . HIS A 1 367 ? 24.313 25.297 -25.881 1.00 49.69 367 HIS A C 1
ATOM 2907 O O . HIS A 1 367 ? 23.877 25.777 -26.918 1.00 49.69 367 HIS A O 1
ATOM 2913 N N . ASN A 1 368 ? 25.470 25.687 -25.338 1.00 45.22 368 ASN A N 1
ATOM 2914 C CA . ASN A 1 368 ? 26.502 26.401 -26.080 1.00 45.22 368 ASN A CA 1
ATOM 2915 C C . ASN A 1 368 ? 27.771 25.547 -25.987 1.00 45.22 368 ASN A C 1
ATOM 2917 O O . ASN A 1 368 ? 28.299 25.361 -24.897 1.00 45.22 368 ASN A O 1
ATOM 2921 N N . SER A 1 369 ? 28.256 25.055 -27.128 1.00 45.97 369 SER A N 1
ATOM 2922 C CA . SER A 1 369 ? 29.541 24.363 -27.297 1.00 45.97 369 SER A CA 1
ATOM 2923 C C . SER A 1 369 ? 29.630 22.901 -26.817 1.00 45.97 369 SER A C 1
ATOM 2925 O O . SER A 1 369 ? 29.530 22.576 -25.641 1.00 45.97 369 SER A O 1
ATOM 2927 N N . THR A 1 370 ? 30.025 22.043 -27.766 1.00 50.00 370 THR A N 1
ATOM 2928 C CA . THR A 1 370 ? 30.813 20.804 -27.591 1.00 50.00 370 THR A CA 1
ATOM 2929 C C . THR A 1 370 ? 30.122 19.491 -27.164 1.00 50.00 370 THR A C 1
ATOM 2931 O O . THR A 1 370 ? 30.144 19.073 -26.017 1.00 50.00 370 THR A O 1
ATOM 2934 N N . LYS A 1 371 ? 29.637 18.769 -28.191 1.00 49.97 371 LYS A N 1
ATOM 2935 C CA . LYS A 1 371 ? 29.923 17.346 -28.487 1.00 49.97 371 LYS A CA 1
ATOM 2936 C C . LYS A 1 371 ? 29.838 16.339 -27.323 1.00 49.97 371 LYS A C 1
ATOM 2938 O O . LYS A 1 371 ? 30.875 15.905 -26.851 1.00 49.97 371 LYS A O 1
ATOM 2943 N N . PHE A 1 372 ? 28.650 15.814 -27.008 1.00 54.34 372 PHE A N 1
ATOM 2944 C CA . PHE A 1 372 ? 28.515 14.395 -26.623 1.00 54.34 372 PHE A CA 1
ATOM 2945 C C . PHE A 1 372 ? 27.113 13.850 -26.954 1.00 54.34 372 PHE A C 1
ATOM 2947 O O . PHE A 1 372 ? 26.098 14.320 -26.446 1.00 54.34 372 PHE A O 1
ATOM 2954 N N . LYS A 1 373 ? 27.076 12.854 -27.850 1.00 52.03 373 LYS A N 1
ATOM 2955 C CA . LYS A 1 373 ? 25.894 12.090 -28.279 1.00 52.03 373 LYS A CA 1
ATOM 2956 C C . LYS A 1 373 ? 25.472 11.115 -27.173 1.00 52.03 373 LYS A C 1
ATOM 2958 O O . LYS A 1 373 ? 26.265 10.236 -26.846 1.00 52.03 373 LYS A O 1
ATOM 2963 N N . ASN A 1 374 ? 24.221 11.179 -26.708 1.00 49.31 374 ASN A N 1
ATOM 2964 C CA . ASN A 1 374 ? 23.401 9.989 -26.434 1.00 49.31 374 ASN A CA 1
ATOM 2965 C C . ASN A 1 374 ? 21.905 10.334 -26.369 1.00 49.31 374 ASN A C 1
ATOM 2967 O O . ASN A 1 374 ? 21.502 11.323 -25.764 1.00 49.31 374 ASN A O 1
ATOM 2971 N N . CYS A 1 375 ? 21.126 9.518 -27.078 1.00 41.19 375 CYS A N 1
ATOM 2972 C CA . CYS A 1 375 ? 19.791 9.799 -27.591 1.00 41.19 375 CYS A CA 1
ATOM 2973 C C . CYS A 1 375 ? 18.662 9.158 -26.764 1.00 41.19 375 CYS A C 1
ATOM 2975 O O . CYS A 1 375 ? 18.903 8.273 -25.948 1.00 41.19 375 CYS A O 1
ATOM 2977 N N . CYS A 1 376 ? 17.441 9.540 -27.164 1.00 44.50 376 CYS A N 1
ATOM 2978 C CA . CYS A 1 376 ? 16.190 8.774 -27.130 1.00 44.50 376 CYS A CA 1
ATOM 2979 C C . CYS A 1 376 ? 15.418 8.740 -25.807 1.00 44.50 376 CYS A C 1
ATOM 2981 O O . CYS A 1 376 ? 15.847 8.122 -24.843 1.00 44.50 376 CYS A O 1
ATOM 2983 N N . LEU A 1 377 ? 14.218 9.335 -25.833 1.00 44.53 377 LEU A N 1
ATOM 2984 C CA . LEU A 1 377 ? 12.935 8.689 -25.503 1.00 44.53 377 LEU A CA 1
ATOM 2985 C C . LEU A 1 377 ? 11.841 9.763 -25.471 1.00 44.53 377 LEU A C 1
ATOM 2987 O O . LEU A 1 377 ? 11.617 10.392 -24.442 1.00 44.53 377 LEU A O 1
ATOM 2991 N N . SER A 1 378 ? 11.172 9.995 -26.600 1.00 42.91 378 SER A N 1
ATOM 2992 C CA . SER A 1 378 ? 9.858 10.641 -26.609 1.00 42.91 378 SER A CA 1
ATOM 2993 C C . SER A 1 378 ? 9.187 10.467 -27.970 1.00 42.91 378 SER A C 1
ATOM 2995 O O . SER A 1 378 ? 9.842 10.605 -28.998 1.00 42.91 378 SER A O 1
ATOM 2997 N N . HIS A 1 379 ? 7.874 10.239 -27.936 1.00 41.44 379 HIS A N 1
ATOM 2998 C CA . HIS A 1 379 ? 6.921 10.272 -29.051 1.00 41.44 379 HIS A CA 1
ATOM 2999 C C . HIS A 1 379 ? 6.711 8.975 -29.846 1.00 41.44 379 HIS A C 1
ATOM 3001 O O . HIS A 1 379 ? 7.017 8.884 -31.029 1.00 41.44 379 HIS A O 1
ATOM 3007 N N . HIS A 1 380 ? 6.009 8.023 -29.225 1.00 40.41 380 HIS A N 1
ATOM 3008 C CA . HIS A 1 380 ? 4.832 7.455 -29.893 1.00 40.41 380 HIS A CA 1
ATOM 3009 C C . HIS A 1 380 ? 3.752 7.093 -28.867 1.00 40.41 380 HIS A C 1
ATOM 3011 O O . HIS A 1 380 ? 3.657 5.969 -28.388 1.00 40.41 380 HIS A O 1
ATOM 3017 N N . TRP A 1 381 ? 2.978 8.106 -28.473 1.00 36.44 381 TRP A N 1
ATOM 3018 C CA . TRP A 1 381 ? 1.615 7.905 -27.993 1.00 36.44 381 TRP A CA 1
ATOM 3019 C C . TRP A 1 381 ? 0.770 7.562 -29.221 1.00 36.44 381 TRP A C 1
ATOM 3021 O O . TRP A 1 381 ? 0.624 8.397 -30.116 1.00 36.44 381 TRP A O 1
ATOM 3031 N N . ARG A 1 382 ? 0.221 6.349 -29.274 1.00 45.31 382 ARG A N 1
ATOM 3032 C CA . ARG A 1 382 ? -0.905 6.044 -30.154 1.00 45.31 382 ARG A CA 1
ATOM 3033 C C . ARG A 1 382 ? -1.960 5.281 -29.372 1.00 45.31 382 ARG A C 1
ATOM 3035 O O . ARG A 1 382 ? -1.730 4.153 -28.943 1.00 45.31 382 ARG A O 1
ATOM 3042 N N . ASP A 1 383 ? -3.092 5.950 -29.202 1.00 40.41 383 ASP A N 1
ATOM 3043 C CA . ASP A 1 383 ? -4.353 5.379 -28.754 1.00 40.41 383 ASP A CA 1
ATOM 3044 C C . ASP A 1 383 ? -4.838 4.265 -29.704 1.00 40.41 383 ASP A C 1
ATOM 3046 O O . ASP A 1 383 ? -4.524 4.280 -30.901 1.00 40.41 383 ASP A O 1
ATOM 3050 N N . PRO A 1 384 ? -5.613 3.291 -29.194 1.00 43.22 384 PRO A N 1
ATOM 3051 C CA . PRO A 1 384 ? -6.052 2.132 -29.953 1.00 43.22 384 PRO A CA 1
ATOM 3052 C C . PRO A 1 384 ? -7.307 2.464 -30.772 1.00 43.22 384 PRO A C 1
ATOM 3054 O O . PRO A 1 384 ? -8.425 2.443 -30.259 1.00 43.22 384 PRO A O 1
ATOM 3057 N N . GLN A 1 385 ? -7.137 2.735 -32.066 1.00 43.84 385 GLN A N 1
ATOM 3058 C CA . GLN A 1 385 ? -8.247 2.765 -33.019 1.00 43.84 385 GLN A CA 1
ATOM 3059 C C . GLN A 1 385 ? -8.307 1.461 -33.817 1.00 43.84 385 GLN A C 1
ATOM 3061 O O . GLN A 1 385 ? -7.418 1.151 -34.606 1.00 43.84 385 GLN A O 1
ATOM 3066 N N . LEU A 1 386 ? -9.382 0.716 -33.541 1.00 38.91 386 LEU A N 1
ATOM 3067 C CA . LEU A 1 386 ? -10.142 -0.151 -34.443 1.00 38.91 386 LEU A CA 1
ATOM 3068 C C . LEU A 1 386 ? -9.625 -0.157 -35.888 1.00 38.91 386 LEU A C 1
ATOM 3070 O O . LEU A 1 386 ? -9.899 0.784 -36.631 1.00 38.91 386 LEU A O 1
ATOM 3074 N N . LEU A 1 387 ? -8.978 -1.248 -36.302 1.00 53.44 387 LEU A N 1
ATOM 3075 C CA . LEU A 1 387 ? -8.985 -1.626 -37.707 1.00 53.44 387 LEU A CA 1
ATOM 3076 C C . LEU A 1 387 ? -9.564 -3.023 -37.871 1.00 53.44 387 LEU A C 1
ATOM 3078 O O . LEU A 1 387 ? -9.218 -3.979 -37.178 1.00 53.44 387 LEU A O 1
ATOM 3082 N N . ASP A 1 388 ? -10.505 -3.008 -38.791 1.00 49.62 388 ASP A N 1
ATOM 3083 C CA . ASP A 1 388 ? -11.356 -4.045 -39.302 1.00 49.62 388 ASP A CA 1
ATOM 3084 C C . ASP A 1 388 ? -10.580 -5.265 -39.802 1.00 49.62 388 ASP A C 1
ATOM 3086 O O . ASP A 1 388 ? -9.434 -5.208 -40.253 1.00 49.62 388 ASP A O 1
ATOM 3090 N N . VAL A 1 389 ? -11.269 -6.383 -39.677 1.00 46.09 389 VAL A N 1
ATOM 3091 C CA . VAL A 1 389 ? -10.918 -7.710 -40.145 1.00 46.09 389 VAL A CA 1
ATOM 3092 C C . VAL A 1 389 ? -11.074 -7.693 -41.666 1.00 46.09 389 VAL A C 1
ATOM 3094 O O . VAL A 1 389 ? -12.049 -7.123 -42.135 1.00 46.09 389 VAL A O 1
ATOM 3097 N N . ASN A 1 390 ? -10.166 -8.341 -42.411 1.00 49.28 390 ASN A N 1
ATOM 3098 C CA . ASN A 1 390 ? -10.400 -9.038 -43.698 1.00 49.28 390 ASN A CA 1
ATOM 3099 C C . ASN A 1 390 ? -9.298 -8.803 -44.762 1.00 49.28 390 ASN A C 1
ATOM 3101 O O . ASN A 1 390 ? -8.880 -7.677 -45.007 1.00 49.28 390 ASN A O 1
ATOM 3105 N N . GLY A 1 391 ? -8.899 -9.889 -45.445 1.00 44.88 391 GLY A N 1
ATOM 3106 C CA . GLY A 1 391 ? -8.102 -9.893 -46.689 1.00 44.88 391 GLY A CA 1
ATOM 3107 C C . GLY A 1 391 ? -6.603 -10.172 -46.492 1.00 44.88 391 GLY A C 1
ATOM 3108 O O . GLY A 1 391 ? -5.832 -9.250 -46.278 1.00 44.88 391 GLY A O 1
ATOM 3109 N N . LEU A 1 392 ? -6.139 -11.422 -46.358 1.00 49.81 392 LEU A N 1
ATOM 3110 C CA . LEU A 1 392 ? -5.909 -12.432 -47.414 1.00 49.81 392 LEU A CA 1
ATOM 3111 C C . LEU A 1 392 ? -4.818 -12.029 -48.430 1.00 49.81 392 LEU A C 1
ATOM 3113 O O . LEU A 1 392 ? -4.985 -11.019 -49.099 1.00 49.81 392 LEU A O 1
ATOM 3117 N N . HIS A 1 393 ? -3.766 -12.864 -48.552 1.00 45.69 393 HIS A N 1
ATOM 3118 C CA . HIS A 1 393 ? -3.115 -13.370 -49.791 1.00 45.69 393 HIS A CA 1
ATOM 3119 C C . HIS A 1 393 ? -1.633 -13.750 -49.512 1.00 45.69 393 HIS A C 1
ATOM 3121 O O . HIS A 1 393 ? -0.769 -12.888 -49.410 1.00 45.69 393 HIS A O 1
ATOM 3127 N N . LEU A 1 394 ? -1.337 -14.996 -49.108 1.00 49.69 394 LEU A N 1
ATOM 3128 C CA . LEU A 1 394 ? -0.668 -16.041 -49.920 1.00 49.69 394 LEU A CA 1
ATOM 3129 C C . LEU A 1 394 ? 0.409 -15.544 -50.908 1.00 49.69 394 LEU A C 1
ATOM 3131 O O . LEU A 1 394 ? 0.046 -14.926 -51.895 1.00 49.69 394 LEU A O 1
ATOM 3135 N N . VAL A 1 395 ? 1.673 -15.952 -50.725 1.00 44.94 395 VAL A N 1
ATOM 3136 C CA . VAL A 1 395 ? 2.571 -16.497 -51.775 1.00 44.94 395 VAL A CA 1
ATOM 3137 C C . VAL A 1 395 ? 3.657 -17.344 -51.079 1.00 44.94 395 VAL A C 1
ATOM 3139 O O . VAL A 1 395 ? 4.225 -16.928 -50.072 1.00 44.94 395 VAL A O 1
ATOM 3142 N N . ASN A 1 396 ? 3.866 -18.555 -51.603 1.00 41.22 396 ASN A N 1
ATOM 3143 C CA . ASN A 1 396 ? 4.768 -19.625 -51.154 1.00 41.22 396 ASN A CA 1
ATOM 3144 C C . ASN A 1 396 ? 6.235 -19.393 -51.579 1.00 41.22 396 ASN A C 1
ATOM 3146 O O . ASN A 1 396 ? 6.436 -18.786 -52.623 1.00 41.22 396 ASN A O 1
ATOM 3150 N N . ASP A 1 397 ? 7.216 -19.965 -50.856 1.00 41.41 397 ASP A N 1
ATOM 3151 C CA . ASP A 1 397 ? 8.152 -20.948 -51.452 1.00 41.41 397 ASP A CA 1
ATOM 3152 C C . ASP A 1 397 ? 9.015 -21.735 -50.424 1.00 41.41 397 ASP A C 1
ATOM 3154 O O . ASP A 1 397 ? 9.532 -21.192 -49.452 1.00 41.41 397 ASP A O 1
ATOM 3158 N N . GLU A 1 398 ? 9.072 -23.048 -50.674 1.00 41.16 398 GLU A N 1
ATOM 3159 C CA . GLU A 1 398 ? 9.947 -24.173 -50.266 1.00 41.16 398 GLU A CA 1
ATOM 3160 C C . GLU A 1 398 ? 10.884 -24.140 -49.021 1.00 41.16 398 GLU A C 1
ATOM 3162 O O . GLU A 1 398 ? 11.897 -23.451 -49.008 1.00 41.16 398 GLU A O 1
ATOM 3167 N N . ALA A 1 399 ? 10.645 -25.049 -48.041 1.00 43.62 399 ALA A N 1
ATOM 3168 C CA . ALA A 1 399 ? 11.583 -26.118 -47.582 1.00 43.62 399 ALA A CA 1
ATOM 3169 C C . ALA A 1 399 ? 11.219 -26.779 -46.209 1.00 43.62 399 ALA A C 1
ATOM 3171 O O . ALA A 1 399 ? 11.395 -26.175 -45.160 1.00 43.62 399 ALA A O 1
ATOM 3172 N N . LYS A 1 400 ? 10.832 -28.074 -46.246 1.00 52.31 400 LYS A N 1
ATOM 3173 C CA . LYS A 1 400 ? 10.900 -29.178 -45.229 1.00 52.31 400 LYS A CA 1
ATOM 3174 C C . LYS A 1 400 ? 10.290 -29.017 -43.799 1.00 52.31 400 LYS A C 1
ATOM 3176 O O . LYS A 1 400 ? 10.368 -27.968 -43.177 1.00 52.31 400 LYS A O 1
ATOM 3181 N N . PRO A 1 401 ? 9.679 -30.086 -43.228 1.00 44.78 401 PRO A N 1
ATOM 3182 C CA . PRO A 1 401 ? 8.590 -29.952 -42.258 1.00 44.78 401 PRO A CA 1
ATOM 3183 C C . PRO A 1 401 ? 9.069 -29.909 -40.799 1.00 44.78 401 PRO A C 1
ATOM 3185 O O . PRO A 1 401 ? 9.635 -30.875 -40.287 1.00 44.78 401 PRO A O 1
ATOM 3188 N N . VAL A 1 402 ? 8.748 -28.827 -40.089 1.00 54.97 402 VAL A N 1
ATOM 3189 C CA . VAL A 1 402 ? 8.863 -28.727 -38.626 1.00 54.97 402 VAL A CA 1
ATOM 3190 C C . VAL A 1 402 ? 7.452 -28.586 -38.053 1.00 54.97 402 VAL A C 1
ATOM 3192 O O . VAL A 1 402 ? 6.662 -27.768 -38.517 1.00 54.97 402 VAL A O 1
ATOM 3195 N N . LYS A 1 403 ? 7.110 -29.444 -37.082 1.00 58.59 403 LYS A N 1
ATOM 3196 C CA . LYS A 1 403 ? 5.785 -29.524 -36.439 1.00 58.59 403 LYS A CA 1
ATOM 3197 C C . LYS A 1 403 ? 5.318 -28.123 -35.997 1.00 58.59 403 LYS A C 1
ATOM 3199 O O . LYS A 1 403 ? 6.063 -27.475 -35.263 1.00 58.59 403 LYS A O 1
ATOM 3204 N N . PRO A 1 404 ? 4.112 -27.660 -36.374 1.00 55.53 404 PRO A N 1
ATOM 3205 C CA . PRO A 1 404 ? 3.646 -26.345 -35.966 1.00 55.53 404 PRO A CA 1
ATOM 3206 C C . PRO A 1 404 ? 3.371 -26.352 -34.461 1.00 55.53 404 PRO A C 1
ATOM 3208 O O . PRO A 1 404 ? 2.572 -27.145 -33.956 1.00 55.53 404 PRO A O 1
ATOM 3211 N N . THR A 1 405 ? 4.059 -25.471 -33.742 1.00 64.69 405 THR A N 1
ATOM 3212 C CA . THR A 1 405 ? 3.808 -25.184 -32.332 1.00 64.69 405 THR A CA 1
ATOM 3213 C C . THR A 1 405 ? 2.371 -24.682 -32.194 1.00 64.69 405 THR A C 1
ATOM 3215 O O . THR A 1 405 ? 2.000 -23.667 -32.780 1.00 64.69 405 THR A O 1
ATOM 3218 N N . LEU A 1 406 ? 1.540 -25.421 -31.457 1.00 80.00 406 LEU A N 1
ATOM 3219 C CA . LEU A 1 406 ? 0.149 -25.048 -31.206 1.00 80.00 406 LEU A CA 1
ATOM 3220 C C . LEU A 1 406 ? 0.091 -23.704 -30.464 1.00 80.00 406 LEU A C 1
ATOM 3222 O O . LEU A 1 406 ? 0.807 -23.499 -29.484 1.00 80.00 406 LEU A O 1
ATOM 3226 N N . SER A 1 407 ? -0.802 -22.813 -30.897 1.00 81.44 407 SER A N 1
ATOM 3227 C CA . SER A 1 407 ? -1.125 -21.579 -30.174 1.00 81.44 407 SER A CA 1
ATOM 3228 C C . SER A 1 407 ? -1.644 -21.907 -28.771 1.00 81.44 407 SER A C 1
ATOM 3230 O O . SER A 1 407 ? -2.354 -22.897 -28.580 1.00 81.44 407 SER A O 1
ATOM 3232 N N . ILE A 1 408 ? -1.360 -21.047 -27.789 1.00 81.06 408 ILE A N 1
ATOM 3233 C CA . ILE A 1 408 ? -1.910 -21.146 -26.427 1.00 81.06 408 ILE A CA 1
ATOM 3234 C C . ILE A 1 408 ? -3.433 -21.373 -26.441 1.00 81.06 408 ILE A C 1
ATOM 3236 O O . ILE A 1 408 ? -3.930 -22.210 -25.690 1.00 81.06 408 ILE A O 1
ATOM 3240 N N . GLY A 1 409 ? -4.174 -20.740 -27.359 1.00 88.69 409 GLY A N 1
ATOM 3241 C CA . GLY A 1 409 ? -5.616 -20.978 -27.515 1.00 88.69 409 GLY A CA 1
ATOM 3242 C C . GLY A 1 409 ? -5.974 -22.405 -27.968 1.00 88.69 409 GLY A C 1
ATOM 3243 O O . GLY A 1 409 ? -6.964 -22.979 -27.509 1.00 88.69 409 GLY A O 1
ATOM 3244 N N . GLN A 1 410 ? -5.150 -23.029 -28.814 1.00 84.25 410 GLN A N 1
ATOM 3245 C CA . GLN A 1 410 ? -5.323 -24.418 -29.270 1.00 84.25 410 GLN A CA 1
ATOM 3246 C C . GLN A 1 410 ? -4.967 -25.435 -28.173 1.00 84.25 410 GLN A C 1
ATOM 3248 O O . GLN A 1 410 ? -5.620 -26.471 -28.040 1.00 84.25 410 GLN A O 1
ATOM 3253 N N . ILE A 1 411 ? -3.957 -25.132 -27.351 1.00 82.38 411 ILE A N 1
ATOM 3254 C CA . ILE A 1 411 ? -3.573 -25.964 -26.200 1.00 82.38 411 ILE A CA 1
ATOM 3255 C C . ILE A 1 411 ? -4.689 -25.958 -25.148 1.00 82.38 411 ILE A C 1
ATOM 3257 O O . ILE A 1 411 ? -5.048 -27.009 -24.613 1.00 82.38 411 ILE A O 1
ATOM 3261 N N . LEU A 1 412 ? -5.267 -24.789 -24.871 1.00 81.00 412 LEU A N 1
ATOM 3262 C CA . LEU A 1 412 ? -6.330 -24.643 -23.877 1.00 81.00 412 LEU A CA 1
ATOM 3263 C C . LEU A 1 412 ? -7.657 -25.259 -24.343 1.00 81.00 412 LEU A C 1
ATOM 3265 O O . LEU A 1 412 ? -8.325 -25.920 -23.550 1.00 81.00 412 LEU A O 1
ATOM 3269 N N . SER A 1 413 ? -8.008 -25.136 -25.626 1.00 79.88 413 SER A N 1
ATOM 3270 C CA . SER A 1 413 ? -9.219 -25.767 -26.180 1.00 79.88 413 SER A CA 1
ATOM 3271 C C . SER A 1 413 ? -9.144 -27.298 -26.194 1.00 79.88 413 SER A C 1
ATOM 3273 O O . SER A 1 413 ? -10.128 -27.946 -25.841 1.00 79.88 413 SER A O 1
ATOM 3275 N N . ARG A 1 414 ? -7.978 -27.902 -26.478 1.00 75.25 414 ARG A N 1
ATOM 3276 C CA . ARG A 1 414 ? -7.786 -29.359 -26.315 1.00 75.25 414 ARG A CA 1
ATOM 3277 C C . ARG A 1 414 ? -7.809 -29.822 -24.859 1.00 75.25 414 ARG A C 1
ATOM 3279 O O . ARG A 1 414 ? -8.186 -30.957 -24.611 1.00 75.25 414 ARG A O 1
ATOM 3286 N N . LYS A 1 415 ? -7.408 -28.985 -23.894 1.00 74.62 415 LYS A N 1
ATOM 3287 C CA . LYS A 1 415 ? -7.445 -29.340 -22.460 1.00 74.62 415 LYS A CA 1
ATOM 3288 C C . LYS A 1 415 ? -8.839 -29.221 -21.829 1.00 74.62 415 LYS A C 1
ATOM 3290 O O . LYS A 1 415 ? -9.051 -29.800 -20.769 1.00 74.62 415 LYS A O 1
ATOM 3295 N N . LEU A 1 416 ? -9.777 -28.514 -22.464 1.00 67.38 416 LEU A N 1
ATOM 3296 C CA . LEU A 1 416 ? -11.172 -28.400 -22.008 1.00 67.38 416 LEU A CA 1
ATOM 3297 C C . LEU A 1 416 ? -12.078 -29.548 -22.486 1.00 67.38 416 LEU A C 1
ATOM 3299 O O . LEU A 1 416 ? -13.166 -29.727 -21.946 1.00 67.38 416 LEU A O 1
ATOM 3303 N N . LEU A 1 417 ? -11.623 -30.359 -23.442 1.00 58.34 417 LEU A N 1
ATOM 3304 C CA . LEU A 1 417 ? -12.304 -31.570 -23.899 1.00 58.34 417 LEU A CA 1
ATOM 3305 C C . LEU A 1 417 ? -11.482 -32.780 -23.453 1.00 58.34 417 LEU A C 1
ATOM 3307 O O . LEU A 1 417 ? -10.380 -32.966 -23.950 1.00 58.34 417 LEU A O 1
ATOM 3311 N N . GLN A 1 418 ? -11.994 -33.574 -22.506 1.00 57.50 418 GLN A N 1
ATOM 3312 C CA . GLN A 1 418 ? -11.381 -34.834 -22.057 1.00 57.50 418 GLN A CA 1
ATOM 3313 C C . GLN A 1 418 ? -10.909 -35.694 -23.243 1.00 57.50 418 GLN A C 1
ATOM 3315 O O . GLN A 1 418 ? -11.740 -36.091 -24.059 1.00 57.50 418 GLN A O 1
ATOM 3320 N N . PRO A 1 419 ? -9.634 -36.115 -23.274 1.00 53.25 419 PRO A N 1
ATOM 3321 C CA . PRO A 1 419 ? -9.239 -37.293 -24.024 1.00 53.25 419 PRO A CA 1
ATOM 3322 C C . PRO A 1 419 ? -8.626 -38.299 -23.049 1.00 53.25 419 PRO A C 1
ATOM 3324 O O . PRO A 1 419 ? -7.505 -38.159 -22.566 1.00 53.25 419 PRO A O 1
ATOM 3327 N N . GLN A 1 420 ? -9.452 -39.278 -22.700 1.00 48.41 420 GLN A N 1
ATOM 3328 C CA . GLN A 1 420 ? -9.160 -40.691 -22.918 1.00 48.41 420 GLN A CA 1
ATOM 3329 C C . GLN A 1 420 ? -7.681 -41.128 -22.816 1.00 48.41 420 GLN A C 1
ATOM 3331 O O . GLN A 1 420 ? -6.847 -40.824 -23.662 1.00 48.41 420 GLN A O 1
ATOM 3336 N N . LYS A 1 421 ? -7.441 -41.909 -21.757 1.00 37.31 421 LYS A N 1
ATOM 3337 C CA . LYS A 1 421 ? -6.282 -42.746 -21.412 1.00 37.31 421 LYS A CA 1
ATOM 3338 C C . LYS A 1 421 ? -5.339 -43.100 -22.575 1.00 37.31 421 LYS A C 1
ATOM 3340 O O . LYS A 1 421 ? -5.757 -43.795 -23.492 1.00 37.31 421 LYS A O 1
ATOM 3345 N N . PHE A 1 422 ? -4.054 -42.784 -22.411 1.00 42.16 422 PHE A N 1
ATOM 3346 C CA . PHE A 1 422 ? -2.952 -43.623 -22.885 1.00 42.16 422 PHE A CA 1
ATOM 3347 C C . PHE A 1 422 ? -1.861 -43.681 -21.810 1.00 42.16 422 PHE A C 1
ATOM 3349 O O . PHE A 1 422 ? -1.436 -42.657 -21.276 1.00 42.16 422 PHE A O 1
ATOM 3356 N N . GLU A 1 423 ? -1.514 -44.914 -21.451 1.00 38.47 423 GLU A N 1
ATOM 3357 C CA . GLU A 1 423 ? -0.495 -45.329 -20.491 1.00 38.47 423 GLU A CA 1
ATOM 3358 C C . GLU A 1 423 ? 0.920 -45.203 -21.075 1.00 38.47 423 GLU A C 1
ATOM 3360 O O . GLU A 1 423 ? 1.095 -45.338 -22.284 1.00 38.47 423 GLU A O 1
ATOM 3365 N N . ALA A 1 424 ? 1.896 -45.026 -20.174 1.00 39.91 424 ALA A N 1
ATOM 3366 C CA . ALA A 1 424 ? 3.252 -45.602 -20.162 1.00 39.91 424 ALA A CA 1
ATOM 3367 C C . ALA A 1 424 ? 4.335 -44.568 -19.801 1.00 39.91 424 ALA A C 1
ATOM 3369 O O . ALA A 1 424 ? 4.466 -43.538 -20.457 1.00 39.91 424 ALA A O 1
ATOM 3370 N N . GLY A 1 425 ? 5.151 -44.904 -18.793 1.00 39.19 425 GLY A N 1
ATOM 3371 C CA . GLY A 1 425 ? 6.499 -44.347 -18.623 1.00 39.19 425 GLY A CA 1
ATOM 3372 C C . GLY A 1 425 ? 6.786 -43.622 -17.306 1.00 39.19 425 GLY A C 1
ATOM 3373 O O . GLY A 1 425 ? 6.786 -42.402 -17.273 1.00 39.19 425 GLY A O 1
ATOM 3374 N N . GLU A 1 426 ? 7.042 -44.412 -16.258 1.00 39.53 426 GLU A N 1
ATOM 3375 C CA . GLU A 1 426 ? 8.095 -44.252 -15.231 1.00 39.53 426 GLU A CA 1
ATOM 3376 C C . GLU A 1 426 ? 8.323 -42.915 -14.484 1.00 39.53 426 GLU A C 1
ATOM 3378 O O . GLU A 1 426 ? 8.738 -41.909 -15.047 1.00 39.53 426 GLU A O 1
ATOM 3383 N N . GLY A 1 427 ? 8.266 -42.994 -13.141 1.00 39.97 427 GLY A N 1
ATOM 3384 C CA . GLY A 1 427 ? 9.278 -42.346 -12.293 1.00 39.97 427 GLY A CA 1
ATOM 3385 C C . GLY A 1 427 ? 8.809 -41.402 -11.173 1.00 39.97 427 GLY A C 1
ATOM 3386 O O . GLY A 1 427 ? 8.682 -40.205 -11.380 1.00 39.97 427 GLY A O 1
ATOM 3387 N N . ILE A 1 428 ? 8.764 -41.946 -9.947 1.00 43.28 428 ILE A N 1
ATOM 3388 C CA . ILE A 1 428 ? 9.150 -41.300 -8.669 1.00 43.28 428 ILE A CA 1
ATOM 3389 C C . ILE A 1 428 ? 8.082 -40.521 -7.850 1.00 43.28 428 ILE A C 1
ATOM 3391 O O . ILE A 1 428 ? 7.741 -39.371 -8.095 1.00 43.28 428 ILE A O 1
ATOM 3395 N N . SER A 1 429 ? 7.749 -41.179 -6.728 1.00 45.72 429 SER A N 1
ATOM 3396 C CA . SER A 1 429 ? 7.409 -40.706 -5.372 1.00 45.72 429 SER A CA 1
ATOM 3397 C C . SER A 1 429 ? 6.029 -40.115 -5.041 1.00 45.72 429 SER A C 1
ATOM 3399 O O . SER A 1 429 ? 5.512 -39.169 -5.626 1.00 45.72 429 SER A O 1
ATOM 3401 N N . MET A 1 430 ? 5.464 -40.724 -3.997 1.00 38.81 430 MET A N 1
ATOM 3402 C CA . MET A 1 430 ? 4.099 -40.643 -3.499 1.00 38.81 430 MET A CA 1
ATOM 3403 C C . MET A 1 430 ? 3.790 -39.317 -2.789 1.00 38.81 430 MET A C 1
ATOM 3405 O O . MET A 1 430 ? 4.388 -38.985 -1.769 1.00 38.81 430 MET A O 1
ATOM 3409 N N . LYS A 1 431 ? 2.720 -38.645 -3.219 1.00 51.28 431 LYS A N 1
ATOM 3410 C CA . LYS A 1 431 ? 1.813 -37.921 -2.317 1.00 51.28 431 LYS A CA 1
ATOM 3411 C C . LYS A 1 431 ? 0.389 -38.342 -2.656 1.00 51.28 431 LYS A C 1
ATOM 3413 O O . LYS A 1 431 ? -0.122 -38.021 -3.726 1.00 51.28 431 LYS A O 1
ATOM 3418 N N . GLN A 1 432 ? -0.235 -39.098 -1.754 1.00 55.81 432 GLN A N 1
ATOM 3419 C CA . GLN A 1 432 ? -1.665 -39.384 -1.821 1.00 55.81 432 GLN A CA 1
ATOM 3420 C C . GLN A 1 432 ? -2.430 -38.067 -1.664 1.00 55.81 432 GLN A C 1
ATOM 3422 O O . GLN A 1 432 ? -2.557 -37.528 -0.567 1.00 55.81 432 GLN A O 1
ATOM 3427 N N . ASN A 1 433 ? -2.934 -37.544 -2.778 1.00 62.16 433 ASN A N 1
ATOM 3428 C CA . ASN A 1 433 ? -3.887 -36.447 -2.772 1.00 62.16 433 ASN A CA 1
ATOM 3429 C C . ASN A 1 433 ? -5.260 -37.026 -2.432 1.00 62.16 433 ASN A C 1
ATOM 3431 O O . ASN A 1 433 ? -5.916 -37.644 -3.269 1.00 62.16 433 ASN A O 1
ATOM 3435 N N . VAL A 1 434 ? -5.674 -36.850 -1.182 1.00 64.50 434 VAL A N 1
ATOM 3436 C CA . VAL A 1 434 ? -7.039 -37.132 -0.744 1.00 64.50 434 VAL A CA 1
ATOM 3437 C C . VAL A 1 434 ? -7.924 -36.004 -1.275 1.00 64.50 434 VAL A C 1
ATOM 3439 O O . VAL A 1 434 ? -7.623 -34.826 -1.082 1.00 64.50 434 VAL A O 1
ATOM 3442 N N . SER A 1 435 ? -8.991 -36.352 -1.995 1.00 71.00 435 SER A N 1
ATOM 3443 C CA . SER A 1 435 ? -9.933 -35.367 -2.534 1.00 71.00 435 SER A CA 1
ATOM 3444 C C . SER A 1 435 ? -10.564 -34.571 -1.391 1.00 71.00 435 SER A C 1
ATOM 3446 O O . SER A 1 435 ? -10.921 -35.140 -0.361 1.00 71.00 435 SER A O 1
ATOM 3448 N N . LEU A 1 436 ? -10.764 -33.264 -1.580 1.00 65.69 436 LEU A N 1
ATOM 3449 C CA . LEU A 1 436 ? -11.382 -32.381 -0.585 1.00 65.69 436 LEU A CA 1
ATOM 3450 C C . LEU A 1 436 ? -12.744 -32.915 -0.092 1.00 65.69 436 LEU A C 1
ATOM 3452 O O . LEU A 1 436 ? -13.093 -32.734 1.069 1.00 65.69 436 LEU A O 1
ATOM 3456 N N . GLY A 1 437 ? -13.483 -33.644 -0.937 1.00 75.44 437 GLY A N 1
ATOM 3457 C CA . GLY A 1 437 ? -14.737 -34.300 -0.547 1.00 75.44 437 GLY A CA 1
ATOM 3458 C C . GLY A 1 437 ? -14.566 -35.460 0.446 1.00 75.44 437 GLY A C 1
ATOM 3459 O O . GLY A 1 437 ? -15.464 -35.722 1.238 1.00 75.44 437 GLY A O 1
ATOM 3460 N N . GLN A 1 438 ? -13.408 -36.125 0.462 1.00 73.56 438 GLN A N 1
ATOM 3461 C CA . GLN A 1 438 ? -13.098 -37.212 1.399 1.00 73.56 438 GLN A CA 1
ATOM 3462 C C . GLN A 1 438 ? -12.675 -36.695 2.786 1.00 73.56 438 GLN A C 1
ATOM 3464 O O . GLN A 1 438 ? -12.835 -37.416 3.768 1.00 73.56 438 GLN A O 1
ATOM 3469 N N . MET A 1 439 ? -12.201 -35.446 2.899 1.00 68.31 439 MET A N 1
ATOM 3470 C CA . MET A 1 439 ? -11.851 -34.837 4.193 1.00 68.31 439 MET A CA 1
ATOM 3471 C C . MET A 1 439 ? -13.069 -34.495 5.065 1.00 68.31 439 MET A C 1
ATOM 3473 O O . MET A 1 439 ? -12.931 -34.396 6.280 1.00 68.31 439 MET A O 1
ATOM 3477 N N . PHE A 1 440 ? -14.263 -34.357 4.482 1.00 65.00 440 PHE A N 1
ATOM 3478 C CA . PHE A 1 440 ? -15.472 -33.933 5.205 1.00 65.00 440 PHE A CA 1
ATOM 3479 C C . PHE A 1 440 ? -16.494 -35.062 5.448 1.00 65.00 440 PHE A C 1
ATOM 3481 O O . PHE A 1 440 ? -17.628 -34.790 5.832 1.00 65.00 440 PHE A O 1
ATOM 3488 N N . GLY A 1 441 ? -16.110 -36.331 5.243 1.00 65.88 441 GLY A N 1
ATOM 3489 C CA . GLY A 1 441 ? -17.040 -37.471 5.217 1.00 65.88 441 GLY A CA 1
ATOM 3490 C C . GLY A 1 441 ? -16.990 -38.475 6.379 1.00 65.88 441 GLY A C 1
ATOM 3491 O O . GLY A 1 441 ? -17.749 -39.438 6.343 1.00 65.88 441 GLY A O 1
ATOM 3492 N N . LYS A 1 442 ? -16.131 -38.317 7.398 1.00 55.31 442 LYS A N 1
ATOM 3493 C CA . LYS A 1 442 ? -16.027 -39.293 8.507 1.00 55.31 442 LYS A CA 1
ATOM 3494 C C . LYS A 1 442 ? -16.574 -38.733 9.822 1.00 55.31 442 LYS A C 1
ATOM 3496 O O . LYS A 1 442 ? -15.878 -38.031 10.545 1.00 55.31 442 LYS A O 1
ATOM 3501 N N . GLN A 1 443 ? -17.828 -39.076 10.115 1.00 46.41 443 GLN A N 1
ATOM 3502 C CA . GLN A 1 443 ? -18.402 -39.037 11.459 1.00 46.41 443 GLN A CA 1
ATOM 3503 C C . GLN A 1 443 ? -18.252 -40.405 12.142 1.00 46.41 443 GLN A C 1
ATOM 3505 O O . GLN A 1 443 ? -18.402 -41.438 11.491 1.00 46.41 443 GLN A O 1
ATOM 3510 N N . ASN A 1 444 ? -18.108 -40.333 13.467 1.00 45.97 444 ASN A N 1
ATOM 3511 C CA . ASN A 1 444 ? -18.450 -41.323 14.494 1.00 45.97 444 ASN A CA 1
ATOM 3512 C C . ASN A 1 444 ? -17.343 -42.242 15.041 1.00 45.97 444 ASN A C 1
ATOM 3514 O O . ASN A 1 444 ? -16.773 -43.072 14.338 1.00 45.97 444 ASN A O 1
ATOM 3518 N N . ASN A 1 445 ? -17.241 -42.122 16.372 1.00 44.50 445 ASN A N 1
ATOM 3519 C CA . ASN A 1 445 ? -16.936 -43.125 17.393 1.00 44.50 445 ASN A CA 1
ATOM 3520 C C . ASN A 1 445 ? -15.535 -43.103 18.043 1.00 44.50 445 ASN A C 1
ATOM 3522 O O . ASN A 1 445 ? -14.520 -43.401 17.427 1.00 44.50 445 ASN A O 1
ATOM 3526 N N . ASP A 1 446 ? -15.598 -42.789 19.348 1.00 44.88 446 ASP A N 1
ATOM 3527 C CA . ASP A 1 446 ? -14.840 -43.363 20.473 1.00 44.88 446 ASP A CA 1
ATOM 3528 C C . ASP A 1 446 ? -13.717 -42.556 21.173 1.00 44.88 446 ASP A C 1
ATOM 3530 O O . ASP A 1 446 ? -12.536 -42.657 20.868 1.00 44.88 446 ASP A O 1
ATOM 3534 N N . ARG A 1 447 ? -14.173 -41.858 22.238 1.00 41.72 447 ARG A N 1
ATOM 3535 C CA . ARG A 1 447 ? -13.758 -41.949 23.666 1.00 41.72 447 ARG A CA 1
ATOM 3536 C C . ARG A 1 447 ? -12.457 -41.263 24.165 1.00 41.72 447 ARG A C 1
ATOM 3538 O O . ARG A 1 447 ? -11.372 -41.620 23.723 1.00 41.72 447 ARG A O 1
ATOM 3545 N N . PRO A 1 448 ? -12.540 -40.396 25.209 1.00 41.00 448 PRO A N 1
ATOM 3546 C CA . PRO A 1 448 ? -11.390 -39.899 25.980 1.00 41.00 448 PRO A CA 1
ATOM 3547 C C . PRO A 1 448 ? -11.289 -40.502 27.408 1.00 41.00 448 PRO A C 1
ATOM 3549 O O . PRO A 1 448 ? -12.294 -40.907 27.992 1.00 41.00 448 PRO A O 1
ATOM 3552 N N . ILE A 1 449 ? -10.070 -40.530 27.967 1.00 45.41 449 ILE A N 1
ATOM 3553 C CA . ILE A 1 449 ? -9.671 -40.949 29.337 1.00 45.41 449 ILE A CA 1
ATOM 3554 C C . ILE A 1 449 ? -9.067 -39.692 30.017 1.00 45.41 449 ILE A C 1
ATOM 3556 O O . ILE A 1 449 ? -8.174 -39.095 29.424 1.00 45.41 449 ILE A O 1
ATOM 3560 N N . ASP A 1 450 ? -9.716 -39.057 31.010 1.00 41.34 450 ASP A N 1
ATOM 3561 C CA . ASP A 1 450 ? -9.611 -39.190 32.497 1.00 41.34 450 ASP A CA 1
ATOM 3562 C C . ASP A 1 450 ? -8.208 -38.840 33.067 1.00 41.34 450 ASP A C 1
ATOM 3564 O O . ASP A 1 450 ? -7.229 -39.452 32.651 1.00 41.34 450 ASP A O 1
ATOM 3568 N N . ARG A 1 451 ? -7.985 -37.808 33.911 1.00 42.38 451 ARG A N 1
ATOM 3569 C CA . ARG A 1 451 ? -8.232 -37.661 35.382 1.00 42.38 451 ARG A CA 1
ATOM 3570 C C . ARG A 1 451 ? -7.743 -36.242 35.799 1.00 42.38 451 ARG A C 1
ATOM 3572 O O . ARG A 1 451 ? -6.761 -35.806 35.211 1.00 42.38 451 ARG A O 1
ATOM 3579 N N . GLN A 1 452 ? -8.314 -35.427 36.703 1.00 42.94 452 GLN A N 1
ATOM 3580 C CA . GLN A 1 452 ? -8.513 -35.519 38.174 1.00 42.94 452 GLN A CA 1
ATOM 3581 C C . GLN A 1 452 ? -9.389 -34.294 38.603 1.00 42.94 452 GLN A C 1
ATOM 3583 O O . GLN A 1 452 ? -9.108 -33.198 38.131 1.00 42.94 452 GLN A O 1
ATOM 3588 N N . VAL A 1 453 ? -10.574 -34.430 39.233 1.00 45.69 453 VAL A N 1
ATOM 3589 C CA . VAL A 1 453 ? -10.926 -34.506 40.691 1.00 45.69 453 VAL A CA 1
ATOM 3590 C C . VAL A 1 453 ? -10.641 -33.197 41.463 1.00 45.69 453 VAL A C 1
ATOM 3592 O O . VAL A 1 453 ? -9.483 -32.843 41.601 1.00 45.69 453 VAL A O 1
ATOM 3595 N N . GLU A 1 454 ? -11.656 -32.410 41.869 1.00 47.84 454 GLU A N 1
ATOM 3596 C CA . GLU A 1 454 ? -12.404 -32.463 43.164 1.00 47.84 454 GLU A CA 1
ATOM 3597 C C . GLU A 1 454 ? -13.797 -31.768 43.008 1.00 47.84 454 GLU A C 1
ATOM 3599 O O . GLU A 1 454 ? -13.853 -30.656 42.495 1.00 47.84 454 GLU A O 1
ATOM 3604 N N . LYS A 1 455 ? -14.963 -32.450 43.093 1.00 45.69 455 LYS A N 1
ATOM 3605 C CA . LYS A 1 455 ? -15.889 -32.670 44.251 1.00 45.69 455 LYS A CA 1
ATOM 3606 C C . LYS A 1 455 ? -16.251 -31.374 45.022 1.00 45.69 455 LYS A C 1
ATOM 3608 O O . LYS A 1 455 ? -15.349 -30.694 45.468 1.00 45.69 455 LYS A O 1
ATOM 3613 N N . GLU A 1 456 ? -17.516 -30.953 45.192 1.00 44.72 456 GLU A N 1
ATOM 3614 C CA . GLU A 1 456 ? -18.660 -31.683 45.778 1.00 44.72 456 GLU A CA 1
ATOM 3615 C C . GLU A 1 456 ? -20.048 -31.012 45.495 1.00 44.72 456 GLU A C 1
ATOM 3617 O O . GLU A 1 456 ? -20.175 -29.798 45.589 1.00 44.72 456 GLU A O 1
ATOM 3622 N N . THR A 1 457 ? -21.061 -31.844 45.161 1.00 40.28 457 THR A N 1
ATOM 3623 C CA . THR A 1 457 ? -22.519 -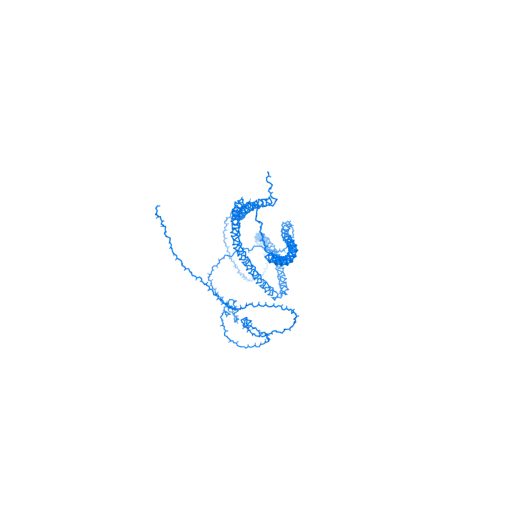31.849 45.540 1.00 40.28 457 THR A CA 1
ATOM 3624 C C . THR A 1 457 ? -23.356 -30.552 45.689 1.00 40.28 457 THR A C 1
ATOM 3626 O O . THR A 1 457 ? -22.965 -29.646 46.399 1.00 40.28 457 THR A O 1
ATOM 3629 N N . GLY A 1 458 ? -24.613 -30.418 45.217 1.00 39.62 458 GLY A N 1
ATOM 3630 C CA . GLY A 1 458 ? -25.560 -31.332 44.558 1.00 39.62 458 GLY A CA 1
ATOM 3631 C C . GLY A 1 458 ? -27.000 -30.751 44.424 1.00 39.62 458 GLY A C 1
ATOM 3632 O O . GLY A 1 458 ? -27.365 -29.822 45.134 1.00 39.62 458 GLY A O 1
ATOM 3633 N N . HIS A 1 459 ? -27.811 -31.399 43.561 1.00 45.31 459 HIS A N 1
ATOM 3634 C CA . HIS A 1 459 ? -29.293 -31.563 43.573 1.00 45.31 459 HIS A CA 1
ATOM 3635 C C . HIS A 1 459 ? -30.241 -30.812 42.580 1.00 45.31 459 HIS A C 1
ATOM 3637 O O . HIS A 1 459 ? -30.468 -29.615 42.684 1.00 45.31 459 HIS A O 1
ATOM 3643 N N . LYS A 1 460 ? -30.951 -31.658 41.782 1.00 45.88 460 LYS A N 1
ATOM 3644 C CA . LYS A 1 460 ? -32.293 -31.574 41.110 1.00 45.88 460 LYS A CA 1
ATOM 3645 C C . LYS A 1 460 ? -32.398 -30.912 39.708 1.00 45.88 460 L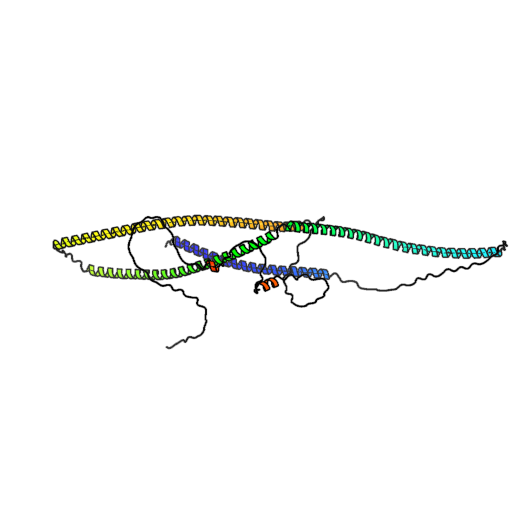YS A C 1
ATOM 3647 O O . LYS A 1 460 ? -32.237 -29.711 39.581 1.00 45.88 460 LYS A O 1
ATOM 3652 N N . LEU A 1 461 ? -32.511 -31.693 38.606 1.00 41.94 461 LEU A N 1
ATOM 3653 C CA . LEU A 1 461 ? -33.732 -32.254 37.928 1.00 41.94 461 LEU A CA 1
ATOM 3654 C C . LEU A 1 461 ? -34.682 -31.142 37.414 1.00 41.94 461 LEU A C 1
ATOM 3656 O O . LEU A 1 461 ? -35.113 -30.339 38.225 1.00 41.94 461 LEU A O 1
ATOM 3660 N N . PHE A 1 462 ? -34.989 -30.964 36.113 1.00 46.22 462 PHE A N 1
ATOM 3661 C CA . PHE A 1 462 ? -35.750 -31.821 35.169 1.00 46.22 462 PHE A CA 1
ATOM 3662 C C . PHE A 1 462 ? -35.387 -31.503 33.689 1.00 46.22 462 PHE A C 1
ATOM 3664 O O . PHE A 1 462 ? -35.216 -30.347 33.331 1.00 46.22 462 PHE A O 1
ATOM 3671 N N . SER A 1 463 ? -35.065 -32.499 32.854 1.00 49.06 463 SER A N 1
ATOM 3672 C CA . SER A 1 463 ? -35.909 -33.230 31.873 1.00 49.06 463 SER A CA 1
ATOM 3673 C C . SER A 1 463 ? -36.088 -32.581 30.483 1.00 49.06 463 SER A C 1
ATOM 3675 O O . SER A 1 463 ? -36.596 -31.481 30.317 1.00 49.06 463 SER A O 1
ATOM 3677 N N . THR A 1 464 ? -35.683 -33.359 29.480 1.00 41.78 464 THR A N 1
ATOM 3678 C CA . THR A 1 464 ? -35.564 -33.129 28.034 1.00 41.78 464 THR A CA 1
ATOM 3679 C C . THR A 1 464 ? -36.868 -33.375 27.253 1.00 41.78 464 THR A C 1
ATOM 3681 O O . THR A 1 464 ? -37.643 -34.245 27.644 1.00 41.78 464 THR A O 1
ATOM 3684 N N . LYS A 1 465 ? -37.057 -32.699 26.095 1.00 48.47 465 LYS A N 1
ATOM 3685 C CA . LYS A 1 465 ? -37.376 -33.309 24.770 1.00 48.47 465 LYS A CA 1
ATOM 3686 C C . LYS A 1 465 ? -37.651 -32.291 23.631 1.00 48.47 465 LYS A C 1
ATOM 3688 O O . LYS A 1 465 ? -38.571 -31.494 23.702 1.00 48.47 465 LYS A O 1
ATOM 3693 N N . SER A 1 466 ? -36.854 -32.454 22.562 1.00 46.97 466 SER A N 1
ATOM 3694 C CA . SER A 1 466 ? -37.127 -32.323 21.108 1.00 46.97 466 SER A CA 1
ATOM 3695 C C . SER A 1 466 ? -37.715 -31.040 20.488 1.00 46.97 466 SER A C 1
ATOM 3697 O O . SER A 1 466 ? -38.871 -30.728 20.720 1.00 46.97 466 SER A O 1
ATOM 3699 N N . GLN A 1 467 ? -37.026 -30.465 19.488 1.00 51.38 467 GLN A N 1
ATOM 3700 C CA . GLN A 1 467 ? -37.269 -30.730 18.050 1.00 51.38 467 GLN A CA 1
ATOM 3701 C C . GLN A 1 467 ? -36.248 -29.991 17.157 1.00 51.38 467 GLN A C 1
ATOM 3703 O O . GLN A 1 467 ? -35.943 -28.822 17.366 1.00 51.38 467 GLN A O 1
ATOM 3708 N N . LYS A 1 468 ? -35.722 -30.694 16.146 1.00 52.69 468 LYS A N 1
ATOM 3709 C CA . LYS A 1 468 ? -34.934 -30.138 15.036 1.00 52.69 468 LYS A CA 1
ATOM 3710 C C . LYS A 1 468 ? -35.896 -29.742 13.915 1.00 52.69 468 LYS A C 1
ATOM 3712 O O . LYS A 1 468 ? -36.688 -30.584 13.507 1.00 52.69 468 LYS A O 1
ATOM 3717 N N . PHE A 1 469 ? -35.747 -28.546 13.352 1.00 53.69 469 PHE A N 1
ATOM 3718 C CA . PHE A 1 469 ? -36.257 -28.226 12.019 1.00 53.69 469 PHE A CA 1
ATOM 3719 C C . PHE A 1 469 ? -35.196 -27.457 11.234 1.00 53.69 469 PHE A C 1
ATOM 3721 O O . PHE A 1 469 ? -34.772 -26.375 11.630 1.00 53.69 469 PHE A O 1
ATOM 3728 N N . GLY A 1 470 ? -34.762 -28.049 10.122 1.00 48.44 470 GLY A N 1
ATOM 3729 C CA . GLY A 1 470 ? -34.146 -27.332 9.016 1.00 48.44 470 GLY A CA 1
ATOM 3730 C C . GLY A 1 470 ? -35.213 -27.040 7.964 1.00 48.44 470 GLY A C 1
ATOM 3731 O O . GLY A 1 470 ? -36.022 -27.911 7.667 1.00 48.44 470 GLY A O 1
ATOM 3732 N N . PHE A 1 471 ? -35.197 -25.838 7.399 1.00 53.97 471 PHE A N 1
ATOM 3733 C CA . PHE A 1 471 ? -35.882 -25.477 6.154 1.00 53.97 471 PHE A CA 1
ATOM 3734 C C . PHE A 1 471 ? -34.932 -24.520 5.418 1.00 53.97 471 PHE A C 1
ATOM 3736 O O . PHE A 1 471 ? -34.458 -23.550 5.997 1.00 53.97 471 PHE A O 1
ATOM 3743 N N . ALA A 1 472 ? -34.340 -24.931 4.296 1.00 54.88 472 ALA A N 1
ATOM 3744 C CA . ALA A 1 472 ? -34.907 -24.968 2.945 1.00 54.88 472 ALA A CA 1
ATOM 3745 C C . ALA A 1 472 ? -35.044 -23.565 2.320 1.00 54.88 472 ALA A C 1
ATOM 3747 O O . ALA A 1 472 ? -35.713 -22.679 2.841 1.00 54.88 472 ALA A O 1
ATOM 3748 N N . ARG A 1 473 ? -34.357 -23.399 1.182 1.00 45.03 473 ARG A N 1
ATOM 3749 C CA . ARG A 1 473 ? -34.356 -22.227 0.299 1.00 45.03 473 ARG A CA 1
ATOM 3750 C C . ARG A 1 473 ? -35.759 -21.968 -0.258 1.00 45.03 473 ARG A C 1
ATOM 3752 O O . ARG A 1 473 ? -36.379 -22.903 -0.755 1.00 45.03 473 ARG A O 1
ATOM 3759 N N . PHE A 1 474 ? -36.175 -20.704 -0.317 1.00 59.34 474 PHE A N 1
ATOM 3760 C CA . PHE A 1 474 ? -37.286 -20.273 -1.166 1.00 59.34 474 PHE A CA 1
ATOM 3761 C C . PHE A 1 474 ? -36.779 -19.329 -2.255 1.00 59.34 474 PHE A C 1
ATOM 3763 O O . PHE A 1 474 ? -36.170 -18.296 -1.983 1.00 59.34 474 PHE A O 1
ATOM 3770 N N . SER A 1 475 ? -37.019 -19.738 -3.498 1.00 50.75 475 SER A N 1
ATOM 3771 C CA . SER A 1 475 ? -36.836 -18.947 -4.708 1.00 50.75 475 SER A CA 1
ATOM 3772 C C . SER A 1 475 ? -38.061 -18.060 -4.965 1.00 50.75 475 SER A C 1
ATOM 3774 O O . SER A 1 475 ? -39.187 -18.441 -4.664 1.00 50.75 475 SER A O 1
ATOM 3776 N N . HIS A 1 476 ? -37.790 -16.899 -5.564 1.00 45.84 476 HIS A N 1
ATOM 3777 C CA . HIS A 1 476 ? -38.643 -16.036 -6.394 1.00 45.84 476 HIS A CA 1
ATOM 3778 C C . HIS A 1 476 ? -39.935 -16.664 -6.964 1.00 45.84 476 HIS A C 1
ATOM 3780 O O . HIS A 1 476 ? -39.848 -17.736 -7.549 1.00 45.84 476 HIS A O 1
ATOM 3786 N N . ILE A 1 477 ? -41.055 -15.917 -6.957 1.00 50.62 477 ILE A N 1
ATOM 3787 C CA . ILE A 1 477 ? -41.992 -15.743 -8.096 1.00 50.62 477 ILE A CA 1
ATOM 3788 C C . ILE A 1 477 ? -42.934 -14.543 -7.846 1.00 50.62 477 ILE A C 1
ATOM 3790 O O . ILE A 1 477 ? -43.324 -14.225 -6.729 1.00 50.62 477 ILE A O 1
ATOM 3794 N N . LEU A 1 478 ? -43.238 -13.868 -8.951 1.00 47.00 478 LEU A N 1
ATOM 3795 C CA . LEU A 1 478 ? -43.877 -12.575 -9.175 1.00 47.00 478 LEU A CA 1
ATOM 3796 C C . LEU A 1 478 ? -45.320 -12.767 -9.703 1.00 47.00 478 LEU A C 1
ATOM 3798 O O . LEU A 1 478 ? -45.496 -13.555 -10.622 1.00 47.00 478 LEU A O 1
ATOM 3802 N N . SER A 1 479 ? -46.322 -12.011 -9.227 1.00 55.78 479 SER A N 1
ATOM 3803 C CA . SER A 1 479 ? -47.522 -11.539 -9.982 1.00 55.78 479 SER A CA 1
ATOM 3804 C C . SER A 1 479 ? -48.341 -10.600 -9.062 1.00 55.78 479 SER A C 1
ATOM 3806 O O . SER A 1 479 ? -48.491 -10.903 -7.889 1.00 55.78 479 SER A O 1
ATOM 3808 N N . LYS A 1 480 ? -48.638 -9.321 -9.355 1.00 50.66 480 LYS A N 1
ATOM 3809 C CA . LYS A 1 480 ? -49.409 -8.607 -10.403 1.00 50.66 480 LYS A CA 1
ATOM 3810 C C . LYS A 1 480 ? -50.929 -8.447 -10.118 1.00 50.66 480 LYS A C 1
ATOM 3812 O O . LYS A 1 480 ? -51.673 -9.405 -10.226 1.00 50.66 480 LYS A O 1
ATOM 3817 N N . GLN A 1 481 ? -51.335 -7.162 -10.002 1.00 54.91 481 GLN A N 1
ATOM 3818 C CA . GLN A 1 481 ? -52.665 -6.531 -10.252 1.00 54.91 481 GLN A CA 1
ATOM 3819 C C . GLN A 1 481 ? -53.756 -6.692 -9.161 1.00 54.91 481 GLN A C 1
ATOM 3821 O O . GLN A 1 481 ? -53.813 -7.727 -8.529 1.00 54.91 481 GLN A O 1
ATOM 3826 N N . LYS A 1 482 ? -54.700 -5.772 -8.880 1.00 54.31 482 LYS A N 1
ATOM 3827 C CA . LYS A 1 482 ? -55.017 -4.368 -9.243 1.00 54.31 482 LYS A CA 1
ATOM 3828 C C . LYS A 1 482 ? -56.202 -3.890 -8.354 1.00 54.31 482 LYS A C 1
ATOM 3830 O O . LYS A 1 482 ? -57.079 -4.688 -8.065 1.00 54.31 482 LYS A O 1
ATOM 3835 N N . LYS A 1 483 ? -56.279 -2.562 -8.139 1.00 52.25 483 LYS A N 1
ATOM 3836 C CA . LYS A 1 483 ? -57.478 -1.681 -8.001 1.00 52.25 483 LYS A CA 1
ATOM 3837 C C . LYS A 1 483 ? -58.309 -1.645 -6.688 1.00 52.25 483 LYS A C 1
ATOM 3839 O O . LYS A 1 483 ? -58.859 -2.637 -6.237 1.00 52.25 483 LYS A O 1
ATOM 3844 N N . LYS A 1 484 ? -58.454 -0.411 -6.167 1.00 50.81 484 LYS A N 1
ATOM 3845 C CA . LYS A 1 484 ? -59.385 0.082 -5.121 1.00 50.81 484 LYS A CA 1
ATOM 3846 C C . LYS A 1 484 ? -60.794 0.357 -5.688 1.00 50.81 484 LYS A C 1
ATOM 3848 O O . LYS A 1 484 ? -60.894 0.624 -6.887 1.00 50.81 484 LYS A O 1
ATOM 3853 N N . PRO A 1 485 ? -61.809 0.505 -4.816 1.00 62.81 485 PRO A N 1
ATOM 3854 C CA . PRO A 1 485 ? -62.824 1.545 -5.000 1.00 62.81 485 PRO A CA 1
ATOM 3855 C C . PRO A 1 485 ? -63.071 2.407 -3.744 1.00 62.81 485 PRO A C 1
ATOM 3857 O O . PRO A 1 485 ? -63.069 1.930 -2.613 1.00 62.81 485 PRO A O 1
ATOM 3860 N N . THR A 1 486 ? -63.287 3.698 -3.993 1.00 60.00 486 THR A N 1
ATOM 3861 C CA . THR A 1 486 ? -63.789 4.733 -3.076 1.00 60.00 486 THR A CA 1
ATOM 3862 C C . THR A 1 486 ? -65.309 4.600 -2.928 1.00 60.00 486 THR A C 1
ATOM 3864 O O . THR A 1 486 ? -65.984 4.383 -3.931 1.00 60.00 486 THR A O 1
ATOM 3867 N N . LEU A 1 487 ? -65.858 4.817 -1.728 1.00 62.41 487 LEU A N 1
ATOM 3868 C CA . LEU A 1 487 ? -67.280 5.115 -1.524 1.00 62.41 487 LEU A CA 1
ATOM 3869 C C . LEU A 1 487 ? -67.418 6.426 -0.737 1.00 62.41 487 LEU A C 1
ATOM 3871 O O . LEU A 1 487 ? -67.037 6.505 0.426 1.00 62.41 487 LEU A O 1
ATOM 3875 N N . ASN A 1 488 ? -67.947 7.445 -1.418 1.00 57.44 488 ASN A N 1
ATOM 3876 C CA . ASN A 1 488 ? -68.708 8.544 -0.821 1.00 57.44 488 ASN A CA 1
ATOM 3877 C C . ASN A 1 488 ? -70.147 8.056 -0.612 1.00 57.44 488 ASN A C 1
ATOM 3879 O O . ASN A 1 488 ? -70.624 7.326 -1.479 1.00 57.44 488 ASN A O 1
ATOM 3883 N N . LEU A 1 489 ? -70.823 8.495 0.459 1.00 59.66 489 LEU A N 1
ATOM 3884 C CA . LEU A 1 489 ? -72.283 8.709 0.548 1.00 59.66 489 LEU A CA 1
ATOM 3885 C C . LEU A 1 489 ? -72.660 9.183 1.969 1.00 59.66 489 LEU A C 1
ATOM 3887 O O . LEU A 1 489 ? -72.950 8.367 2.840 1.00 59.66 489 LEU A O 1
ATOM 3891 N N . ARG A 1 490 ? -72.622 10.500 2.196 1.00 53.56 490 ARG A N 1
ATOM 3892 C CA . ARG A 1 490 ? -73.750 11.378 2.577 1.00 53.56 490 ARG A CA 1
ATOM 3893 C C . ARG A 1 490 ? -73.245 12.649 3.247 1.00 53.56 490 ARG A C 1
ATOM 3895 O O . ARG A 1 490 ? -72.408 12.531 4.166 1.00 53.56 490 ARG A O 1
#

Sequence (490 aa):
MSILPAEVKQGVYNSAALDRDGWNERETLDVLKELESTKRLVEDLKSKIQKEESEANLNLQMGKCDKKSVVDENEEKENQVNQLNVLQPSREGFIPYPSSTPGLILMKLKQAKLNLTKTTNDLADVRTSVESLNKRLEKERISLKKTCERLAQNTSKISSLEEELNQTRLRLQIAKDAEIKGALDDPLDITRELQRLSYEAKNFKRMGESAKSKVLRTMSEIEQTKTMLRTTEIRLVAARKMKEAARAVEAFALAEINVVSNHDSSPGNQVTLSFEKYTALTCKARDSEEQSKKRVASAMLEVDETNLSNMDILKRVEEATEEVKTSKKALEEALERVEAANRDKVAVEEALRNWRSEGQKRRSSIHNSTKFKNCCLSHHWRDPQLLDVNGLHLVNDEAKPVKPTLSIGQILSRKLLQPQKFEAGEGISMKQNVSLGQMFGKQNNDRPIDRQVEKETGHKLFSTKSQKFGFARFSHILSKQKKKPTLNLR

Radius of gyration: 61.32 Å; chains: 1; bounding box: 148×80×196 Å

Secondary structure (DSSP, 8-state):
-----HHHHHHHHHHHHHHHHHHHHHHHHHHHHHHHHHHHHHHHHHHHHHHHHHHHHHHHHHTS-------------------------------------HHHHHHHHHHHHHHHHHHHHHHHHHHHHHHHHHHHHHHHHHHHHHHHHHHHHHHHHHHHHHHHHHHHHHHHHHHHHHHHHHTTS-HHHHHHHHHHHHHHHHHHHHHHHHHHHHHHHHHHHHHHHHHHHHHHHHHHHHHHHHHHHHHHHHHHHHHHHHHHHTT-----------HHHHHHHHHHHHHHHHHHHHHHHHHHHHHHHHHHHHHHHHHHHHHHHHHHHHHHHHHHHHHHHHHHHHHHHHHHHHHHHHHHHHHHHHHHH--SS---------------------------------PPPPPHHHHHHHHHS------------------HHHHT--------------------------------------------------